Protein AF-0000000082409378 (afdb_homodimer)

pLDDT: mean 95.52, std 7.04, range [58.69, 98.94]

Sequence (480 aa):
MTVLELAVQDVRGARIARSVGATRVELCAALGPTGGLTPSIGVIEAASEVGIAVHPLIRPRAGGFVFSPDEVWVMEHDVRAAVAGGASGIVVGALTEDNTIDTVVLRRIIGCVDRARVEVTVHRAMDVVADRLTALDELIDLGVTRVLTSGGADTCSEGLDEIGRMVEHAAGRIQIMAGGGITVDDIPAIAAVGVDAVHLSARKVVAVSGGPGGGSDGYDVTDAVVAQEAASALRAVRLYMTVLELAVQDVRGARIARSVGATRVELCAALGPTGGLTPSIGVIEAASEVGIAVHPLIRPRAGGFVFSPDEVWVMEHDVRAAVAGGASGIVVGALTEDNTIDTVVLRRIIGCVDRARVEVTVHRAMDVVADRLTALDELIDLGVTRVLTSGGADTCSEGLDEIGRMVEHAAGRIQIMAGGGITVDDIPAIAAVGVDAVHLSARKVVAVSGGPGGGSDGYDVTDAVVAQEAASALRAVRLY

Solvent-accessible surface area (backbone atoms only — not comparable to full-atom values): 23378 Å² total; per-residue (Å²): 127,61,40,42,30,35,44,28,64,48,50,68,28,44,47,45,36,47,72,50,61,33,64,32,30,36,33,24,30,64,41,87,74,27,51,30,22,30,41,26,59,18,50,48,32,54,29,30,68,69,76,42,45,29,19,40,31,54,34,92,56,45,18,50,44,64,74,53,73,69,53,49,52,23,46,43,44,36,50,44,50,41,45,74,38,50,33,39,25,38,28,35,59,45,27,40,97,83,30,39,72,25,60,70,62,49,49,57,48,55,66,61,52,59,71,91,66,33,46,38,30,36,34,52,56,55,27,53,36,77,50,56,68,62,46,49,53,53,38,45,74,72,63,39,47,28,37,32,27,13,45,48,29,52,27,25,84,76,9,43,69,49,40,32,52,48,40,62,70,39,66,78,69,36,40,40,26,41,26,32,79,59,48,61,86,46,46,57,65,52,51,70,55,57,36,46,25,41,36,38,45,41,64,42,75,46,80,32,58,32,39,61,59,46,32,18,64,28,37,77,43,56,31,61,66,52,40,39,50,39,42,51,45,54,52,56,51,68,76,96,126,61,40,42,32,33,44,28,64,46,50,68,29,45,47,44,37,47,73,48,61,33,64,32,30,39,34,22,29,64,41,86,77,28,52,31,22,31,39,27,57,18,52,47,32,55,31,32,67,69,74,46,46,29,19,40,31,54,33,91,56,45,18,51,45,64,73,54,73,68,52,50,52,24,46,42,44,35,49,43,50,39,43,74,39,50,31,38,26,37,28,33,59,45,27,41,96,82,32,39,73,26,61,70,61,47,50,56,49,55,66,62,52,57,71,91,67,32,45,38,30,34,33,50,57,54,28,53,34,78,50,56,67,62,45,48,54,53,39,44,74,72,64,39,47,29,38,32,28,15,45,48,28,53,26,26,83,77,8,43,68,51,41,32,52,48,40,62,69,39,66,77,68,36,40,39,27,41,26,32,80,60,49,61,85,46,44,56,65,52,51,70,56,58,35,46,24,42,36,38,45,43,64,43,77,47,79,32,59,32,39,61,59,45,32,15,62,28,37,77,42,58,31,60,67,52,43,39,49,38,41,51,44,52,53,54,51,69,76,96

Nearest PDB structures (foldseek):
  3iwp-assembly3_I  TM=9.291E-01  e=7.234E-25  Homo sapiens
  1x8c-assembly1_B  TM=9.452E-01  e=9.160E-25  Shigella flexneri 2a str. 301
  3iwp-assembly4_B  TM=9.295E-01  e=1.652E-24  Homo sapiens
  1twd-assembly1_A  TM=9.420E-01  e=2.810E-24  Shigella flexneri
  4r9x-assembly1_B-2  TM=9.155E-01  e=2.788E-19  Bacillus anthracis

InterPro domains:
  IPR005627 CutC-like [MF_00795] (2-205)
  IPR005627 CutC-like [PF03932] (3-203)
  IPR005627 CutC-like [PTHR12598] (2-206)
  IPR036822 CutC-like domain superfamily [G3DSA:3.20.20.380] (1-237)
  IPR036822 CutC-like domain superfamily [SSF110395] (3-206)

Foldseek 3Di:
DAFEEAEFAAQVQLLLCVVLPGQEYEYFHPCVPAVGAFHDLVRLLSNLVSPHAYAYEQHHGGDAQADDPVSLVVSLVSLLSSVVSRHQEYEHAHADPQLAGPLVSVLSNLVSDDCVRYAYEYEASCLRHPDNLVRLVSCLVSVHAEYEHLLNDQHVLVNQVSLLVNCVSCVVSHAYEYDHPDALVCQLVSVVSPGRYYYYHCKDWDAPFPDPDDTPRTDIGHDSVRSNSSSVSNVVNVVD/DAFEEAEFAAQVQLLLCVVLPGQEYEYFHPCVPAVGAFHDLVRLLSNLVSPHAYAYEQHHGGDAQADDPVSLVVSLVSLLSSVVSRHQEYEHAHADPQLAGPLVSVLSNVVSDDCVRYAYEYEASCLRHPDNLVRLVSCLVSVHAEYEHLLNDQHVLVNQVSLLVNCVSCVVSHAYEYDHPDALVCQLVSVVSPGRYYYYHCKDWDQPFPDPDDTPRTDIGHDSVRSNSSSVSNVVNVVD

Organism: Rhodococcus erythropolis (NCBI:txid1833)

Structure (mmCIF, N/CA/C/O backbone):
data_AF-0000000082409378-model_v1
#
loop_
_entity.id
_entity.type
_entity.pdbx_description
1 polymer 'PF03932 family protein CutC'
#
loop_
_atom_site.group_PDB
_atom_site.id
_atom_site.type_symbol
_atom_site.label_atom_id
_atom_site.label_alt_id
_atom_site.label_comp_id
_atom_site.label_asym_id
_atom_site.label_entity_id
_atom_site.label_seq_id
_atom_site.pdbx_PDB_ins_code
_atom_site.Cartn_x
_atom_site.Cartn_y
_atom_site.Cartn_z
_atom_site.occupancy
_atom_site.B_iso_or_equiv
_atom_site.auth_seq_id
_atom_site.auth_comp_id
_atom_site.auth_asym_id
_atom_site.auth_atom_id
_atom_site.pdbx_PDB_model_num
ATOM 1 N N . MET A 1 1 ? -8.078 30.078 11.352 1 86.25 1 MET A N 1
ATOM 2 C CA . MET A 1 1 ? -8.93 29.062 11.953 1 86.25 1 MET A CA 1
ATOM 3 C C . MET A 1 1 ? -8.391 27.672 11.664 1 86.25 1 MET A C 1
ATOM 5 O O . MET A 1 1 ? -7.969 27.375 10.547 1 86.25 1 MET A O 1
ATOM 9 N N . THR A 1 2 ? -8.391 26.844 12.734 1 95.81 2 THR A N 1
ATOM 10 C CA . THR A 1 2 ? -7.863 25.5 12.672 1 95.81 2 THR A CA 1
ATOM 11 C C . THR A 1 2 ? -8.758 24.594 11.82 1 95.81 2 THR A C 1
ATOM 13 O O . THR A 1 2 ? -9.977 24.578 12 1 95.81 2 THR A O 1
ATOM 16 N N . VAL A 1 3 ? -8.227 23.953 10.828 1 97.56 3 VAL A N 1
ATOM 17 C CA . VAL A 1 3 ? -9.047 23.141 9.93 1 97.56 3 VAL A CA 1
ATOM 18 C C . VAL A 1 3 ? -8.852 21.656 10.25 1 97.56 3 VAL A C 1
ATOM 20 O O . VAL A 1 3 ? -7.965 21.297 11.031 1 97.56 3 VAL A O 1
ATOM 23 N N . LEU A 1 4 ? -9.734 20.828 9.648 1 98.5 4 LEU A N 1
ATOM 24 C CA . LEU A 1 4 ? -9.711 19.391 9.883 1 98.5 4 LEU A CA 1
ATOM 25 C C . LEU A 1 4 ? -9.133 18.656 8.68 1 98.5 4 LEU A C 1
ATOM 27 O O . LEU A 1 4 ? -9.492 18.938 7.535 1 98.5 4 LEU A O 1
ATOM 31 N N . GLU A 1 5 ? -8.25 17.812 8.922 1 98.75 5 GLU A N 1
ATOM 32 C CA . GLU A 1 5 ? -7.773 16.828 7.957 1 98.75 5 GLU A CA 1
ATOM 33 C C . GLU A 1 5 ? -7.973 15.406 8.477 1 98.75 5 GLU A C 1
ATOM 35 O O . GLU A 1 5 ? -7.641 15.109 9.625 1 98.75 5 GLU A O 1
ATOM 40 N N . LEU A 1 6 ? -8.516 14.562 7.66 1 98.75 6 LEU A N 1
ATOM 41 C CA . LEU A 1 6 ? -8.664 13.156 8.031 1 98.75 6 LEU A CA 1
ATOM 42 C C . LEU A 1 6 ? -7.727 12.273 7.215 1 98.75 6 LEU A C 1
ATOM 44 O O . LEU A 1 6 ? -7.57 12.477 6.008 1 98.75 6 LEU A O 1
ATOM 48 N N . ALA A 1 7 ? -7.004 11.352 7.844 1 98.38 7 ALA A N 1
ATOM 49 C CA . ALA A 1 7 ? -6.293 10.289 7.141 1 98.38 7 ALA A CA 1
ATOM 50 C C . ALA A 1 7 ? -7.246 9.18 6.711 1 98.38 7 ALA A C 1
ATOM 52 O O . ALA A 1 7 ? -7.91 8.562 7.547 1 98.38 7 ALA A O 1
ATOM 53 N N . VAL A 1 8 ? -7.352 8.961 5.461 1 98.56 8 VAL A N 1
ATOM 54 C CA . VAL A 1 8 ? -8.305 7.98 4.941 1 98.56 8 VAL A CA 1
ATOM 55 C C . VAL A 1 8 ? -7.586 7.012 4.004 1 98.56 8 VAL A C 1
ATOM 57 O O . VAL A 1 8 ? -6.457 7.27 3.576 1 98.56 8 VAL A O 1
ATOM 60 N N . GLN A 1 9 ? -8.297 5.875 3.639 1 97.94 9 GLN A N 1
ATOM 61 C CA . GLN A 1 9 ? -7.605 4.832 2.889 1 97.94 9 GLN A CA 1
ATOM 62 C C . GLN A 1 9 ? -8.406 4.426 1.652 1 97.94 9 GLN A C 1
ATOM 64 O O . GLN A 1 9 ? -8.008 3.51 0.927 1 97.94 9 GLN A O 1
ATOM 69 N N . ASP A 1 10 ? -9.578 5.059 1.463 1 97.56 10 ASP A N 1
ATOM 70 C CA . ASP A 1 10 ? -10.422 4.668 0.338 1 97.56 10 ASP A CA 1
ATOM 71 C C . ASP A 1 10 ? -11.422 5.766 -0.008 1 97.56 10 ASP A C 1
ATOM 73 O O . ASP A 1 10 ? -11.43 6.824 0.623 1 97.56 10 ASP A O 1
ATOM 77 N N . VAL A 1 11 ? -12.195 5.551 -1.021 1 98.25 11 VAL A N 1
ATOM 78 C CA . VAL A 1 11 ? -13.164 6.512 -1.545 1 98.25 11 VAL A CA 1
ATOM 79 C C . VAL A 1 11 ? -14.227 6.805 -0.488 1 98.25 11 VAL A C 1
ATOM 81 O O . VAL A 1 11 ? -14.625 7.957 -0.307 1 98.25 11 VAL A O 1
ATOM 84 N N . ARG A 1 12 ? -14.688 5.762 0.191 1 97.62 12 ARG A N 1
ATOM 85 C CA . ARG A 1 12 ? -15.688 5.941 1.237 1 97.62 12 ARG A CA 1
ATOM 86 C C . ARG A 1 12 ? -15.195 6.898 2.314 1 97.62 12 ARG A C 1
ATOM 88 O O . ARG A 1 12 ? -15.93 7.785 2.754 1 97.62 12 ARG A O 1
ATOM 95 N N . GLY A 1 13 ? -13.953 6.684 2.752 1 98.31 13 GLY A N 1
ATOM 96 C CA . GLY A 1 13 ? -13.359 7.59 3.723 1 98.31 13 GLY A CA 1
ATOM 97 C C . GLY A 1 13 ? -13.297 9.023 3.236 1 98.31 13 GLY A C 1
ATOM 98 O O . GLY A 1 13 ? -13.57 9.953 3.996 1 98.31 13 GLY A O 1
ATOM 99 N N . ALA A 1 14 ? -12.945 9.211 1.979 1 98.81 14 ALA A N 1
ATOM 100 C CA . ALA A 1 14 ? -12.906 10.547 1.391 1 98.81 14 ALA A CA 1
ATOM 101 C C . ALA A 1 14 ? -14.289 11.195 1.399 1 98.81 14 ALA A C 1
ATOM 103 O O . ALA A 1 14 ? -14.414 12.391 1.683 1 98.81 14 ALA A O 1
ATOM 104 N N . ARG A 1 15 ? -15.273 10.438 1.066 1 98.81 15 ARG A N 1
ATOM 105 C CA . ARG A 1 15 ? -16.641 10.945 1.07 1 98.81 15 ARG A CA 1
ATOM 106 C C . ARG A 1 15 ? -17.062 11.359 2.477 1 98.81 15 ARG A C 1
ATOM 108 O O . ARG A 1 15 ? -17.734 12.383 2.654 1 98.81 15 ARG A O 1
ATOM 115 N N . ILE A 1 16 ? -16.719 10.547 3.465 1 98.75 16 ILE A N 1
ATOM 116 C CA . ILE A 1 16 ? -17.031 10.867 4.855 1 98.75 16 ILE A CA 1
ATOM 117 C C . ILE A 1 16 ? -16.344 12.172 5.246 1 98.75 16 ILE A C 1
ATOM 119 O O . ILE A 1 16 ? -16.969 13.062 5.836 1 98.75 16 ILE A O 1
ATOM 123 N N . ALA A 1 17 ? -15.062 12.281 4.891 1 98.88 17 ALA A N 1
ATOM 124 C CA . ALA A 1 17 ? -14.312 13.492 5.199 1 98.88 17 ALA A CA 1
ATOM 125 C C . ALA A 1 17 ? -14.992 14.719 4.598 1 98.88 17 ALA A C 1
ATOM 127 O O . ALA A 1 17 ? -15.164 15.742 5.273 1 98.88 17 ALA A O 1
ATOM 128 N N . ARG A 1 18 ? -15.383 14.633 3.342 1 98.81 18 ARG A N 1
ATOM 129 C CA . ARG A 1 18 ? -16.078 15.727 2.668 1 98.81 18 ARG A CA 1
ATOM 130 C C . ARG A 1 18 ? -17.391 16.062 3.375 1 98.81 18 ARG A C 1
ATOM 132 O O . ARG A 1 18 ? -17.688 17.234 3.594 1 98.81 18 ARG A O 1
ATOM 139 N N . SER A 1 19 ? -18.094 15.039 3.727 1 98.56 19 SER A N 1
ATOM 140 C CA . SER A 1 19 ? -19.422 15.219 4.297 1 98.56 19 SER A CA 1
ATOM 141 C C . SER A 1 19 ? -19.359 15.938 5.641 1 98.56 19 SER A C 1
ATOM 143 O O . SER A 1 19 ? -20.281 16.688 5.992 1 98.56 19 SER A O 1
ATOM 145 N N . VAL A 1 20 ? -18.281 15.742 6.426 1 98.44 20 VAL A N 1
ATOM 146 C CA . VAL A 1 20 ? -18.219 16.344 7.754 1 98.44 20 VAL A CA 1
ATOM 147 C C . VAL A 1 20 ? -17.516 17.703 7.676 1 98.44 20 VAL A C 1
ATOM 149 O O . VAL A 1 20 ? -17.328 18.375 8.695 1 98.44 20 VAL A O 1
ATOM 152 N N . GLY A 1 21 ? -17.031 18.031 6.484 1 98.06 21 GLY A N 1
ATOM 153 C CA . GLY A 1 21 ? -16.484 19.375 6.277 1 98.06 21 GLY A CA 1
ATOM 154 C C . GLY A 1 21 ? -14.984 19.438 6.453 1 98.06 21 GLY A C 1
ATOM 155 O O . GLY A 1 21 ? -14.438 20.516 6.73 1 98.06 21 GLY A O 1
ATOM 156 N N . ALA A 1 22 ? -14.273 18.344 6.375 1 98.62 22 ALA A N 1
ATOM 157 C CA . ALA A 1 22 ? -12.812 18.391 6.387 1 98.62 22 ALA A CA 1
ATOM 158 C C . ALA A 1 22 ? -12.281 19.188 5.199 1 98.62 22 ALA A C 1
ATOM 160 O O . ALA A 1 22 ? -12.859 19.156 4.113 1 98.62 22 ALA A O 1
ATOM 161 N N . THR A 1 23 ? -11.203 19.844 5.348 1 98.5 23 THR A N 1
ATOM 162 C CA . THR A 1 23 ? -10.602 20.656 4.301 1 98.5 23 THR A CA 1
ATOM 163 C C . THR A 1 23 ? -9.883 19.781 3.275 1 98.5 23 THR A C 1
ATOM 165 O O . THR A 1 23 ? -9.859 20.109 2.086 1 98.5 23 THR A O 1
ATOM 168 N N . ARG A 1 24 ? -9.328 18.766 3.773 1 98.81 24 ARG A N 1
ATOM 169 C CA . ARG A 1 24 ? -8.555 17.844 2.936 1 98.81 24 ARG A CA 1
ATOM 170 C C . ARG A 1 24 ? -8.422 16.484 3.594 1 98.81 24 ARG A C 1
ATOM 172 O O . ARG A 1 24 ? -8.75 16.312 4.77 1 98.81 24 ARG A O 1
ATOM 179 N N . VAL A 1 25 ? -7.945 15.523 2.836 1 98.88 25 VAL A N 1
ATOM 180 C CA . VAL A 1 25 ? -7.613 14.211 3.377 1 98.88 25 VAL A CA 1
ATOM 181 C C . VAL A 1 25 ? -6.156 13.875 3.07 1 98.88 25 VAL A C 1
ATOM 183 O O . VAL A 1 25 ? -5.637 14.25 2.018 1 98.88 25 VAL A O 1
ATOM 186 N N . GLU A 1 26 ? -5.512 13.312 4.016 1 98.88 26 GLU A N 1
ATOM 187 C CA . GLU A 1 26 ? -4.352 12.5 3.68 1 98.88 26 GLU A CA 1
ATOM 188 C C . GLU A 1 26 ? -4.77 11.094 3.252 1 98.88 26 GLU A C 1
ATOM 190 O O . GLU A 1 26 ? -5.453 10.391 3.998 1 98.88 26 GLU A O 1
ATOM 195 N N . LEU A 1 27 ? -4.426 10.758 2.047 1 98.88 27 LEU A N 1
ATOM 196 C CA . LEU A 1 27 ? -4.766 9.445 1.501 1 98.88 27 LEU A CA 1
ATOM 197 C C . LEU A 1 27 ? -3.584 8.484 1.61 1 98.88 27 LEU A C 1
ATOM 199 O O . LEU A 1 27 ? -2.475 8.812 1.175 1 98.88 27 LEU A O 1
ATOM 203 N N . CYS A 1 28 ? -3.775 7.309 2.273 1 97.88 28 CYS A N 1
ATOM 204 C CA . CYS A 1 28 ? -2.674 6.359 2.393 1 97.88 28 CYS A CA 1
ATOM 205 C C . CYS A 1 28 ? -3.182 4.926 2.328 1 97.88 28 CYS A C 1
ATOM 207 O O . CYS A 1 28 ? -4.383 4.691 2.188 1 97.88 28 CYS A O 1
ATOM 209 N N . ALA A 1 29 ? -2.307 3.994 2.24 1 97.12 29 ALA A N 1
ATOM 210 C CA . ALA A 1 29 ? -2.594 2.562 2.301 1 97.12 29 ALA A CA 1
ATOM 211 C C . ALA A 1 29 ? -2.002 1.937 3.561 1 97.12 29 ALA A C 1
ATOM 213 O O . ALA A 1 29 ? -0.965 2.385 4.055 1 97.12 29 ALA A O 1
ATOM 214 N N . ALA A 1 30 ? -2.703 0.934 4.102 1 94.5 30 ALA A N 1
ATOM 215 C CA . ALA A 1 30 ? -2.209 0.136 5.223 1 94.5 30 ALA A CA 1
ATOM 216 C C . ALA A 1 30 ? -1.821 1.024 6.398 1 94.5 30 ALA A C 1
ATOM 218 O O . ALA A 1 30 ? -0.754 0.85 6.992 1 94.5 30 ALA A O 1
ATOM 219 N N . LEU A 1 31 ? -2.629 1.969 6.664 1 94.25 31 LEU A N 1
ATOM 220 C CA . LEU A 1 31 ? -2.334 2.955 7.699 1 94.25 31 LEU A CA 1
ATOM 221 C C . LEU A 1 31 ? -2.086 2.277 9.039 1 94.25 31 LEU A C 1
ATOM 223 O O . LEU A 1 31 ? -1.003 2.41 9.617 1 94.25 31 LEU A O 1
ATOM 227 N N . GLY A 1 32 ? -2.98 1.512 9.523 1 90.19 32 GLY A N 1
ATOM 228 C CA . GLY A 1 32 ? -2.912 0.89 10.836 1 90.19 32 GLY A CA 1
ATOM 229 C C . GLY A 1 32 ? -1.633 0.108 11.062 1 90.19 32 GLY A C 1
ATOM 230 O O . GLY A 1 32 ? -0.852 0.431 11.961 1 90.19 32 GLY A O 1
ATOM 231 N N . PRO A 1 33 ? -1.336 -0.789 10.211 1 89.38 33 PRO A N 1
ATOM 232 C CA . PRO A 1 33 ? -0.22 -1.695 10.484 1 89.38 33 PRO A CA 1
ATOM 233 C C . PRO A 1 33 ? 1.135 -1.093 10.125 1 89.38 33 PRO A C 1
ATOM 235 O O . PRO A 1 33 ? 2.174 -1.572 10.586 1 89.38 33 PRO A O 1
ATOM 238 N N . THR A 1 34 ? 1.167 -0.041 9.297 1 92.88 34 THR A N 1
ATOM 239 C CA . THR A 1 34 ? 2.461 0.404 8.797 1 92.88 34 THR A CA 1
ATOM 240 C C . THR A 1 34 ? 2.682 1.884 9.102 1 92.88 34 THR A C 1
ATOM 242 O O . THR A 1 34 ? 3.766 2.418 8.859 1 92.88 34 THR A O 1
ATOM 245 N N . GLY A 1 35 ? 1.726 2.561 9.555 1 92.88 35 GLY A N 1
ATOM 246 C CA . GLY A 1 35 ? 1.771 4.012 9.633 1 92.88 35 GLY A CA 1
ATOM 247 C C . GLY A 1 35 ? 1.407 4.691 8.32 1 92.88 35 GLY A C 1
ATOM 248 O O . GLY A 1 35 ? 1.408 5.922 8.234 1 92.88 35 GLY A O 1
ATOM 249 N N . GLY A 1 36 ? 1.153 3.902 7.285 1 95.62 36 GLY A N 1
ATOM 250 C CA . GLY A 1 36 ? 0.713 4.426 6.004 1 95.62 36 GLY A CA 1
ATOM 251 C C . GLY A 1 36 ? 1.763 4.301 4.914 1 95.62 36 GLY A C 1
ATOM 252 O O . GLY A 1 36 ? 2.953 4.496 5.168 1 95.62 36 GLY A O 1
ATOM 253 N N . LEU A 1 37 ? 1.314 3.992 3.77 1 97.88 37 LEU A N 1
ATOM 254 C CA . LEU A 1 37 ? 2.143 3.889 2.572 1 97.88 37 LEU A CA 1
ATOM 255 C C . LEU A 1 37 ? 1.497 4.617 1.399 1 97.88 37 LEU A C 1
ATOM 257 O O . LEU A 1 37 ? 0.345 5.047 1.487 1 97.88 37 LEU A O 1
ATOM 261 N N . THR A 1 38 ? 2.293 4.77 0.364 1 98.88 38 THR A N 1
ATOM 262 C CA . THR A 1 38 ? 1.741 5.352 -0.855 1 98.88 38 THR A CA 1
ATOM 263 C C . THR A 1 38 ? 0.588 4.504 -1.385 1 98.88 38 THR A C 1
ATOM 265 O O . THR A 1 38 ? 0.744 3.301 -1.602 1 98.88 38 THR A O 1
ATOM 268 N N . PRO A 1 39 ? -0.604 5.09 -1.521 1 98.81 39 PRO A N 1
ATOM 269 C CA . PRO A 1 39 ? -1.715 4.32 -2.084 1 98.81 39 PRO A CA 1
ATOM 270 C C . PRO A 1 39 ? -1.529 4.016 -3.57 1 98.81 39 PRO A C 1
ATOM 272 O O . PRO A 1 39 ? -0.681 4.625 -4.227 1 98.81 39 PRO A O 1
ATOM 275 N N . SER A 1 40 ? -2.264 3.066 -4.055 1 98.88 40 SER A N 1
ATOM 276 C CA . SER A 1 40 ? -2.236 2.771 -5.484 1 98.88 40 SER A CA 1
ATOM 277 C C . SER A 1 40 ? -2.787 3.938 -6.301 1 98.88 40 SER A C 1
ATOM 279 O O . SER A 1 40 ? -3.518 4.777 -5.773 1 98.88 40 SER A O 1
ATOM 281 N N . ILE A 1 41 ? -2.447 3.965 -7.57 1 98.94 41 ILE A N 1
ATOM 282 C CA . ILE A 1 41 ? -2.867 5.07 -8.422 1 98.94 41 ILE A CA 1
ATOM 283 C C . ILE A 1 41 ? -4.383 5.039 -8.602 1 98.94 41 ILE A C 1
ATOM 285 O O . ILE A 1 41 ? -5.027 6.09 -8.68 1 98.94 41 ILE A O 1
ATOM 289 N N . GLY A 1 42 ? -4.98 3.859 -8.648 1 98.94 42 GLY A N 1
ATOM 290 C CA . GLY A 1 42 ? -6.43 3.766 -8.727 1 98.94 42 GLY A CA 1
ATOM 291 C C . GLY A 1 42 ? -7.141 4.426 -7.562 1 98.94 42 GLY A C 1
ATOM 292 O O . GLY A 1 42 ? -8.148 5.109 -7.75 1 98.94 42 GLY A O 1
ATOM 293 N N . VAL A 1 43 ? -6.652 4.23 -6.371 1 98.88 43 VAL A N 1
ATOM 294 C CA . VAL A 1 43 ? -7.25 4.828 -5.184 1 98.88 43 VAL A CA 1
ATOM 295 C C . VAL A 1 43 ? -7.105 6.348 -5.238 1 98.88 43 VAL A C 1
ATOM 297 O O . VAL A 1 43 ? -8.031 7.078 -4.887 1 98.88 43 VAL A O 1
ATOM 300 N N . ILE A 1 44 ? -5.949 6.828 -5.66 1 98.94 44 ILE A N 1
ATOM 301 C CA . ILE A 1 44 ? -5.699 8.266 -5.75 1 98.94 44 ILE A CA 1
ATOM 302 C C . ILE A 1 44 ? -6.691 8.898 -6.723 1 98.94 44 ILE A C 1
ATOM 304 O O . ILE A 1 44 ? -7.336 9.898 -6.391 1 98.94 44 ILE A O 1
ATOM 308 N N . GLU A 1 45 ? -6.809 8.32 -7.852 1 98.94 45 GLU A N 1
ATOM 309 C CA . GLU A 1 45 ? -7.719 8.852 -8.859 1 98.94 45 GLU A CA 1
ATOM 310 C C . GLU A 1 45 ? -9.164 8.836 -8.367 1 98.94 45 GLU A C 1
ATOM 312 O O . GLU A 1 45 ? -9.875 9.836 -8.484 1 98.94 45 GLU A O 1
ATOM 317 N N . ALA A 1 46 ? -9.562 7.723 -7.801 1 98.88 46 ALA A N 1
ATOM 318 C CA . ALA A 1 46 ? -10.938 7.582 -7.328 1 98.88 46 ALA A CA 1
ATOM 319 C C . ALA A 1 46 ? -11.242 8.586 -6.223 1 98.88 46 ALA A C 1
ATOM 321 O O . ALA A 1 46 ? -12.289 9.242 -6.238 1 98.88 46 ALA A O 1
ATOM 322 N N . ALA A 1 47 ? -10.336 8.695 -5.301 1 98.88 47 ALA A N 1
ATOM 323 C CA . ALA A 1 47 ? -10.531 9.633 -4.195 1 98.88 47 ALA A CA 1
ATOM 324 C C . ALA A 1 47 ? -10.562 11.07 -4.695 1 98.88 47 ALA A C 1
ATOM 326 O O . ALA A 1 47 ? -11.312 11.898 -4.184 1 98.88 47 ALA A O 1
ATOM 327 N N . SER A 1 48 ? -9.766 11.391 -5.695 1 98.75 48 SER A N 1
ATOM 328 C CA . SER A 1 48 ? -9.656 12.75 -6.207 1 98.75 48 SER A CA 1
ATOM 329 C C . SER A 1 48 ? -10.93 13.18 -6.922 1 98.75 48 SER A C 1
ATOM 331 O O . SER A 1 48 ? -11.164 14.375 -7.129 1 98.75 48 SER A O 1
ATOM 333 N N . GLU A 1 49 ? -11.742 12.266 -7.27 1 98.38 49 GLU A N 1
ATOM 334 C CA . GLU A 1 49 ? -12.992 12.562 -7.957 1 98.38 49 GLU A CA 1
ATOM 335 C C . GLU A 1 49 ? -14.102 12.891 -6.961 1 98.38 49 GLU A C 1
ATOM 337 O O . GLU A 1 49 ? -15.172 13.367 -7.352 1 98.38 49 GLU A O 1
ATOM 342 N N . VAL A 1 50 ? -13.883 12.664 -5.703 1 98.5 50 VAL A N 1
ATOM 343 C CA . VAL A 1 50 ? -14.898 12.82 -4.672 1 98.5 50 VAL A CA 1
ATOM 344 C C . VAL A 1 50 ? -15.211 14.305 -4.473 1 98.5 50 VAL A C 1
ATOM 346 O O . VAL A 1 50 ? -16.328 14.664 -4.094 1 98.5 50 VAL A O 1
ATOM 349 N N . GLY A 1 51 ? -14.242 15.219 -4.754 1 98.12 51 GLY A N 1
ATOM 350 C CA . GLY A 1 51 ? -14.484 16.656 -4.621 1 98.12 51 GLY A CA 1
ATOM 351 C C . GLY A 1 51 ? -13.891 17.234 -3.354 1 98.12 51 GLY A C 1
ATOM 352 O O . GLY A 1 51 ? -14.281 18.328 -2.928 1 98.12 51 GLY A O 1
ATOM 353 N N . ILE A 1 52 ? -13.086 16.641 -2.674 1 98.75 52 ILE A N 1
ATOM 354 C CA . ILE A 1 52 ? -12.297 17.141 -1.552 1 98.75 52 ILE A CA 1
ATOM 355 C C . ILE A 1 52 ? -10.82 17.125 -1.92 1 98.75 52 ILE A C 1
ATOM 357 O O . ILE A 1 52 ? -10.383 16.344 -2.768 1 98.75 52 ILE A O 1
ATOM 361 N N . ALA A 1 53 ? -10.008 18 -1.337 1 98.88 53 ALA A N 1
ATOM 362 C CA . ALA A 1 53 ? -8.578 18.031 -1.606 1 98.88 53 ALA A CA 1
ATOM 363 C C . ALA A 1 53 ? -7.906 16.75 -1.119 1 98.88 53 ALA A C 1
ATOM 365 O O . ALA A 1 53 ? -8.047 16.375 0.048 1 98.88 53 ALA A O 1
ATOM 366 N N . VAL A 1 54 ? -7.219 16.047 -2 1 98.94 54 VAL A N 1
ATOM 367 C CA . VAL A 1 54 ? -6.594 14.758 -1.694 1 98.94 54 VAL A CA 1
ATOM 368 C C . VAL A 1 54 ? -5.074 14.914 -1.684 1 98.94 54 VAL A C 1
ATOM 370 O O . VAL A 1 54 ? -4.484 15.375 -2.664 1 98.94 54 VAL A O 1
ATOM 373 N N . HIS A 1 55 ? -4.453 14.594 -0.562 1 98.94 55 HIS A N 1
ATOM 374 C CA . HIS A 1 55 ? -3.008 14.617 -0.36 1 98.94 55 HIS A CA 1
ATOM 375 C C . HIS A 1 55 ? -2.459 13.219 -0.119 1 98.94 55 HIS A C 1
ATOM 377 O O . HIS A 1 55 ? -2.377 12.766 1.026 1 98.94 55 HIS A O 1
ATOM 383 N N . PRO A 1 56 ? -2.047 12.5 -1.188 1 98.94 56 PRO A N 1
ATOM 384 C CA . PRO A 1 56 ? -1.519 11.148 -0.991 1 98.94 56 PRO A CA 1
ATOM 385 C C . PRO A 1 56 ? -0.192 11.141 -0.236 1 98.94 56 PRO A C 1
ATOM 387 O O . PRO A 1 56 ? 0.655 12.008 -0.458 1 98.94 56 PRO A O 1
ATOM 390 N N . LEU A 1 57 ? -0.089 10.195 0.668 1 98.88 57 LEU A N 1
ATOM 391 C CA . LEU A 1 57 ? 1.191 9.922 1.312 1 98.88 57 LEU A CA 1
ATOM 392 C C . LEU A 1 57 ? 2.174 9.305 0.325 1 98.88 57 LEU A C 1
ATOM 394 O O . LEU A 1 57 ? 1.821 8.383 -0.411 1 98.88 57 LEU A O 1
ATOM 398 N N . ILE A 1 58 ? 3.346 9.867 0.263 1 98.88 58 ILE A N 1
ATOM 399 C CA . ILE A 1 58 ? 4.441 9.336 -0.541 1 98.88 58 ILE A CA 1
ATOM 400 C C . ILE A 1 58 ? 5.48 8.688 0.369 1 98.88 58 ILE A C 1
ATOM 402 O O . ILE A 1 58 ? 6.336 9.367 0.938 1 98.88 58 ILE A O 1
ATOM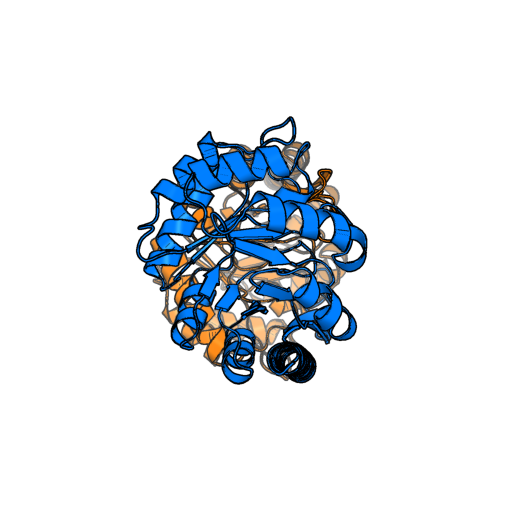 406 N N . ARG A 1 59 ? 5.41 7.422 0.507 1 98.19 59 ARG A N 1
ATOM 407 C CA . ARG A 1 59 ? 6.207 6.602 1.415 1 98.19 59 ARG A CA 1
ATOM 408 C C . ARG A 1 59 ? 6.277 5.16 0.929 1 98.19 59 ARG A C 1
ATOM 410 O O . ARG A 1 59 ? 5.34 4.387 1.127 1 98.19 59 ARG A O 1
ATOM 417 N N . PRO A 1 60 ? 7.359 4.77 0.337 1 97.19 60 PRO A N 1
ATOM 418 C CA . PRO A 1 60 ? 7.406 3.512 -0.409 1 97.19 60 PRO A CA 1
ATOM 419 C C . PRO A 1 60 ? 7.473 2.289 0.502 1 97.19 60 PRO A C 1
ATOM 421 O O . PRO A 1 60 ? 7.266 1.161 0.044 1 97.19 60 PRO A O 1
ATOM 424 N N . ARG A 1 61 ? 7.742 2.488 1.77 1 94.75 61 ARG A N 1
ATOM 425 C CA . ARG A 1 61 ? 7.816 1.382 2.719 1 94.75 61 ARG A CA 1
ATOM 426 C C . ARG A 1 61 ? 7.738 1.888 4.156 1 94.75 61 ARG A C 1
ATOM 428 O O . ARG A 1 61 ? 7.992 3.064 4.418 1 94.75 61 ARG A O 1
ATOM 435 N N . ALA A 1 62 ? 7.387 0.964 5.078 1 93.31 62 ALA A N 1
ATOM 436 C CA . ALA A 1 62 ? 7.363 1.286 6.504 1 93.31 62 ALA A CA 1
ATOM 437 C C . ALA A 1 62 ? 8.781 1.465 7.051 1 93.31 62 ALA A C 1
ATOM 439 O O . ALA A 1 62 ? 9.758 1.27 6.328 1 93.31 62 ALA A O 1
ATOM 440 N N . GLY A 1 63 ? 8.844 1.848 8.281 1 90.25 63 GLY A N 1
ATOM 441 C CA . GLY A 1 63 ? 10.125 2.008 8.938 1 90.25 63 GLY A CA 1
ATOM 442 C C . GLY A 1 63 ? 10.664 3.426 8.875 1 90.25 63 GLY A C 1
ATOM 443 O O . GLY A 1 63 ? 9.891 4.387 8.93 1 90.25 63 GLY A O 1
ATOM 444 N N . GLY A 1 64 ? 11.961 3.625 8.742 1 91.31 64 GLY A N 1
ATOM 445 C CA . GLY A 1 64 ? 12.602 4.926 8.852 1 91.31 64 GLY A CA 1
ATOM 446 C C . GLY A 1 64 ? 12.492 5.754 7.586 1 91.31 64 GLY A C 1
ATOM 447 O O . GLY A 1 64 ? 11.805 5.363 6.641 1 91.31 64 GLY A O 1
ATOM 448 N N . PHE A 1 65 ? 13.125 6.891 7.605 1 95.88 65 PHE A N 1
ATOM 449 C CA . PHE A 1 65 ? 12.891 7.918 6.598 1 95.88 65 PHE A CA 1
ATOM 450 C C . PHE A 1 65 ? 14.172 8.211 5.816 1 95.88 65 PHE A C 1
ATOM 452 O O . PHE A 1 65 ? 14.328 9.297 5.254 1 95.88 65 PHE A O 1
ATOM 459 N N . VAL A 1 66 ? 15.141 7.289 5.902 1 96.69 66 VAL A N 1
ATOM 460 C CA . VAL A 1 66 ? 16.328 7.328 5.055 1 96.69 66 VAL A CA 1
ATOM 461 C C . VAL A 1 66 ? 16.109 6.449 3.826 1 96.69 66 VAL A C 1
ATOM 463 O O . VAL A 1 66 ? 15.828 5.254 3.951 1 96.69 66 VAL A O 1
ATOM 466 N N . PHE A 1 67 ? 16.281 7.055 2.639 1 97.12 67 PHE A N 1
ATOM 467 C CA . PHE A 1 67 ? 15.859 6.352 1.434 1 97.12 67 PHE A CA 1
ATOM 468 C C . PHE A 1 67 ? 17.031 6.125 0.495 1 97.12 67 PHE A C 1
ATOM 470 O O . PHE A 1 67 ? 17.906 6.984 0.369 1 97.12 67 PHE A O 1
ATOM 477 N N . SER A 1 68 ? 17.047 4.965 -0.161 1 97 68 SER A N 1
ATOM 478 C CA . SER A 1 68 ? 18 4.652 -1.214 1 97 68 SER A CA 1
ATOM 479 C C . SER A 1 68 ? 17.688 5.41 -2.498 1 97 68 SER A C 1
ATOM 481 O O . SER A 1 68 ? 16.594 5.945 -2.65 1 97 68 SER A O 1
ATOM 483 N N . PRO A 1 69 ? 18.625 5.48 -3.42 1 97.88 69 PRO A N 1
ATOM 484 C CA . PRO A 1 69 ? 18.359 6.129 -4.703 1 97.88 69 PRO A CA 1
ATOM 485 C C . PRO A 1 69 ? 17.156 5.527 -5.43 1 97.88 69 PRO A C 1
ATOM 487 O O . PRO A 1 69 ? 16.359 6.262 -6.023 1 97.88 69 PRO A O 1
ATOM 490 N N . ASP A 1 70 ? 17 4.195 -5.387 1 98 70 ASP A N 1
ATOM 491 C CA . ASP A 1 70 ? 15.844 3.551 -6.008 1 98 70 ASP A CA 1
ATOM 492 C C . ASP A 1 70 ? 14.539 4.039 -5.379 1 98 70 ASP A C 1
ATOM 494 O O . ASP A 1 70 ? 13.562 4.293 -6.086 1 98 70 ASP A O 1
ATOM 498 N N . GLU A 1 71 ? 14.578 4.129 -4.086 1 98.31 71 GLU A N 1
ATOM 499 C CA . GLU A 1 71 ? 13.383 4.566 -3.377 1 98.31 71 GLU A CA 1
ATOM 500 C C . GLU A 1 71 ? 13.055 6.02 -3.701 1 98.31 71 GLU A C 1
ATOM 502 O O . GLU A 1 71 ? 11.883 6.379 -3.836 1 98.31 71 GLU A O 1
ATOM 507 N N . VAL A 1 72 ? 14.047 6.855 -3.828 1 98.81 72 VAL A N 1
ATOM 508 C CA . VAL A 1 72 ? 13.828 8.25 -4.191 1 98.81 72 VAL A CA 1
ATOM 509 C C . VAL A 1 72 ? 13.242 8.336 -5.598 1 98.81 72 VAL A C 1
ATOM 511 O O . VAL A 1 72 ? 12.32 9.117 -5.848 1 98.81 72 VAL A O 1
ATOM 514 N N . TRP A 1 73 ? 13.789 7.5 -6.488 1 98.81 73 TRP A N 1
ATOM 515 C CA . TRP A 1 73 ? 13.227 7.426 -7.836 1 98.81 73 TRP A CA 1
ATOM 516 C C . TRP A 1 73 ? 11.75 7.051 -7.793 1 98.81 73 TRP A C 1
ATOM 518 O O . TRP A 1 73 ? 10.922 7.684 -8.453 1 98.81 73 TRP A O 1
ATOM 528 N N . VAL A 1 74 ? 11.406 6.09 -7.023 1 98.88 74 VAL A N 1
ATOM 529 C CA . VAL A 1 74 ? 10.031 5.633 -6.84 1 98.88 74 VAL A CA 1
ATOM 530 C C . VAL A 1 74 ? 9.172 6.785 -6.332 1 98.88 74 VAL A C 1
ATOM 532 O O . VAL A 1 74 ? 8.086 7.043 -6.863 1 98.88 74 VAL A O 1
ATOM 535 N N . MET A 1 75 ? 9.656 7.465 -5.371 1 98.94 75 MET A N 1
ATOM 536 C CA . MET A 1 75 ? 8.914 8.562 -4.758 1 98.94 75 MET A CA 1
ATOM 537 C C . MET A 1 75 ? 8.641 9.664 -5.77 1 98.94 75 MET A C 1
ATOM 539 O O . MET A 1 75 ? 7.527 10.203 -5.828 1 98.94 75 MET A O 1
ATOM 543 N N . GLU A 1 76 ? 9.625 9.984 -6.574 1 98.88 76 GLU A N 1
ATOM 544 C CA . GLU A 1 76 ? 9.438 11 -7.598 1 98.88 76 GLU A CA 1
ATOM 545 C C . GLU A 1 76 ? 8.352 10.594 -8.594 1 98.88 76 GLU A C 1
ATOM 547 O O . GLU A 1 76 ? 7.512 11.414 -8.969 1 98.88 76 GLU A O 1
ATOM 552 N N . HIS A 1 77 ? 8.375 9.367 -8.977 1 98.81 77 HIS A N 1
ATOM 553 C CA . HIS A 1 77 ? 7.406 8.883 -9.953 1 98.81 77 HIS A CA 1
ATOM 554 C C . HIS A 1 77 ? 6.008 8.805 -9.352 1 98.81 77 HIS A C 1
ATOM 556 O O . HIS A 1 77 ? 5.02 9.109 -10.023 1 98.81 77 HIS A O 1
ATOM 562 N N . ASP A 1 78 ? 5.922 8.406 -8.102 1 98.94 78 ASP A N 1
ATOM 563 C CA . ASP A 1 78 ? 4.641 8.383 -7.402 1 98.94 78 ASP A CA 1
ATOM 564 C C . ASP A 1 78 ? 4.047 9.789 -7.297 1 98.94 78 ASP A C 1
ATOM 566 O O . ASP A 1 78 ? 2.842 9.969 -7.469 1 98.94 78 ASP A O 1
ATOM 570 N N . VAL A 1 79 ? 4.898 10.766 -7.023 1 98.94 79 VAL A N 1
ATOM 571 C CA . VAL A 1 79 ? 4.441 12.141 -6.906 1 98.94 79 VAL A CA 1
ATOM 572 C C . VAL A 1 79 ? 3.869 12.609 -8.242 1 98.94 79 VAL A C 1
ATOM 574 O O . VAL A 1 79 ? 2.762 13.148 -8.297 1 98.94 79 VAL A O 1
ATOM 577 N N . ARG A 1 80 ? 4.574 12.398 -9.32 1 98.88 80 ARG A N 1
ATOM 578 C CA . ARG A 1 80 ? 4.117 12.828 -10.633 1 98.88 80 ARG A CA 1
ATOM 579 C C . ARG A 1 80 ? 2.805 12.156 -11.008 1 98.88 80 ARG A C 1
ATOM 581 O O . ARG A 1 80 ? 1.888 12.805 -11.516 1 98.88 80 ARG A O 1
ATOM 588 N N . ALA A 1 81 ? 2.756 10.883 -10.727 1 98.81 81 ALA A N 1
ATOM 589 C CA . ALA A 1 81 ? 1.54 10.141 -11.039 1 98.81 81 ALA A CA 1
ATOM 590 C C . ALA A 1 81 ? 0.367 10.625 -10.188 1 98.81 81 ALA A C 1
ATOM 592 O O . ALA A 1 81 ? -0.757 10.742 -10.68 1 98.81 81 ALA A O 1
ATOM 593 N N . ALA A 1 82 ? 0.624 10.836 -8.906 1 98.88 82 ALA A N 1
ATOM 594 C CA . ALA A 1 82 ? -0.428 11.297 -8 1 98.88 82 ALA A CA 1
ATOM 595 C C . ALA A 1 82 ? -1.011 12.625 -8.469 1 98.88 82 ALA A C 1
ATOM 597 O O . ALA A 1 82 ? -2.23 12.797 -8.5 1 98.88 82 ALA A O 1
ATOM 598 N N . VAL A 1 83 ? -0.131 13.531 -8.797 1 98.81 83 VAL A N 1
ATOM 599 C CA . VAL A 1 83 ? -0.569 14.844 -9.25 1 98.81 83 VAL A CA 1
ATOM 600 C C . VAL A 1 83 ? -1.357 14.703 -10.555 1 98.81 83 VAL A C 1
ATOM 602 O O . VAL A 1 83 ? -2.428 15.297 -10.703 1 98.81 83 VAL A O 1
ATOM 605 N N . ALA A 1 84 ? -0.852 13.914 -11.445 1 98.62 84 ALA A N 1
ATOM 606 C CA . ALA A 1 84 ? -1.567 13.656 -12.695 1 98.62 84 ALA A CA 1
ATOM 607 C C . ALA A 1 84 ? -2.928 13.016 -12.422 1 98.62 84 ALA A C 1
ATOM 609 O O . ALA A 1 84 ? -3.881 13.234 -13.172 1 98.62 84 ALA A O 1
ATOM 610 N N . GLY A 1 85 ? -3.012 12.312 -11.383 1 98.62 85 GLY A N 1
ATOM 611 C CA . GLY A 1 85 ? -4.242 11.625 -11.008 1 98.62 85 GLY A CA 1
ATOM 612 C C . GLY A 1 85 ? -5.219 12.523 -10.273 1 98.62 85 GLY A C 1
ATOM 613 O O . GLY A 1 85 ? -6.316 12.086 -9.914 1 98.62 85 GLY A O 1
ATOM 614 N N . GLY A 1 86 ? -4.824 13.75 -9.938 1 98.69 86 GLY A N 1
ATOM 615 C CA . GLY A 1 86 ? -5.773 14.711 -9.406 1 98.69 86 GLY A CA 1
ATOM 616 C C . GLY A 1 86 ? -5.422 15.18 -8.008 1 98.69 86 GLY A C 1
ATOM 617 O O . GLY A 1 86 ? -6.141 15.992 -7.418 1 98.69 86 GLY A O 1
ATOM 618 N N . ALA A 1 87 ? -4.328 14.68 -7.449 1 98.81 87 ALA A N 1
ATOM 619 C CA . ALA A 1 87 ? -3.934 15.086 -6.105 1 98.81 87 ALA A CA 1
ATOM 620 C C . ALA A 1 87 ? -3.641 16.578 -6.043 1 98.81 87 ALA A C 1
ATOM 622 O O . ALA A 1 87 ? -2.992 17.125 -6.934 1 98.81 87 ALA A O 1
ATOM 623 N N . SER A 1 88 ? -4.117 17.219 -5.02 1 98.75 88 SER A N 1
ATOM 624 C CA . SER A 1 88 ? -3.887 18.656 -4.844 1 98.75 88 SER A CA 1
ATOM 625 C C . SER A 1 88 ? -2.816 18.906 -3.789 1 98.75 88 SER A C 1
ATOM 627 O O . SER A 1 88 ? -2.523 20.062 -3.469 1 98.75 88 SER A O 1
ATOM 629 N N . GLY A 1 89 ? -2.24 17.938 -3.254 1 98.88 89 GLY A N 1
ATOM 630 C CA . GLY A 1 89 ? -1.11 17.953 -2.338 1 98.88 89 GLY A CA 1
ATOM 631 C C . GLY A 1 89 ? -0.39 16.625 -2.238 1 98.88 89 GLY A C 1
ATOM 632 O O . GLY A 1 89 ? -0.83 15.633 -2.822 1 98.88 89 GLY A O 1
ATOM 633 N N . ILE A 1 90 ? 0.709 16.625 -1.606 1 98.94 90 ILE A N 1
ATOM 634 C CA . ILE A 1 90 ? 1.449 15.406 -1.289 1 98.94 90 ILE A CA 1
ATOM 635 C C . ILE A 1 90 ? 1.951 15.469 0.151 1 98.94 90 ILE A C 1
ATOM 637 O O . ILE A 1 90 ? 2.184 16.547 0.688 1 98.94 90 ILE A O 1
ATOM 641 N N . VAL A 1 91 ? 2.049 14.352 0.779 1 98.94 91 VAL A N 1
ATOM 642 C CA . VAL A 1 91 ? 2.596 14.195 2.123 1 98.94 91 VAL A CA 1
ATOM 643 C C . VAL A 1 91 ? 3.875 13.359 2.068 1 98.94 91 VAL A C 1
ATOM 645 O O . VAL A 1 91 ? 3.865 12.234 1.574 1 98.94 91 VAL A O 1
ATOM 648 N N . VAL A 1 92 ? 4.969 13.906 2.557 1 98.69 92 VAL A N 1
ATOM 649 C CA . VAL A 1 92 ? 6.254 13.242 2.371 1 98.69 92 VAL A CA 1
ATOM 650 C C . VAL A 1 92 ? 7.148 13.5 3.582 1 98.69 92 VAL A C 1
ATOM 652 O O . VAL A 1 92 ? 6.816 14.328 4.441 1 98.69 92 VAL A O 1
ATOM 655 N N . GLY A 1 93 ? 8.203 12.828 3.721 1 98.12 93 GLY A N 1
ATOM 656 C CA . GLY A 1 93 ? 9.258 13.016 4.707 1 98.12 93 GLY A CA 1
ATOM 657 C C . GLY A 1 93 ? 10.523 12.25 4.375 1 98.12 93 GLY A C 1
ATOM 658 O O . GLY A 1 93 ? 10.461 11.117 3.895 1 98.12 93 GLY A O 1
ATOM 659 N N . ALA A 1 94 ? 11.609 12.852 4.562 1 98.38 94 ALA A N 1
ATOM 660 C CA . ALA A 1 94 ? 12.914 12.227 4.332 1 98.38 94 ALA A CA 1
ATOM 661 C C . ALA A 1 94 ? 13.953 12.766 5.309 1 98.38 94 ALA A C 1
ATOM 663 O O . ALA A 1 94 ? 14.062 13.977 5.508 1 98.38 94 ALA A O 1
ATOM 664 N N . LEU A 1 95 ? 14.672 11.898 5.891 1 97.88 95 LEU A N 1
ATOM 665 C CA . LEU A 1 95 ? 15.719 12.25 6.848 1 97.88 95 LEU A CA 1
ATOM 666 C C . LEU A 1 95 ? 17.062 11.664 6.426 1 97.88 95 LEU A C 1
ATOM 668 O O . LEU A 1 95 ? 17.109 10.742 5.609 1 97.88 95 LEU A O 1
ATOM 672 N N . THR A 1 96 ? 18.125 12.242 6.938 1 97.38 96 THR A N 1
ATOM 673 C CA . THR A 1 96 ? 19.453 11.656 6.828 1 97.38 96 THR A CA 1
ATOM 674 C C . THR A 1 96 ? 19.703 10.656 7.953 1 97.38 96 THR A C 1
ATOM 676 O O . THR A 1 96 ? 18.891 10.539 8.875 1 97.38 96 THR A O 1
ATOM 679 N N . GLU A 1 97 ? 20.781 9.93 7.914 1 94.94 97 GLU A N 1
ATOM 680 C CA . GLU A 1 97 ? 21.125 8.93 8.922 1 94.94 97 GLU A CA 1
ATOM 681 C C . GLU A 1 97 ? 21.297 9.578 10.297 1 94.94 97 GLU A C 1
ATOM 683 O O . GLU A 1 97 ? 21.125 8.914 11.32 1 94.94 97 GLU A O 1
ATOM 688 N N . ASP A 1 98 ? 21.531 10.883 10.359 1 95.06 98 ASP A N 1
ATOM 689 C CA . ASP A 1 98 ? 21.75 11.594 11.609 1 95.06 98 ASP A CA 1
ATOM 690 C C . ASP A 1 98 ? 20.453 12.227 12.109 1 95.06 98 ASP A C 1
ATOM 692 O O . ASP A 1 98 ? 20.484 13.102 12.977 1 95.06 98 ASP A O 1
ATOM 696 N N . ASN A 1 99 ? 19.312 11.898 11.492 1 95.44 99 ASN A N 1
ATOM 697 C CA . ASN A 1 99 ? 17.984 12.352 11.898 1 95.44 99 ASN A CA 1
ATOM 698 C C . ASN A 1 99 ? 17.812 13.852 11.688 1 95.44 99 ASN A C 1
ATOM 700 O O . ASN A 1 99 ? 17.25 14.539 12.547 1 95.44 99 ASN A O 1
ATOM 704 N N . THR A 1 100 ? 18.391 14.305 10.648 1 97.25 100 THR A N 1
ATOM 705 C CA . THR A 1 100 ? 18.109 15.648 10.172 1 97.25 100 THR A CA 1
ATOM 706 C C . THR A 1 100 ? 17.344 15.602 8.852 1 97.25 100 THR A C 1
ATOM 708 O O . THR A 1 100 ? 17.266 14.555 8.211 1 97.25 100 THR A O 1
ATOM 711 N N . ILE A 1 101 ? 16.781 16.734 8.508 1 98.31 101 ILE A N 1
ATOM 712 C CA . ILE A 1 101 ? 16.047 16.812 7.258 1 98.31 101 ILE A CA 1
ATOM 713 C C . ILE A 1 101 ? 16.969 16.5 6.082 1 98.31 101 ILE A C 1
ATOM 715 O O . ILE A 1 101 ? 18.062 17.062 5.984 1 98.31 101 ILE A O 1
ATOM 719 N N . ASP A 1 102 ? 16.609 15.578 5.266 1 98.56 102 ASP A N 1
ATOM 720 C CA . ASP A 1 102 ? 17.312 15.352 4.012 1 98.56 102 ASP A CA 1
ATOM 721 C C . ASP A 1 102 ? 16.875 16.344 2.943 1 98.56 102 ASP A C 1
ATOM 723 O O . ASP A 1 102 ? 16.016 16.031 2.115 1 98.56 102 ASP A O 1
ATOM 727 N N . THR A 1 103 ? 17.484 17.469 2.943 1 98.56 103 THR A N 1
ATOM 728 C CA . THR A 1 103 ? 17.062 18.547 2.062 1 98.56 103 THR A CA 1
ATOM 729 C C . THR A 1 103 ? 17.281 18.172 0.6 1 98.56 103 THR A C 1
ATOM 731 O O . THR A 1 103 ? 16.562 18.656 -0.282 1 98.56 103 THR A O 1
ATOM 734 N N . VAL A 1 104 ? 18.234 17.312 0.304 1 98.56 104 VAL A N 1
ATOM 735 C CA . VAL A 1 104 ? 18.516 16.906 -1.063 1 98.56 104 VAL A CA 1
ATOM 736 C C . VAL A 1 104 ? 17.344 16.094 -1.615 1 98.56 104 VAL A C 1
ATOM 738 O O . VAL A 1 104 ? 16.828 16.391 -2.697 1 98.56 104 VAL A O 1
ATOM 741 N N . VAL A 1 105 ? 16.906 15.164 -0.847 1 98.75 105 VAL A N 1
ATOM 742 C CA . VAL A 1 105 ? 15.797 14.312 -1.272 1 98.75 105 VAL A CA 1
ATOM 743 C C . VAL A 1 105 ? 14.516 15.133 -1.344 1 98.75 105 VAL A C 1
ATOM 745 O O . VAL A 1 105 ? 13.758 15.039 -2.316 1 98.75 105 VAL A O 1
ATOM 748 N N . LEU A 1 106 ? 14.25 15.953 -0.32 1 98.81 106 LEU A N 1
ATOM 749 C CA . LEU A 1 106 ? 13.016 16.734 -0.304 1 98.81 106 LEU A CA 1
ATOM 750 C C . LEU A 1 106 ? 12.992 17.734 -1.456 1 98.81 106 LEU A C 1
ATOM 752 O O . LEU A 1 106 ? 11.938 17.969 -2.053 1 98.81 106 LEU A O 1
ATOM 756 N N . ARG A 1 107 ? 14.141 18.312 -1.747 1 98.56 107 ARG A N 1
ATOM 757 C CA . ARG A 1 107 ? 14.195 19.234 -2.883 1 98.56 107 ARG A CA 1
ATOM 758 C C . ARG A 1 107 ? 13.836 18.516 -4.18 1 98.56 107 ARG A C 1
ATOM 760 O O . ARG A 1 107 ? 13.141 19.078 -5.031 1 98.56 107 ARG A O 1
ATOM 767 N N . ARG A 1 108 ? 14.328 17.344 -4.352 1 98.62 108 ARG A N 1
ATOM 768 C CA . ARG A 1 108 ? 14.008 16.562 -5.539 1 98.62 108 ARG A CA 1
ATOM 769 C C . ARG A 1 108 ? 12.508 16.281 -5.629 1 98.62 108 ARG A C 1
ATOM 771 O O . ARG A 1 108 ? 11.914 16.422 -6.699 1 98.62 108 ARG A O 1
ATOM 778 N N . ILE A 1 109 ? 11.922 15.898 -4.52 1 98.69 109 ILE A N 1
ATOM 779 C CA . ILE A 1 109 ? 10.5 15.555 -4.492 1 98.69 109 ILE A CA 1
ATOM 780 C C . ILE A 1 109 ? 9.664 16.797 -4.746 1 98.69 109 ILE A C 1
ATOM 782 O O . ILE A 1 109 ? 8.742 16.781 -5.566 1 98.69 109 ILE A O 1
ATOM 786 N N . ILE A 1 110 ? 9.984 17.859 -4.047 1 98.38 110 ILE A N 1
ATOM 787 C CA . ILE A 1 110 ? 9.273 19.125 -4.191 1 98.38 110 ILE A CA 1
ATOM 788 C C . ILE A 1 110 ? 9.406 19.625 -5.625 1 98.38 110 ILE A C 1
ATOM 790 O O . ILE A 1 110 ? 8.461 20.203 -6.18 1 98.38 110 ILE A O 1
ATOM 794 N N . GLY A 1 111 ? 10.5 19.359 -6.227 1 98.31 111 GLY A N 1
ATOM 795 C CA . GLY A 1 111 ? 10.75 19.766 -7.602 1 98.31 111 GLY A CA 1
ATOM 796 C C . GLY A 1 111 ? 9.836 19.078 -8.602 1 98.31 111 GLY A C 1
ATOM 797 O O . GLY A 1 111 ? 9.727 19.516 -9.75 1 98.31 111 GLY A O 1
ATOM 798 N N . CYS A 1 112 ? 9.141 18.078 -8.219 1 98.38 112 CYS A N 1
ATOM 799 C CA 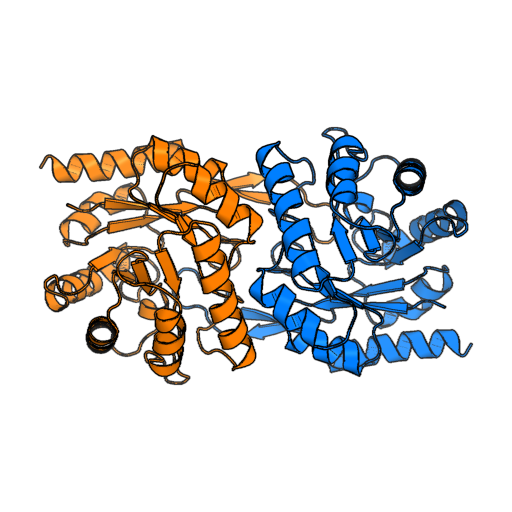. CYS A 1 112 ? 8.266 17.312 -9.102 1 98.38 112 CYS A CA 1
ATOM 800 C C . CYS A 1 112 ? 6.891 17.953 -9.195 1 98.38 112 CYS A C 1
ATOM 802 O O . CYS A 1 112 ? 6.055 17.531 -10 1 98.38 112 CYS A O 1
ATOM 804 N N . VAL A 1 113 ? 6.633 19 -8.336 1 97.94 113 VAL A N 1
ATOM 805 C CA . VAL A 1 113 ? 5.266 19.516 -8.32 1 97.94 113 VAL A CA 1
ATOM 806 C C . VAL A 1 113 ? 5.273 21.016 -8.594 1 97.94 113 VAL A C 1
ATOM 808 O O . VAL A 1 113 ? 6.281 21.688 -8.359 1 97.94 113 VAL A O 1
ATOM 811 N N . ASP A 1 114 ? 4.203 21.547 -9.141 1 98 114 ASP A N 1
ATOM 812 C CA . ASP A 1 114 ? 3.922 22.969 -9.188 1 98 114 ASP A CA 1
ATOM 813 C C . ASP A 1 114 ? 3.381 23.469 -7.855 1 98 114 ASP A C 1
ATOM 815 O O . ASP A 1 114 ? 2.217 23.25 -7.523 1 98 114 ASP A O 1
ATOM 819 N N . ARG A 1 115 ? 4.156 24.172 -7.188 1 95.81 115 ARG A N 1
ATOM 820 C CA . ARG A 1 115 ? 3.863 24.594 -5.82 1 95.81 115 ARG A CA 1
ATOM 821 C C . ARG A 1 115 ? 2.695 25.562 -5.781 1 95.81 115 ARG A C 1
ATOM 823 O O . ARG A 1 115 ? 2.141 25.844 -4.715 1 95.81 115 ARG A O 1
ATOM 830 N N . ALA A 1 116 ? 2.33 26.109 -6.855 1 95.94 116 ALA A N 1
ATOM 831 C CA . ALA A 1 116 ? 1.159 26.984 -6.91 1 95.94 116 ALA A CA 1
ATOM 832 C C . ALA A 1 116 ? -0.132 26.172 -6.863 1 95.94 116 ALA A C 1
ATOM 834 O O . ALA A 1 116 ? -1.198 26.703 -6.555 1 95.94 116 ALA A O 1
ATOM 835 N N . ARG A 1 117 ? -0.014 24.969 -7.156 1 97 117 ARG A N 1
ATOM 836 C CA . ARG A 1 117 ? -1.219 24.156 -7.305 1 97 117 ARG A CA 1
ATOM 837 C C . ARG A 1 117 ? -1.22 23 -6.32 1 97 117 ARG A C 1
ATOM 839 O O . ARG A 1 117 ? -2.279 22.484 -5.965 1 97 117 ARG A O 1
ATOM 846 N N . VAL A 1 118 ? -0.035 22.547 -5.906 1 98.75 118 VAL A N 1
ATOM 847 C CA . VAL A 1 118 ? 0.108 21.344 -5.098 1 98.75 118 VAL A CA 1
ATOM 848 C C . VAL A 1 118 ? 0.77 21.688 -3.766 1 98.75 118 VAL A C 1
ATOM 850 O O . VAL A 1 118 ? 1.902 22.188 -3.736 1 98.75 118 VAL A O 1
ATOM 853 N N . GLU A 1 119 ? 0.075 21.453 -2.68 1 98.81 119 GLU A N 1
ATOM 854 C CA . GLU A 1 119 ? 0.627 21.688 -1.35 1 98.81 119 GLU A CA 1
ATOM 855 C C . GLU A 1 119 ? 1.543 20.547 -0.921 1 98.81 119 GLU A C 1
ATOM 857 O O . GLU A 1 119 ? 1.301 19.391 -1.264 1 98.81 119 GLU A O 1
ATOM 862 N N . VAL A 1 120 ? 2.596 20.875 -0.197 1 98.88 120 VAL A N 1
ATOM 863 C CA . VAL A 1 120 ? 3.529 19.859 0.299 1 98.88 120 VAL A CA 1
ATOM 864 C C . VAL A 1 120 ? 3.484 19.828 1.824 1 98.88 120 VAL A C 1
ATOM 866 O O . VAL A 1 120 ? 3.703 20.844 2.484 1 98.88 120 VAL A O 1
ATOM 869 N N . THR A 1 121 ? 3.162 18.719 2.371 1 98.94 121 THR A N 1
ATOM 870 C CA . THR A 1 121 ? 3.189 18.484 3.811 1 98.94 121 THR A CA 1
ATOM 871 C C . THR A 1 121 ? 4.34 17.547 4.18 1 98.94 121 THR A C 1
ATOM 873 O O . THR A 1 121 ? 4.531 16.516 3.545 1 98.94 121 THR A O 1
ATOM 876 N N . VAL A 1 122 ? 5.145 17.953 5.105 1 98.81 122 VAL A N 1
ATOM 877 C CA . VAL A 1 122 ? 6.113 17.031 5.699 1 98.81 122 VAL A CA 1
ATOM 878 C C . VAL A 1 122 ? 5.488 16.344 6.906 1 98.81 122 VAL A C 1
ATOM 880 O O . VAL A 1 122 ? 5.004 17 7.828 1 98.81 122 VAL A O 1
ATOM 883 N N . HIS A 1 123 ? 5.516 15.008 6.84 1 98.12 123 HIS A N 1
ATOM 884 C CA . HIS A 1 123 ? 4.781 14.227 7.832 1 98.12 123 HIS A CA 1
ATOM 885 C C . HIS A 1 123 ? 5.617 14.008 9.086 1 98.12 123 HIS A C 1
ATOM 887 O O . HIS A 1 123 ? 6.52 14.797 9.383 1 98.12 123 HIS A O 1
ATOM 893 N N . ARG A 1 124 ? 5.355 13.008 9.852 1 96.38 124 ARG A N 1
ATOM 894 C CA . ARG A 1 124 ? 5.797 12.852 11.234 1 96.38 124 ARG A CA 1
ATOM 895 C C . ARG A 1 124 ? 7.273 12.477 11.305 1 96.38 124 ARG A C 1
ATOM 897 O O . ARG A 1 124 ? 7.816 12.258 12.383 1 96.38 124 ARG A O 1
ATOM 904 N N . ALA A 1 125 ? 7.938 12.398 10.086 1 96.38 125 ALA A N 1
ATOM 905 C CA . ALA A 1 125 ? 9.391 12.445 10.172 1 96.38 125 ALA A CA 1
ATOM 906 C C . ALA A 1 125 ? 9.859 13.594 11.062 1 96.38 125 ALA A C 1
ATOM 908 O O . ALA A 1 125 ? 10.898 13.492 11.719 1 96.38 125 ALA A O 1
ATOM 909 N N . MET A 1 126 ? 9.094 14.617 11.203 1 97.31 126 MET A N 1
ATOM 910 C CA . MET A 1 126 ? 9.336 15.781 12.055 1 97.31 126 MET A CA 1
ATOM 911 C C . MET A 1 126 ? 9.461 15.367 13.523 1 97.31 126 MET A C 1
ATOM 913 O O . MET A 1 126 ? 10.086 16.062 14.32 1 97.31 126 MET A O 1
ATOM 917 N N . ASP A 1 127 ? 8.844 14.266 13.875 1 96.88 127 ASP A N 1
ATOM 918 C CA . ASP A 1 127 ? 8.828 13.82 15.266 1 96.88 127 ASP A CA 1
ATOM 919 C C . ASP A 1 127 ? 10.117 13.07 15.609 1 96.88 127 ASP A C 1
ATOM 921 O O . ASP A 1 127 ? 10.359 12.758 16.781 1 96.88 127 ASP A O 1
ATOM 925 N N . VAL A 1 128 ? 10.922 12.758 14.617 1 95 128 VAL A N 1
ATOM 926 C CA . VAL A 1 128 ? 12.133 11.953 14.789 1 95 128 VAL A CA 1
ATOM 927 C C . VAL A 1 128 ? 13.359 12.852 14.766 1 95 128 VAL A C 1
ATOM 929 O O . VAL A 1 128 ? 14.422 12.477 15.273 1 95 128 VAL A O 1
ATOM 932 N N . VAL A 1 129 ? 13.289 14.047 14.219 1 96.12 129 VAL A N 1
ATOM 933 C CA . VAL A 1 129 ? 14.43 14.93 14.008 1 96.12 129 VAL A CA 1
ATOM 934 C C . VAL A 1 129 ? 15.039 15.312 15.352 1 96.12 129 VAL A C 1
ATOM 936 O O . VAL A 1 129 ? 14.352 15.336 16.375 1 96.12 129 VAL A O 1
ATOM 939 N N . ALA A 1 130 ? 16.266 15.625 15.281 1 91.25 130 ALA A N 1
ATOM 940 C CA . ALA A 1 130 ? 17.031 15.969 16.469 1 91.25 130 ALA A CA 1
ATOM 941 C C . ALA A 1 130 ? 16.578 17.312 17.031 1 91.25 130 ALA A C 1
ATOM 943 O O . ALA A 1 130 ? 16.438 17.469 18.25 1 91.25 130 ALA A O 1
ATOM 944 N N . ASP A 1 131 ? 16.391 18.297 16.219 1 96.19 131 ASP A N 1
ATOM 945 C CA . ASP A 1 131 ? 15.977 19.641 16.578 1 96.19 131 ASP A CA 1
ATOM 946 C C . ASP A 1 131 ? 14.836 20.109 15.68 1 96.19 131 ASP A C 1
ATOM 948 O O . ASP A 1 131 ? 15.062 20.516 14.539 1 96.19 131 ASP A O 1
ATOM 952 N N . ARG A 1 132 ? 13.688 20.234 16.25 1 97.75 132 ARG A N 1
ATOM 953 C CA . ARG A 1 132 ? 12.492 20.484 15.461 1 97.75 132 ARG A CA 1
ATOM 954 C C . ARG A 1 132 ? 12.438 21.922 14.977 1 97.75 132 ARG A C 1
ATOM 956 O O . ARG A 1 132 ? 11.922 22.203 13.891 1 97.75 132 ARG A O 1
ATOM 963 N N . LEU A 1 133 ? 12.984 22.844 15.75 1 98.31 133 LEU A N 1
ATOM 964 C CA . LEU A 1 133 ? 12.953 24.25 15.336 1 98.31 133 LEU A CA 1
ATOM 965 C C . LEU A 1 133 ? 13.898 24.484 14.164 1 98.31 133 LEU A C 1
ATOM 967 O O . LEU A 1 133 ? 13.547 25.172 13.203 1 98.31 133 LEU A O 1
ATOM 971 N N . THR A 1 134 ? 15.062 23.891 14.242 1 98.12 134 THR A N 1
ATOM 972 C CA . THR A 1 134 ? 15.992 23.969 13.117 1 98.12 134 THR A CA 1
ATOM 973 C C . THR A 1 134 ? 15.391 23.312 11.875 1 98.12 134 THR A C 1
ATOM 975 O O . THR A 1 134 ? 15.492 23.844 10.773 1 98.12 134 THR A O 1
ATOM 978 N N . ALA A 1 135 ? 14.781 22.203 12.055 1 98.56 135 ALA A N 1
ATOM 979 C CA . ALA A 1 135 ? 14.125 21.5 10.961 1 98.56 135 ALA A CA 1
ATOM 980 C C . ALA A 1 135 ? 13.039 22.375 10.328 1 98.56 135 ALA A C 1
ATOM 982 O O . ALA A 1 135 ? 12.906 22.406 9.102 1 98.56 135 ALA A O 1
ATOM 983 N N . LEU A 1 136 ? 12.273 23.047 11.148 1 98.62 136 LEU A N 1
ATOM 984 C CA . LEU A 1 136 ? 11.227 23.938 10.648 1 98.62 136 LEU A CA 1
ATOM 985 C C . LEU A 1 136 ? 11.812 25.016 9.734 1 98.62 136 LEU A C 1
ATOM 987 O O . LEU A 1 136 ? 11.266 25.281 8.664 1 98.62 136 LEU A O 1
ATOM 991 N N . ASP A 1 137 ? 12.898 25.578 10.188 1 98.69 137 ASP A N 1
ATOM 992 C CA . ASP A 1 137 ? 13.547 26.609 9.375 1 98.69 137 ASP A CA 1
ATOM 993 C C . ASP A 1 137 ? 13.984 26.047 8.023 1 98.69 137 ASP A C 1
ATOM 995 O O . ASP A 1 137 ? 13.812 26.703 6.992 1 98.69 137 ASP A O 1
ATOM 999 N N . GLU A 1 138 ? 14.531 24.875 8 1 98.44 138 GLU A N 1
ATOM 1000 C CA . GLU A 1 138 ? 14.945 24.234 6.766 1 98.44 138 GLU A CA 1
ATOM 1001 C C . GLU A 1 138 ? 13.758 24 5.836 1 98.44 138 GLU A C 1
ATOM 1003 O O . GLU A 1 138 ? 13.859 24.203 4.625 1 98.44 138 GLU A O 1
ATOM 1008 N N . LEU A 1 139 ? 12.688 23.594 6.406 1 98.81 139 LEU A N 1
ATOM 1009 C CA . LEU A 1 139 ? 11.508 23.281 5.613 1 98.81 139 LEU A CA 1
ATOM 1010 C C . LEU A 1 139 ? 10.859 24.547 5.07 1 98.81 139 LEU A C 1
ATOM 1012 O O . LEU A 1 139 ? 10.305 24.547 3.969 1 98.81 139 LEU A O 1
ATOM 1016 N N . ILE A 1 140 ? 10.891 25.656 5.859 1 98.62 140 ILE A N 1
ATOM 1017 C CA . ILE A 1 140 ? 10.43 26.953 5.387 1 98.62 140 ILE A CA 1
ATOM 1018 C C . ILE A 1 140 ? 11.242 27.375 4.16 1 98.62 140 ILE A C 1
ATOM 1020 O O . ILE A 1 140 ? 10.68 27.797 3.152 1 98.62 140 ILE A O 1
ATOM 1024 N N . ASP A 1 141 ? 12.539 27.156 4.277 1 98.31 141 ASP A N 1
ATOM 1025 C CA . ASP A 1 141 ? 13.43 27.516 3.176 1 98.31 141 ASP A CA 1
ATOM 1026 C C . ASP A 1 141 ? 13.125 26.672 1.932 1 98.31 141 ASP A C 1
ATOM 1028 O O . ASP A 1 141 ? 13.305 27.141 0.806 1 98.31 141 ASP A O 1
ATOM 1032 N N . LEU A 1 142 ? 12.656 25.469 2.08 1 98.12 142 LEU A N 1
ATOM 1033 C CA . LEU A 1 142 ? 12.344 24.562 0.979 1 98.12 142 LEU A CA 1
ATOM 1034 C C . LEU A 1 142 ? 10.977 24.875 0.386 1 98.12 142 LEU A C 1
ATOM 1036 O O . LEU A 1 142 ? 10.602 24.328 -0.648 1 98.12 142 LEU A O 1
ATOM 1040 N N . GLY A 1 143 ? 10.195 25.703 1.062 1 97.62 143 GLY A N 1
ATOM 1041 C CA . GLY A 1 143 ? 8.883 26.094 0.561 1 97.62 143 GLY A CA 1
ATOM 1042 C C . GLY A 1 143 ? 7.797 25.094 0.914 1 97.62 143 GLY A C 1
ATOM 1043 O O . GLY A 1 143 ? 6.777 25.016 0.226 1 97.62 143 GLY A O 1
ATOM 1044 N N . VAL A 1 144 ? 7.988 24.328 1.939 1 98.62 144 VAL A N 1
ATOM 1045 C CA . VAL A 1 144 ? 7 23.375 2.422 1 98.62 144 VAL A CA 1
ATOM 1046 C C . VAL A 1 144 ? 5.781 24.109 2.965 1 98.62 144 VAL A C 1
ATOM 1048 O O . VAL A 1 144 ? 5.918 25.141 3.635 1 98.62 144 VAL A O 1
ATOM 1051 N N . THR A 1 145 ? 4.602 23.625 2.686 1 98.81 145 THR A N 1
ATOM 1052 C CA . THR A 1 145 ? 3.354 24.266 3.07 1 98.81 145 THR A CA 1
ATOM 1053 C C . THR A 1 145 ? 3.062 24.047 4.551 1 98.81 145 THR A C 1
ATOM 1055 O O . THR A 1 145 ? 2.623 24.953 5.25 1 98.81 145 THR A O 1
ATOM 1058 N N . ARG A 1 146 ? 3.326 22.781 4.992 1 98.62 146 ARG A N 1
ATOM 1059 C CA . ARG A 1 146 ? 2.816 22.375 6.297 1 98.62 146 ARG A CA 1
ATOM 1060 C C . ARG A 1 146 ? 3.656 21.234 6.875 1 98.62 146 ARG A C 1
ATOM 1062 O O . ARG A 1 146 ? 4.242 20.453 6.129 1 98.62 146 ARG A O 1
ATOM 1069 N N . VAL A 1 147 ? 3.699 21.234 8.188 1 98.81 147 VAL A N 1
ATOM 1070 C CA . VAL A 1 147 ? 4.34 20.125 8.883 1 98.81 147 VAL A CA 1
ATOM 1071 C C . VAL A 1 147 ? 3.322 19.422 9.781 1 98.81 147 VAL A C 1
ATOM 1073 O O . VAL A 1 147 ? 2.518 20.078 10.445 1 98.81 147 VAL A O 1
ATOM 1076 N N . LEU A 1 148 ? 3.281 18.109 9.703 1 98.69 148 LEU A N 1
ATOM 1077 C CA . LEU A 1 148 ? 2.5 17.266 10.594 1 98.69 148 LEU A CA 1
ATOM 1078 C C . LEU A 1 148 ? 3.354 16.766 11.75 1 98.69 148 LEU A C 1
ATOM 1080 O O . LEU A 1 148 ? 4.434 16.203 11.531 1 98.69 148 LEU A O 1
ATOM 1084 N N . THR A 1 149 ? 2.859 16.906 13.047 1 98.25 149 THR A N 1
ATOM 1085 C CA . THR A 1 149 ? 3.736 16.547 14.164 1 98.25 149 THR A CA 1
ATOM 1086 C C . THR A 1 149 ? 2.924 16.266 15.422 1 98.25 149 THR A C 1
ATOM 1088 O O . THR A 1 149 ? 1.836 16.812 15.602 1 98.25 149 THR A O 1
ATOM 1091 N N . SER A 1 150 ? 3.471 15.414 16.203 1 97.44 150 SER A N 1
ATOM 1092 C CA . SER A 1 150 ? 2.975 15.203 17.562 1 97.44 150 SER A CA 1
ATOM 1093 C C . SER A 1 150 ? 3.826 15.945 18.594 1 97.44 150 SER A C 1
ATOM 1095 O O . SER A 1 150 ? 3.707 15.711 19.797 1 97.44 150 SER A O 1
ATOM 1097 N N . GLY A 1 151 ? 4.766 16.766 18.016 1 97.19 151 GLY A N 1
ATOM 1098 C CA . GLY A 1 151 ? 5.715 17.422 18.906 1 97.19 151 GLY A CA 1
ATOM 1099 C C . GLY A 1 151 ? 6.832 16.5 19.359 1 97.19 151 GLY A C 1
ATOM 1100 O O . GLY A 1 151 ? 7.5 16.781 20.359 1 97.19 151 GLY A O 1
ATOM 1101 N N . GLY A 1 152 ? 6.984 15.391 18.75 1 95.81 152 GLY A N 1
ATOM 1102 C CA . GLY A 1 152 ? 8.039 14.445 19.062 1 95.81 152 GLY A CA 1
ATOM 1103 C C . GLY A 1 152 ? 7.629 13.422 20.109 1 95.81 152 GLY A C 1
ATOM 1104 O O . GLY A 1 152 ? 8.414 12.539 20.469 1 95.81 152 GLY A O 1
ATOM 1105 N N . ALA A 1 153 ? 6.418 13.523 20.562 1 95.44 153 ALA A N 1
ATOM 1106 C CA . ALA A 1 153 ? 5.91 12.602 21.578 1 95.44 153 ALA A CA 1
ATOM 1107 C C . ALA A 1 153 ? 5.082 11.484 20.953 1 95.44 153 ALA A C 1
ATOM 1109 O O . ALA A 1 153 ? 4.812 11.508 19.75 1 95.44 153 ALA A O 1
ATOM 1110 N N . ASP A 1 154 ? 4.723 10.484 21.703 1 92.38 154 ASP A N 1
ATOM 1111 C CA . ASP A 1 154 ? 3.924 9.367 21.203 1 92.38 154 ASP A CA 1
ATOM 1112 C C . ASP A 1 154 ? 2.525 9.828 20.797 1 92.38 154 ASP A C 1
ATOM 1114 O O . ASP A 1 154 ? 1.956 9.328 19.828 1 92.38 154 ASP A O 1
ATOM 1118 N N . THR A 1 155 ? 2.051 10.781 21.578 1 93.81 155 THR A N 1
ATOM 1119 C CA . THR A 1 155 ? 0.757 11.375 21.266 1 93.81 155 THR A CA 1
ATOM 1120 C C . THR A 1 155 ? 0.848 12.898 21.25 1 93.81 155 THR A C 1
ATOM 1122 O O . THR A 1 155 ? 1.734 13.477 21.891 1 93.81 155 THR A O 1
ATOM 1125 N N . CYS A 1 156 ? -0.105 13.5 20.578 1 94.12 156 CYS A N 1
ATOM 1126 C CA . CYS A 1 156 ? -0.137 14.961 20.5 1 94.12 156 CYS A CA 1
ATOM 1127 C C . CYS A 1 156 ? -0.346 15.57 21.875 1 94.12 156 CYS A C 1
ATOM 1129 O O . CYS A 1 156 ? 0.235 16.609 22.188 1 94.12 156 CYS A O 1
ATOM 1131 N N . SER A 1 157 ? -1.19 14.938 22.625 1 93.75 157 SER A N 1
ATOM 1132 C CA . SER A 1 157 ? -1.463 15.453 23.969 1 93.75 157 SER A CA 1
ATOM 1133 C C . SER A 1 157 ? -0.189 15.523 24.797 1 93.75 157 SER A C 1
ATOM 1135 O O . SER A 1 157 ? 0.012 16.484 25.562 1 93.75 157 SER A O 1
ATOM 1137 N N . GLU A 1 158 ? 0.679 14.609 24.609 1 95.88 158 GLU A N 1
ATOM 1138 C CA . GLU A 1 158 ? 1.936 14.547 25.344 1 95.88 158 GLU A CA 1
ATOM 1139 C C . GLU A 1 158 ? 2.957 15.539 24.781 1 95.88 158 GLU A C 1
ATOM 1141 O O . GLU A 1 158 ? 3.926 15.883 25.469 1 95.88 158 GLU A O 1
ATOM 1146 N N . GLY A 1 159 ? 2.75 15.953 23.578 1 97.12 159 GLY A N 1
ATOM 1147 C CA . GLY A 1 159 ? 3.713 16.828 22.922 1 97.12 159 GLY A CA 1
ATOM 1148 C C . GLY A 1 159 ? 3.203 18.25 22.734 1 97.12 159 GLY A C 1
ATOM 1149 O O . GLY A 1 159 ? 3.75 19 21.922 1 97.12 159 GLY A O 1
ATOM 1150 N N . LEU A 1 160 ? 2.184 18.578 23.422 1 97.5 160 LEU A N 1
ATOM 1151 C CA . LEU A 1 160 ? 1.444 19.812 23.172 1 97.5 160 LEU A CA 1
ATOM 1152 C C . LEU A 1 160 ? 2.328 21.031 23.406 1 97.5 160 LEU A C 1
ATOM 1154 O O . LEU A 1 160 ? 2.256 22.016 22.641 1 97.5 160 LEU A O 1
ATOM 1158 N N . ASP A 1 161 ? 3.145 21.031 24.422 1 97.81 161 ASP A N 1
ATOM 1159 C CA . ASP A 1 161 ? 4.047 22.141 24.703 1 97.81 161 ASP A CA 1
ATOM 1160 C C . ASP A 1 161 ? 5.004 22.375 23.547 1 97.81 161 ASP A C 1
ATOM 1162 O O . ASP A 1 161 ? 5.223 23.516 23.141 1 97.81 161 ASP A O 1
ATOM 1166 N N . GLU A 1 162 ? 5.574 21.297 23.062 1 97.94 162 GLU A N 1
ATOM 1167 C CA . GLU A 1 162 ? 6.496 21.406 21.938 1 97.94 162 GLU A CA 1
ATOM 1168 C C . GLU A 1 162 ? 5.781 21.922 20.688 1 97.94 162 GLU A C 1
ATOM 1170 O O . GLU A 1 162 ? 6.336 22.719 19.938 1 97.94 162 GLU A O 1
ATOM 1175 N N . ILE A 1 163 ? 4.586 21.469 20.438 1 98.38 163 ILE A N 1
ATOM 1176 C CA . ILE A 1 163 ? 3.791 21.953 19.312 1 98.38 163 ILE A CA 1
ATOM 1177 C C . ILE A 1 163 ? 3.576 23.453 19.422 1 98.38 163 ILE A C 1
ATOM 1179 O O . ILE A 1 163 ? 3.711 24.188 18.438 1 98.38 163 ILE A O 1
ATOM 1183 N N . GLY A 1 164 ? 3.248 23.875 20.641 1 98.31 164 GLY A N 1
ATOM 1184 C CA . GLY A 1 164 ? 3.109 25.297 20.875 1 98.31 164 GLY A CA 1
ATOM 1185 C C . GLY A 1 164 ? 4.363 26.078 20.531 1 98.31 164 GLY A C 1
ATOM 1186 O O . GLY A 1 164 ? 4.293 27.141 19.906 1 98.31 164 GLY A O 1
ATOM 1187 N N . ARG A 1 165 ? 5.496 25.625 20.938 1 98.44 165 ARG A N 1
ATOM 1188 C CA . ARG A 1 165 ? 6.773 26.25 20.625 1 98.44 165 ARG A CA 1
ATOM 1189 C C . ARG A 1 165 ? 6.977 26.344 19.109 1 98.44 165 ARG A C 1
ATOM 1191 O O . ARG A 1 165 ? 7.461 27.359 18.609 1 98.44 165 ARG A O 1
ATOM 1198 N N . MET A 1 166 ? 6.602 25.312 18.406 1 98.62 166 MET A N 1
ATOM 1199 C CA . MET A 1 166 ? 6.742 25.266 16.953 1 98.62 166 MET A CA 1
ATOM 1200 C C . MET A 1 166 ? 5.816 26.281 16.297 1 98.62 166 MET A C 1
ATOM 1202 O O . MET A 1 166 ? 6.203 26.938 15.32 1 98.62 166 MET A O 1
ATOM 1206 N N . VAL A 1 167 ? 4.605 26.406 16.781 1 98.69 167 VAL A N 1
ATOM 1207 C CA . VAL A 1 167 ? 3.654 27.391 16.266 1 98.69 167 VAL A CA 1
ATOM 1208 C C . VAL A 1 167 ? 4.23 28.797 16.422 1 98.69 167 VAL A C 1
ATOM 1210 O O . VAL A 1 167 ? 4.23 29.578 15.461 1 98.69 167 VAL A O 1
ATOM 1213 N N . GLU A 1 168 ? 4.699 29.062 17.594 1 98.62 168 GLU A N 1
ATOM 1214 C CA . GLU A 1 168 ? 5.293 30.359 17.859 1 98.62 168 GLU A CA 1
ATOM 1215 C C . GLU A 1 168 ? 6.492 30.625 16.938 1 98.62 168 GLU A C 1
ATOM 1217 O O . GLU A 1 168 ? 6.617 31.703 16.359 1 98.62 168 GLU A O 1
ATOM 1222 N N . HIS A 1 169 ? 7.336 29.641 16.828 1 98.69 169 HIS A N 1
ATOM 1223 C CA . HIS A 1 169 ? 8.539 29.75 16.016 1 98.69 169 HIS A CA 1
ATOM 1224 C C . HIS A 1 169 ? 8.188 29.953 14.547 1 98.69 169 HIS A C 1
ATOM 1226 O O . HIS A 1 169 ? 8.836 30.734 13.844 1 98.69 169 HIS A O 1
ATOM 1232 N N . ALA A 1 170 ? 7.23 29.188 14.039 1 98.38 170 ALA A N 1
ATOM 1233 C CA . ALA A 1 170 ? 6.805 29.25 12.641 1 98.38 170 ALA A CA 1
ATOM 1234 C C . ALA A 1 170 ? 6.344 30.672 12.281 1 98.38 170 ALA A C 1
ATOM 1236 O O . ALA A 1 170 ? 6.621 31.156 11.188 1 98.38 170 ALA A O 1
ATOM 1237 N N . ALA A 1 171 ? 5.531 31.266 13.219 1 98 171 ALA A N 1
ATOM 1238 C CA . ALA A 1 171 ? 5.078 32.625 13.055 1 98 171 ALA A CA 1
ATOM 1239 C C . ALA A 1 171 ? 4.379 32.844 11.719 1 98 171 ALA A C 1
ATOM 1241 O O . ALA A 1 171 ? 4.617 33.844 11.023 1 98 171 ALA A O 1
ATOM 1242 N N . GLY A 1 172 ? 3.703 31.859 11.312 1 97.75 172 GLY A N 1
ATOM 1243 C CA . GLY A 1 172 ? 2.871 31.969 10.125 1 97.75 172 GLY A CA 1
ATOM 1244 C C . GLY A 1 172 ? 3.623 31.688 8.836 1 97.75 172 GLY A C 1
ATOM 1245 O O . GLY A 1 172 ? 3.033 31.688 7.758 1 97.75 172 GLY A O 1
ATOM 1246 N N . ARG A 1 173 ? 4.879 31.391 8.836 1 98.44 173 ARG A N 1
ATOM 1247 C CA . ARG A 1 173 ? 5.684 31.172 7.641 1 98.44 173 ARG A CA 1
ATOM 1248 C C . ARG A 1 173 ? 5.465 29.766 7.078 1 98.44 173 ARG A C 1
ATOM 1250 O O . ARG A 1 173 ? 5.766 29.516 5.914 1 98.44 173 ARG A O 1
ATOM 1257 N N . ILE A 1 174 ? 5.043 28.891 7.918 1 98.62 174 ILE A N 1
ATOM 1258 C CA . ILE A 1 174 ? 4.699 27.5 7.605 1 98.62 174 ILE A CA 1
ATOM 1259 C C . ILE A 1 174 ? 3.551 27.031 8.492 1 98.62 174 ILE A C 1
ATOM 1261 O O . ILE A 1 174 ? 3.459 27.438 9.656 1 98.62 174 ILE A O 1
ATOM 1265 N N . GLN A 1 175 ? 2.652 26.25 7.969 1 98.81 175 GLN A N 1
ATOM 1266 C CA . GLN A 1 175 ? 1.531 25.766 8.773 1 98.81 175 GLN A CA 1
ATOM 1267 C C . GLN A 1 175 ? 1.964 24.625 9.695 1 98.81 175 GLN A C 1
ATOM 1269 O O . GLN A 1 175 ? 2.738 23.766 9.297 1 98.81 175 GLN A O 1
ATOM 1274 N N . ILE A 1 176 ? 1.441 24.609 10.891 1 98.88 176 ILE A N 1
ATOM 1275 C CA . ILE A 1 176 ? 1.654 23.531 11.844 1 98.88 176 ILE A CA 1
ATOM 1276 C C . ILE A 1 176 ? 0.368 22.719 12 1 98.88 176 ILE A C 1
ATOM 1278 O O . ILE A 1 176 ? -0.668 23.266 12.398 1 98.88 176 ILE A O 1
ATOM 1282 N N . MET A 1 177 ? 0.428 21.516 11.68 1 98.81 177 MET A N 1
ATOM 1283 C CA . MET A 1 177 ? -0.689 20.594 11.82 1 98.81 177 MET A CA 1
ATOM 1284 C C . MET A 1 177 ? -0.408 19.562 12.914 1 98.81 177 MET A C 1
ATOM 1286 O O . MET A 1 177 ? 0.609 18.875 12.875 1 98.81 177 MET A O 1
ATOM 1290 N N . ALA A 1 178 ? -1.313 19.484 13.883 1 98.56 178 ALA A N 1
ATOM 1291 C CA . ALA A 1 178 ? -1.17 18.516 14.969 1 98.56 178 ALA A CA 1
ATOM 1292 C C . ALA A 1 178 ? -1.717 17.156 14.57 1 98.56 178 ALA A C 1
ATOM 1294 O O . ALA A 1 178 ? -2.842 17.047 14.078 1 98.56 178 ALA A O 1
ATOM 1295 N N . GLY A 1 179 ? -0.941 16.172 14.766 1 97.5 179 GLY A N 1
ATOM 1296 C CA . GLY A 1 179 ? -1.358 14.797 14.523 1 97.5 179 GLY A CA 1
ATOM 1297 C C . GLY A 1 179 ? -0.571 13.789 15.328 1 97.5 179 GLY A C 1
ATOM 1298 O O . GLY A 1 179 ? 0.609 13.992 15.617 1 97.5 179 GLY A O 1
ATOM 1299 N N . GLY A 1 180 ? -1.156 12.727 15.555 1 95.25 180 GLY A N 1
ATOM 1300 C CA . GLY A 1 180 ? -0.6 11.648 16.359 1 95.25 180 GLY A CA 1
ATOM 1301 C C . GLY A 1 180 ? -1.502 11.242 17.516 1 95.25 180 GLY A C 1
ATOM 1302 O O . GLY A 1 180 ? -1.511 11.891 18.562 1 95.25 180 GLY A O 1
ATOM 1303 N N . GLY A 1 181 ? -2.238 10.219 17.328 1 93.75 181 GLY A N 1
ATOM 1304 C CA . GLY A 1 181 ? -3.072 9.648 18.375 1 93.75 181 GLY A CA 1
ATOM 1305 C C . GLY A 1 181 ? -4.102 10.617 18.922 1 93.75 181 GLY A C 1
ATOM 1306 O O . GLY A 1 181 ? -4.391 10.625 20.125 1 93.75 181 GLY A O 1
ATOM 1307 N N . ILE A 1 182 ? -4.617 11.469 18.172 1 96.31 182 ILE A N 1
ATOM 1308 C CA . ILE A 1 182 ? -5.578 12.477 18.625 1 96.31 182 ILE A CA 1
ATOM 1309 C C . ILE A 1 182 ? -6.953 11.844 18.781 1 96.31 182 ILE A C 1
ATOM 1311 O O . ILE A 1 182 ? -7.418 11.109 17.906 1 96.31 182 ILE A O 1
ATOM 1315 N N . THR A 1 183 ? -7.555 12.109 19.922 1 95.75 183 THR A N 1
ATOM 1316 C CA . THR A 1 183 ? -8.953 11.797 20.156 1 95.75 183 THR A CA 1
ATOM 1317 C C . THR A 1 183 ? -9.812 13.055 20.094 1 95.75 183 THR A C 1
ATOM 1319 O O . THR A 1 183 ? -9.289 14.172 20.141 1 95.75 183 THR A O 1
ATOM 1322 N N . VAL A 1 184 ? -11.102 12.82 20 1 96.88 184 VAL A N 1
ATOM 1323 C CA . VAL A 1 184 ? -12.031 13.945 19.938 1 96.88 184 VAL A CA 1
ATOM 1324 C C . VAL A 1 184 ? -11.852 14.836 21.156 1 96.88 184 VAL A C 1
ATOM 1326 O O . VAL A 1 184 ? -11.859 16.062 21.062 1 96.88 184 VAL A O 1
ATOM 1329 N N . ASP A 1 185 ? -11.609 14.25 22.297 1 96.38 185 ASP A N 1
ATOM 1330 C CA . ASP A 1 185 ? -11.5 14.969 23.562 1 96.38 185 ASP A CA 1
ATOM 1331 C C . ASP A 1 185 ? -10.258 15.852 23.594 1 96.38 185 ASP A C 1
ATOM 1333 O O . ASP A 1 185 ? -10.172 16.797 24.375 1 96.38 185 ASP A O 1
ATOM 1337 N N . ASP A 1 186 ? -9.273 15.609 22.75 1 96.94 186 ASP A N 1
ATOM 1338 C CA . ASP A 1 186 ? -8.016 16.344 22.703 1 96.94 186 ASP A CA 1
ATOM 1339 C C . ASP A 1 186 ? -8.156 17.641 21.906 1 96.94 186 ASP A C 1
ATOM 1341 O O . ASP A 1 186 ? -7.328 18.547 22.016 1 96.94 186 ASP A O 1
ATOM 1345 N N . ILE A 1 187 ? -9.125 17.719 21.109 1 97.38 187 ILE A N 1
ATOM 1346 C CA . ILE A 1 187 ? -9.188 18.688 20.016 1 97.38 187 ILE A CA 1
ATOM 1347 C C . ILE A 1 187 ? -9.25 20.109 20.578 1 97.38 187 ILE A C 1
ATOM 1349 O O . ILE A 1 187 ? -8.516 20.984 20.125 1 97.38 187 ILE A O 1
ATOM 1353 N N . PRO A 1 188 ? -10.055 20.391 21.656 1 96.38 188 PRO A N 1
ATOM 1354 C CA . PRO A 1 188 ? -10.094 21.766 22.141 1 96.38 188 PRO A CA 1
ATOM 1355 C C . PRO A 1 188 ? -8.734 22.25 22.641 1 96.38 188 PRO A C 1
ATOM 1357 O O . PRO A 1 188 ? -8.312 23.359 22.297 1 96.38 188 PRO A O 1
ATOM 1360 N N . ALA A 1 189 ? -8.047 21.453 23.359 1 96.56 189 ALA A N 1
ATOM 1361 C CA . ALA A 1 189 ? -6.742 21.844 23.891 1 96.56 189 ALA A CA 1
ATOM 1362 C C . ALA A 1 189 ? -5.73 22.031 22.766 1 96.56 189 ALA A C 1
ATOM 1364 O O . ALA A 1 189 ? -4.91 22.938 22.797 1 96.56 189 ALA A O 1
ATOM 1365 N N . ILE A 1 190 ? -5.762 21.188 21.766 1 97.31 190 ILE A N 1
ATOM 1366 C CA . ILE A 1 190 ? -4.84 21.234 20.641 1 97.31 190 ILE A CA 1
ATOM 1367 C C . ILE A 1 190 ? -5.102 22.5 19.828 1 97.31 190 ILE A C 1
ATOM 1369 O O . ILE A 1 190 ? -4.164 23.219 19.453 1 97.31 190 ILE A O 1
ATOM 1373 N N . ALA A 1 191 ? -6.375 22.766 19.578 1 96.62 191 ALA A N 1
ATOM 1374 C CA . ALA A 1 191 ? -6.742 23.969 18.828 1 96.62 191 ALA A CA 1
ATOM 1375 C C . ALA A 1 191 ? -6.309 25.219 19.562 1 96.62 191 ALA A C 1
ATOM 1377 O O . ALA A 1 191 ? -5.91 26.219 18.938 1 96.62 191 ALA A O 1
ATOM 1378 N N . ALA A 1 192 ? -6.355 25.188 20.859 1 95.31 192 ALA A N 1
ATOM 1379 C CA . ALA A 1 192 ? -6.047 26.359 21.688 1 95.31 192 ALA A CA 1
ATOM 1380 C C . ALA A 1 192 ? -4.574 26.75 21.562 1 95.31 192 ALA A C 1
ATOM 1382 O O . ALA A 1 192 ? -4.215 27.906 21.781 1 95.31 192 ALA A O 1
ATOM 1383 N N . VAL A 1 193 ? -3.717 25.797 21.156 1 96.06 193 VAL A N 1
ATOM 1384 C CA . VAL A 1 193 ? -2.287 26.047 21 1 96.06 193 VAL A CA 1
ATOM 1385 C C . VAL A 1 193 ? -2.039 26.891 19.75 1 96.06 193 VAL A C 1
ATOM 1387 O O . VAL A 1 193 ? -0.981 27.5 19.609 1 96.06 193 VAL A O 1
ATOM 1390 N N . GLY A 1 194 ? -3.027 26.891 18.797 1 96.88 194 GLY A N 1
ATOM 1391 C CA . GLY A 1 194 ? -2.939 27.734 17.625 1 96.88 194 GLY A CA 1
ATOM 1392 C C . GLY A 1 194 ? -2.453 27.016 16.391 1 96.88 194 GLY A C 1
ATOM 1393 O O . GLY A 1 194 ? -1.876 27.625 15.492 1 96.88 194 GLY A O 1
ATOM 1394 N N . VAL A 1 195 ? -2.609 25.75 16.359 1 98.25 195 VAL A N 1
ATOM 1395 C CA . VAL A 1 195 ? -2.23 25 15.172 1 98.25 195 VAL A CA 1
ATOM 1396 C C . VAL A 1 195 ? -3.143 25.375 14.008 1 98.25 195 VAL A C 1
ATOM 1398 O O . VAL A 1 195 ? -4.262 25.844 14.211 1 98.25 195 VAL A O 1
ATOM 1401 N N . ASP A 1 196 ? -2.66 25.172 12.836 1 98.25 196 ASP A N 1
ATOM 1402 C CA . ASP A 1 196 ? -3.414 25.5 11.633 1 98.25 196 ASP A CA 1
ATOM 1403 C C . ASP A 1 196 ? -4.406 24.391 11.289 1 98.25 196 ASP A C 1
ATOM 1405 O O . ASP A 1 196 ? -5.418 24.641 10.625 1 98.25 196 ASP A O 1
ATOM 1409 N N . ALA A 1 197 ? -4.098 23.188 11.727 1 98.5 197 ALA A N 1
ATOM 1410 C CA . ALA A 1 197 ? -4.949 22.047 11.406 1 98.5 197 ALA A CA 1
ATOM 1411 C C . ALA A 1 197 ? -4.82 20.953 12.453 1 98.5 197 ALA A C 1
ATOM 1413 O O . ALA A 1 197 ? -3.801 20.875 13.148 1 98.5 197 ALA A O 1
ATOM 1414 N N . VAL A 1 198 ? -5.84 20.172 12.555 1 98.5 198 VAL A N 1
ATOM 1415 C CA . VAL A 1 198 ? -5.867 18.938 13.328 1 98.5 198 VAL A CA 1
ATOM 1416 C C . VAL A 1 198 ? -6.027 17.75 12.391 1 98.5 198 VAL A C 1
ATOM 1418 O O . VAL A 1 198 ? -6.879 17.766 11.492 1 98.5 198 VAL A O 1
ATOM 1421 N N . HIS A 1 199 ? -5.238 16.766 12.633 1 98.38 199 HIS A N 1
ATOM 1422 C CA . HIS A 1 199 ? -5.168 15.586 11.789 1 98.38 199 HIS A CA 1
ATOM 1423 C C . HIS A 1 199 ? -5.449 14.32 12.594 1 98.38 199 HIS A C 1
ATOM 1425 O O . HIS A 1 199 ? -4.77 14.047 13.586 1 98.38 199 HIS A O 1
ATOM 1431 N N . LEU A 1 200 ? -6.402 13.562 12.219 1 97.06 200 LEU A N 1
ATOM 1432 C CA . LEU A 1 200 ? -6.656 12.281 12.859 1 97.06 200 LEU A CA 1
ATOM 1433 C C . LEU A 1 200 ? -7.262 11.289 11.867 1 97.06 200 LEU A C 1
ATOM 1435 O O . LEU A 1 200 ? -7.727 11.68 10.797 1 97.06 200 LEU A O 1
ATOM 1439 N N . SER A 1 201 ? -7.293 10.016 12.133 1 94.69 201 SER A N 1
ATOM 1440 C CA . SER A 1 201 ? -7.73 8.992 11.188 1 94.69 201 SER A CA 1
ATOM 1441 C C . SER A 1 201 ? -9.195 8.617 11.422 1 94.69 201 SER A C 1
ATOM 1443 O O . SER A 1 201 ? -9.844 8.07 10.531 1 94.69 201 SER A O 1
ATOM 1445 N N . ALA A 1 202 ? -9.734 8.914 12.578 1 95 202 ALA A N 1
ATOM 1446 C CA . ALA A 1 202 ? -11.109 8.531 12.891 1 95 202 ALA A CA 1
ATOM 1447 C C . ALA A 1 202 ? -11.391 7.102 12.43 1 95 202 ALA A C 1
ATOM 1449 O O . ALA A 1 202 ? -12.391 6.848 11.75 1 95 202 ALA A O 1
ATOM 1450 N N . ARG A 1 203 ? -10.578 6.152 12.758 1 92.31 203 ARG A N 1
ATOM 1451 C CA . ARG A 1 203 ? -10.641 4.824 12.156 1 92.31 203 ARG A CA 1
ATOM 1452 C C . ARG A 1 203 ? -11.359 3.84 13.07 1 92.31 203 ARG A C 1
ATOM 1454 O O . ARG A 1 203 ? -11.344 4 14.297 1 92.31 203 ARG A O 1
ATOM 1461 N N . LYS A 1 204 ? -11.922 2.918 12.539 1 89.44 204 LYS A N 1
ATOM 1462 C CA . LYS A 1 204 ? -12.414 1.712 13.203 1 89.44 204 LYS A CA 1
ATOM 1463 C C . LYS A 1 204 ? -12.062 0.464 12.398 1 89.44 204 LYS A C 1
ATOM 1465 O O . LYS A 1 204 ? -11.789 0.549 11.195 1 89.44 204 LYS A O 1
ATOM 1470 N N . VAL A 1 205 ? -12.047 -0.747 13 1 85.06 205 VAL A N 1
ATOM 1471 C CA . VAL A 1 205 ? -11.672 -2.004 12.359 1 85.06 205 VAL A CA 1
ATOM 1472 C C . VAL A 1 205 ? -12.93 -2.754 11.93 1 85.06 205 VAL A C 1
ATOM 1474 O O . VAL A 1 205 ? -13.891 -2.854 12.688 1 85.06 205 VAL A O 1
ATOM 1477 N N . VAL A 1 206 ? -12.969 -3.1 10.703 1 83.88 206 VAL A N 1
ATOM 1478 C CA . VAL A 1 206 ? -13.977 -4.039 10.211 1 83.88 206 VAL A CA 1
ATOM 1479 C C . VAL A 1 206 ? -13.406 -5.453 10.219 1 83.88 206 VAL A C 1
ATOM 1481 O O . VAL A 1 206 ? -12.375 -5.723 9.594 1 83.88 206 VAL A O 1
ATOM 1484 N N . ALA A 1 207 ? -14.016 -6.32 10.844 1 83.38 207 ALA A N 1
ATOM 1485 C CA . ALA A 1 207 ? -13.555 -7.699 10.977 1 83.38 207 ALA A CA 1
ATOM 1486 C C . ALA A 1 207 ? -13.984 -8.547 9.781 1 83.38 207 ALA A C 1
ATOM 1488 O O . ALA A 1 207 ? -15.172 -8.805 9.594 1 83.38 207 ALA A O 1
ATOM 1489 N N . VAL A 1 208 ? -13.148 -8.875 8.883 1 80.94 208 VAL A N 1
ATOM 1490 C CA . VAL A 1 208 ? -13.383 -9.781 7.762 1 80.94 208 VAL A CA 1
ATOM 1491 C C . VAL A 1 208 ? -12.102 -10.555 7.445 1 80.94 208 VAL A C 1
ATOM 1493 O O . VAL A 1 208 ? -11.039 -9.961 7.285 1 80.94 208 VAL A O 1
ATOM 1496 N N . SER A 1 209 ? -12.242 -11.883 7.328 1 77.31 209 SER A N 1
ATOM 1497 C CA . SER A 1 209 ? -11.078 -12.742 7.16 1 77.31 209 SER A CA 1
ATOM 1498 C C . SER A 1 209 ? -10.555 -12.688 5.73 1 77.31 209 SER A C 1
ATOM 1500 O O . SER A 1 209 ? -11.336 -12.695 4.777 1 77.31 209 SER A O 1
ATOM 1502 N N . GLY A 1 210 ? -9.195 -12.57 5.559 1 76.69 210 GLY A N 1
ATOM 1503 C CA . GLY A 1 210 ? -8.547 -12.664 4.258 1 76.69 210 GLY A CA 1
ATOM 1504 C C . GLY A 1 210 ? -8.242 -14.094 3.842 1 76.69 210 GLY A C 1
ATOM 1505 O O . GLY A 1 210 ? -7.535 -14.312 2.857 1 76.69 210 GLY A O 1
ATOM 1506 N N . GLY A 1 211 ? -8.742 -14.93 4.555 1 75.19 211 GLY A N 1
ATOM 1507 C CA . GLY A 1 211 ? -8.484 -16.328 4.219 1 75.19 211 GLY A CA 1
ATOM 1508 C C . GLY A 1 211 ? -7.457 -16.969 5.117 1 75.19 211 GLY A C 1
ATOM 1509 O O . GLY A 1 211 ? -6.863 -16.312 5.973 1 75.19 211 GLY A O 1
ATOM 1510 N N . PRO A 1 212 ? -7.262 -18.219 4.875 1 74.12 212 PRO A N 1
ATOM 1511 C CA . PRO A 1 212 ? -6.336 -18.953 5.738 1 74.12 212 PRO A CA 1
ATOM 1512 C C . PRO A 1 212 ? -4.879 -18.562 5.512 1 74.12 212 PRO A C 1
ATOM 1514 O O . PRO A 1 212 ? -4.48 -18.281 4.379 1 74.12 212 PRO A O 1
ATOM 1517 N N . GLY A 1 213 ? -4 -18.391 6.395 1 61.88 213 GLY A N 1
ATOM 1518 C CA . GLY A 1 213 ? -2.547 -18.328 6.348 1 61.88 213 GLY A CA 1
ATOM 1519 C C . GLY A 1 213 ? -2.021 -16.953 5.984 1 61.88 213 GLY A C 1
ATOM 1520 O O . GLY A 1 213 ? -0.839 -16.797 5.668 1 61.88 213 GLY A O 1
ATOM 1521 N N . GLY A 1 214 ? -2.809 -16 5.812 1 59.59 214 GLY A N 1
ATOM 1522 C CA . GLY A 1 214 ? -2.023 -14.828 5.484 1 59.59 214 GLY A CA 1
ATOM 1523 C C . GLY A 1 214 ? -2.871 -13.586 5.27 1 59.59 214 GLY A C 1
ATOM 1524 O O . GLY A 1 214 ? -2.34 -12.5 5.047 1 59.59 214 GLY A O 1
ATOM 1525 N N . GLY A 1 215 ? -4.07 -13.789 5.531 1 63.72 215 GLY A N 1
ATOM 1526 C CA . GLY A 1 215 ? -4.891 -12.602 5.344 1 63.72 215 GLY A CA 1
ATOM 1527 C C . GLY A 1 215 ? -5.199 -11.883 6.641 1 63.72 215 GLY A C 1
ATOM 1528 O O . GLY A 1 215 ? -4.941 -12.406 7.727 1 63.72 215 GLY A O 1
ATOM 1529 N N . SER A 1 216 ? -5.109 -10.5 6.66 1 65.75 216 SER A N 1
ATOM 1530 C CA . SER A 1 216 ? -5.508 -9.758 7.852 1 65.75 216 SER A CA 1
ATOM 1531 C C . SER A 1 216 ? -6.965 -10.047 8.219 1 65.75 216 SER A C 1
ATOM 1533 O O . SER A 1 216 ? -7.793 -10.289 7.336 1 65.75 216 SER A O 1
ATOM 1535 N N . ASP A 1 217 ? -7.113 -10.273 9.469 1 69.06 217 ASP A N 1
ATOM 1536 C CA . ASP A 1 217 ? -8.453 -10.539 9.977 1 69.06 217 ASP A CA 1
ATOM 1537 C C . ASP A 1 217 ? -9.305 -9.273 9.969 1 69.06 217 ASP A C 1
ATOM 1539 O O . ASP A 1 217 ? -10.305 -9.188 10.688 1 69.06 217 ASP A O 1
ATOM 1543 N N . GLY A 1 218 ? -8.859 -8.383 9.164 1 77.25 218 GLY A N 1
ATOM 1544 C CA . GLY A 1 218 ? -9.633 -7.148 9.109 1 77.25 218 GLY A CA 1
ATOM 1545 C C . GLY A 1 218 ? -8.859 -5.984 8.516 1 77.25 218 GLY A C 1
ATOM 1546 O O . GLY A 1 218 ? -7.73 -6.152 8.055 1 77.25 218 GLY A O 1
ATOM 1547 N N . TYR A 1 219 ? -9.688 -4.871 8.383 1 81.88 219 TYR A N 1
ATOM 1548 C CA . TYR A 1 219 ? -9.039 -3.666 7.879 1 81.88 219 TYR A CA 1
ATOM 1549 C C . TYR A 1 219 ? -9.703 -2.414 8.438 1 81.88 219 TYR A C 1
ATOM 1551 O O . TYR A 1 219 ? -10.82 -2.48 8.969 1 81.88 219 TYR A O 1
ATOM 1559 N N . ASP A 1 220 ? -9 -1.359 8.398 1 88.31 220 ASP A N 1
ATOM 1560 C CA . ASP A 1 220 ? -9.461 -0.089 8.953 1 88.31 220 ASP A CA 1
ATOM 1561 C C . ASP A 1 220 ? -10.359 0.649 7.957 1 88.31 220 ASP A C 1
ATOM 1563 O O . ASP A 1 220 ? -10.094 0.637 6.75 1 88.31 220 ASP A O 1
ATOM 1567 N N . VAL A 1 221 ? -11.414 1.196 8.5 1 92 221 VAL A N 1
ATOM 1568 C CA . VAL A 1 221 ? -12.227 2.123 7.727 1 92 221 VAL A CA 1
ATOM 1569 C C . VAL A 1 221 ? -12.438 3.414 8.508 1 92 221 VAL A C 1
ATOM 1571 O O . VAL A 1 221 ? -12.266 3.439 9.734 1 92 221 VAL A O 1
ATOM 1574 N N . THR A 1 222 ? -12.789 4.438 7.812 1 96.5 222 THR A N 1
ATOM 1575 C CA . THR A 1 222 ? -13.133 5.699 8.461 1 96.5 222 THR A CA 1
ATOM 1576 C C . THR A 1 222 ? -14.492 5.598 9.156 1 96.5 222 THR A C 1
ATOM 1578 O O . THR A 1 222 ? -15.477 5.168 8.547 1 96.5 222 THR A O 1
ATOM 1581 N N . ASP A 1 223 ? -14.508 5.969 10.391 1 97.38 223 ASP A N 1
ATOM 1582 C CA . ASP A 1 223 ? -15.742 5.984 11.164 1 97.38 223 ASP A CA 1
ATOM 1583 C C . ASP A 1 223 ? -16.453 7.328 11.039 1 97.38 223 ASP A C 1
ATOM 1585 O O . ASP A 1 223 ? -15.984 8.344 11.555 1 97.38 223 ASP A O 1
ATOM 1589 N N . ALA A 1 224 ? -17.609 7.305 10.445 1 97.5 224 ALA A N 1
ATOM 1590 C CA . ALA A 1 224 ? -18.344 8.531 10.156 1 97.5 224 ALA A CA 1
ATOM 1591 C C . ALA A 1 224 ? -18.734 9.25 11.438 1 97.5 224 ALA A C 1
ATOM 1593 O O . ALA A 1 224 ? -18.75 10.484 11.492 1 97.5 224 ALA A O 1
ATOM 1594 N N . VAL A 1 225 ? -19.062 8.508 12.477 1 97.88 225 VAL A N 1
ATOM 1595 C CA . VAL A 1 225 ? -19.5 9.094 13.742 1 97.88 225 VAL A CA 1
ATOM 1596 C C . VAL A 1 225 ? -18.328 9.836 14.391 1 97.88 225 VAL A C 1
ATOM 1598 O O . VAL A 1 225 ? -18.469 11 14.789 1 97.88 225 VAL A O 1
ATOM 1601 N N . VAL A 1 226 ? -17.188 9.203 14.445 1 97.81 226 VAL A N 1
ATOM 1602 C CA . VAL A 1 226 ? -16.016 9.82 15.047 1 97.81 226 VAL A CA 1
ATOM 1603 C C . VAL A 1 226 ? -15.602 11.039 14.227 1 97.81 226 VAL A C 1
ATOM 1605 O O . VAL A 1 226 ? -15.234 12.078 14.789 1 97.81 226 VAL A O 1
ATOM 1608 N N . ALA A 1 227 ? -15.648 10.898 12.906 1 98.56 227 ALA A N 1
ATOM 1609 C CA . ALA A 1 227 ? -15.32 12.023 12.031 1 98.56 227 ALA A CA 1
ATOM 1610 C C . ALA A 1 227 ? -16.219 13.219 12.312 1 98.56 227 ALA A C 1
ATOM 1612 O O . ALA A 1 227 ? -15.75 14.352 12.406 1 98.56 227 ALA A O 1
ATOM 1613 N N . GLN A 1 228 ? -17.484 12.961 12.438 1 98.38 228 GLN A N 1
ATOM 1614 C CA . GLN A 1 228 ? -18.453 14.016 12.719 1 98.38 228 GLN A CA 1
ATOM 1615 C C . GLN A 1 228 ? -18.188 14.648 14.078 1 98.38 228 GLN A C 1
ATOM 1617 O O . GLN A 1 228 ? -18.297 15.867 14.227 1 98.38 228 GLN A O 1
ATOM 1622 N N . GLU A 1 229 ? -17.891 13.836 15.055 1 98.31 229 GLU A N 1
ATOM 1623 C CA . GLU A 1 229 ? -17.594 14.344 16.391 1 98.31 229 GLU A CA 1
ATOM 1624 C C . GLU A 1 229 ? -16.359 15.242 16.375 1 98.31 229 GLU A C 1
ATOM 1626 O O . GLU A 1 229 ? -16.328 16.281 17.047 1 98.31 229 GLU A O 1
ATOM 1631 N N . ALA A 1 230 ? -15.375 14.836 15.648 1 98.06 230 ALA A N 1
ATOM 1632 C CA . ALA A 1 230 ? -14.156 15.641 15.531 1 98.06 230 ALA A CA 1
ATOM 1633 C C . ALA A 1 230 ? -14.453 16.984 14.883 1 98.06 230 ALA A C 1
ATOM 1635 O O . ALA A 1 230 ? -14.008 18.031 15.367 1 98.06 230 ALA A O 1
ATOM 1636 N N . ALA A 1 231 ? -15.195 16.969 13.805 1 98 231 ALA A N 1
ATOM 1637 C CA . ALA A 1 231 ? -15.578 18.203 13.102 1 98 231 ALA A CA 1
ATOM 1638 C C . ALA A 1 231 ? -16.359 19.141 14.023 1 98 231 ALA A C 1
ATOM 1640 O O . ALA A 1 231 ? -16.109 20.344 14.039 1 98 231 ALA A O 1
ATOM 1641 N N . SER A 1 232 ? -17.266 18.547 14.766 1 97.44 232 SER A N 1
ATOM 1642 C CA . SER A 1 232 ? -18.094 19.328 15.688 1 97.44 232 SER A CA 1
ATOM 1643 C C . SER A 1 232 ? -17.234 19.953 16.781 1 97.44 232 SER A C 1
ATOM 1645 O O . SER A 1 232 ? -17.469 21.109 17.172 1 97.44 232 SER A O 1
ATOM 1647 N N . ALA A 1 233 ? -16.328 19.156 17.281 1 96.94 233 ALA A N 1
ATOM 1648 C CA . ALA A 1 233 ? -15.445 19.672 18.328 1 96.94 233 ALA A CA 1
ATOM 1649 C C . ALA A 1 233 ? -14.641 20.875 17.828 1 96.94 233 ALA A C 1
ATOM 1651 O O . ALA A 1 233 ? -14.453 21.844 18.547 1 96.94 233 ALA A O 1
ATOM 1652 N N . LEU A 1 234 ? -14.18 20.812 16.641 1 96.31 234 LEU A N 1
ATOM 1653 C CA . LEU A 1 234 ? -13.391 21.891 16.062 1 96.31 234 LEU A CA 1
ATOM 1654 C C . LEU A 1 234 ? -14.25 23.125 15.828 1 96.31 234 LEU A C 1
ATOM 1656 O O . LEU A 1 234 ? -13.805 24.25 16.062 1 96.31 234 LEU A O 1
ATOM 1660 N N . ARG A 1 235 ? -15.453 22.938 15.359 1 94.12 235 ARG A N 1
ATOM 1661 C CA . ARG A 1 235 ? -16.375 24.047 15.133 1 94.12 235 ARG A CA 1
ATOM 1662 C C . ARG A 1 235 ? -16.703 24.766 16.438 1 94.12 235 ARG A C 1
ATOM 1664 O O . ARG A 1 235 ? -16.859 25.984 16.453 1 94.12 235 ARG A O 1
ATOM 1671 N N . ALA A 1 236 ? -16.781 24.016 17.453 1 92.06 236 ALA A N 1
ATOM 1672 C CA . ALA A 1 236 ? -17.125 24.578 18.766 1 92.06 236 ALA A CA 1
ATOM 1673 C C . ALA A 1 236 ? -16.016 25.5 19.266 1 92.06 236 ALA A C 1
ATOM 1675 O O . ALA A 1 236 ? -16.297 26.453 19.984 1 92.06 236 ALA A O 1
ATOM 1676 N N . VAL A 1 237 ? -14.82 25.156 18.953 1 87.94 237 VAL A N 1
ATOM 1677 C CA . VAL A 1 237 ? -13.68 25.969 19.375 1 87.94 237 VAL A CA 1
ATOM 1678 C C . VAL A 1 237 ? -13.688 27.297 18.625 1 87.94 237 VAL A C 1
ATOM 1680 O O . VAL A 1 237 ? -13.234 28.328 19.156 1 87.94 237 VAL A O 1
ATOM 1683 N N . ARG A 1 238 ? -14.133 27.344 17.391 1 79 238 ARG A N 1
ATOM 1684 C CA . ARG A 1 238 ? -14.156 28.547 16.562 1 79 238 ARG A CA 1
ATOM 1685 C C . ARG A 1 238 ? -15.172 29.547 17.094 1 79 238 ARG A C 1
ATOM 1687 O O . ARG A 1 238 ? -15.031 30.75 16.875 1 79 238 ARG A O 1
ATOM 1694 N N . LEU A 1 239 ? -16.234 29.016 17.578 1 67.31 239 LEU A N 1
ATOM 1695 C CA . LEU A 1 239 ? -17.312 29.875 18.047 1 67.31 239 LEU A CA 1
ATOM 1696 C C . LEU A 1 239 ? -16.938 30.578 19.344 1 67.31 239 LEU A C 1
ATOM 1698 O O . LEU A 1 239 ? -17.516 31.594 19.703 1 67.31 239 LEU A O 1
ATOM 1702 N N . TYR A 1 240 ? -15.883 30.125 19.906 1 58.69 240 TYR A N 1
ATOM 1703 C CA . TYR A 1 240 ? -15.492 30.828 21.125 1 58.69 240 TYR A CA 1
ATOM 1704 C C . TYR A 1 240 ? -14.219 31.641 20.906 1 58.69 240 TYR A C 1
ATOM 1706 O O . TYR A 1 240 ? -13.344 31.234 20.125 1 58.69 240 TYR A O 1
ATOM 1714 N N . MET B 1 1 ? 8.273 -28.125 -16.062 1 86.12 1 MET B N 1
ATOM 1715 C CA . MET B 1 1 ? 9.148 -27.938 -14.906 1 86.12 1 MET B CA 1
ATOM 1716 C C . MET B 1 1 ? 8.633 -26.828 -14 1 86.12 1 MET B C 1
ATOM 1718 O O . MET B 1 1 ? 8.195 -25.781 -14.484 1 86.12 1 MET B O 1
ATOM 1722 N N . THR B 1 2 ? 8.672 -27.141 -12.695 1 95.81 2 THR B N 1
ATOM 1723 C CA . THR B 1 2 ? 8.164 -26.219 -11.68 1 95.81 2 THR B CA 1
ATOM 1724 C C . THR B 1 2 ? 9.047 -24.984 -11.586 1 95.81 2 THR B C 1
ATOM 1726 O O . THR B 1 2 ? 10.273 -25.078 -11.5 1 95.81 2 THR B O 1
ATOM 1729 N N . VAL B 1 3 ? 8.492 -23.828 -11.711 1 97.56 3 VAL B N 1
ATOM 1730 C CA . VAL B 1 3 ? 9.289 -22.609 -11.695 1 97.56 3 VAL B CA 1
ATOM 1731 C C . VAL B 1 3 ? 9.133 -21.891 -10.352 1 97.56 3 VAL B C 1
ATOM 1733 O O . VAL B 1 3 ? 8.281 -22.281 -9.547 1 97.56 3 VAL B O 1
ATOM 1736 N N . LEU B 1 4 ? 10 -20.875 -10.133 1 98.5 4 LEU B N 1
ATOM 1737 C CA . LEU B 1 4 ? 10.016 -20.125 -8.891 1 98.5 4 LEU B CA 1
ATOM 1738 C C . LEU B 1 4 ? 9.398 -18.734 -9.086 1 98.5 4 LEU B C 1
ATOM 1740 O O . LEU B 1 4 ? 9.719 -18.047 -10.055 1 98.5 4 LEU B O 1
ATOM 1744 N N . GLU B 1 5 ? 8.539 -18.406 -8.25 1 98.75 5 GLU B N 1
ATOM 1745 C CA . GLU B 1 5 ? 8.047 -17.031 -8.102 1 98.75 5 GLU B CA 1
ATOM 1746 C C . GLU B 1 5 ? 8.289 -16.516 -6.691 1 98.75 5 GLU B C 1
ATOM 1748 O O . GLU B 1 5 ? 8.008 -17.203 -5.707 1 98.75 5 GLU B O 1
ATOM 1753 N N . LEU B 1 6 ? 8.82 -15.328 -6.59 1 98.75 6 LEU B N 1
ATOM 1754 C CA . LEU B 1 6 ? 9.008 -14.703 -5.285 1 98.75 6 LEU B CA 1
ATOM 1755 C C . LEU B 1 6 ? 8.055 -13.523 -5.105 1 98.75 6 LEU B C 1
ATOM 1757 O O . LEU B 1 6 ? 7.848 -12.742 -6.035 1 98.75 6 LEU B O 1
ATOM 1761 N N . ALA B 1 7 ? 7.375 -13.43 -3.979 1 98.44 7 ALA B N 1
ATOM 1762 C CA . ALA B 1 7 ? 6.652 -12.219 -3.596 1 98.44 7 ALA B CA 1
ATOM 1763 C C . ALA B 1 7 ? 7.602 -11.156 -3.055 1 98.44 7 ALA B C 1
ATOM 1765 O O . ALA B 1 7 ? 8.297 -11.383 -2.061 1 98.44 7 ALA B O 1
ATOM 1766 N N . VAL B 1 8 ? 7.672 -10.055 -3.697 1 98.56 8 VAL B N 1
ATOM 1767 C CA . VAL B 1 8 ? 8.617 -9.016 -3.314 1 98.56 8 VAL B CA 1
ATOM 1768 C C . VAL B 1 8 ? 7.883 -7.688 -3.15 1 98.56 8 VAL B C 1
ATOM 1770 O O . VAL B 1 8 ? 6.738 -7.547 -3.584 1 98.56 8 VAL B O 1
ATOM 1773 N N . GLN B 1 9 ? 8.602 -6.668 -2.545 1 98 9 GLN B N 1
ATOM 1774 C CA . GLN B 1 9 ? 7.898 -5.434 -2.203 1 98 9 GLN B CA 1
ATOM 1775 C C . GLN B 1 9 ? 8.656 -4.211 -2.717 1 98 9 GLN B C 1
ATOM 1777 O O . GLN B 1 9 ? 8.25 -3.074 -2.471 1 98 9 GLN B O 1
ATOM 1782 N N . ASP B 1 10 ? 9.82 -4.453 -3.379 1 97.56 10 ASP B N 1
ATOM 1783 C CA . ASP B 1 10 ? 10.625 -3.326 -3.838 1 97.56 10 ASP B CA 1
ATOM 1784 C C . ASP B 1 10 ? 11.594 -3.754 -4.938 1 97.56 10 ASP B C 1
ATOM 1786 O O . ASP B 1 10 ? 11.609 -4.922 -5.34 1 97.56 10 ASP B O 1
ATOM 1790 N N . VAL B 1 11 ? 12.328 -2.828 -5.453 1 98.31 11 VAL B N 1
ATOM 1791 C CA . VAL B 1 11 ? 13.258 -3.031 -6.562 1 98.31 11 VAL B CA 1
ATOM 1792 C C . VAL B 1 11 ? 14.359 -4.008 -6.145 1 98.31 11 VAL B C 1
ATOM 1794 O O . VAL B 1 11 ? 14.742 -4.883 -6.926 1 98.31 11 VAL B O 1
ATOM 1797 N N . ARG B 1 12 ? 14.859 -3.846 -4.926 1 97.69 12 ARG B N 1
ATOM 1798 C CA . ARG B 1 12 ? 15.898 -4.742 -4.426 1 97.69 12 ARG B CA 1
ATOM 1799 C C . ARG B 1 12 ? 15.43 -6.191 -4.441 1 97.69 12 ARG B C 1
ATOM 1801 O O . ARG B 1 12 ? 16.156 -7.086 -4.863 1 97.69 12 ARG B O 1
ATOM 1808 N N . GLY B 1 13 ? 14.211 -6.402 -3.951 1 98.38 13 GLY B N 1
ATOM 1809 C CA . GLY B 1 13 ? 13.641 -7.742 -3.994 1 98.38 13 GLY B CA 1
ATOM 1810 C C . GLY B 1 13 ? 13.531 -8.297 -5.398 1 98.38 13 GLY B C 1
ATOM 1811 O O . GLY B 1 13 ? 13.82 -9.477 -5.633 1 98.38 13 GLY B O 1
ATOM 1812 N N . ALA B 1 14 ? 13.133 -7.469 -6.348 1 98.81 14 ALA B N 1
ATOM 1813 C CA . ALA B 1 14 ? 13.047 -7.883 -7.746 1 98.81 14 ALA B CA 1
ATOM 1814 C C . ALA B 1 14 ? 14.414 -8.281 -8.281 1 98.81 14 ALA B C 1
ATOM 1816 O O . ALA B 1 14 ? 14.539 -9.266 -9.016 1 98.81 14 ALA B O 1
ATOM 1817 N N . ARG B 1 15 ? 15.414 -7.527 -7.953 1 98.81 15 ARG B N 1
ATOM 1818 C CA . ARG B 1 15 ? 16.766 -7.836 -8.391 1 98.81 15 ARG B CA 1
ATOM 1819 C C . ARG B 1 15 ? 17.234 -9.164 -7.809 1 98.81 15 ARG B C 1
ATOM 1821 O O . ARG B 1 15 ? 17.891 -9.953 -8.5 1 98.81 15 ARG B O 1
ATOM 1828 N N . ILE B 1 16 ? 16.938 -9.398 -6.539 1 98.75 16 ILE B N 1
ATOM 1829 C CA . ILE B 1 16 ? 17.297 -10.656 -5.898 1 98.75 16 ILE B CA 1
ATOM 1830 C C . ILE B 1 16 ? 16.594 -11.812 -6.617 1 98.75 16 ILE B C 1
ATOM 1832 O O . ILE B 1 16 ? 17.234 -12.828 -6.934 1 98.75 16 ILE B O 1
ATOM 1836 N N . ALA B 1 17 ? 15.305 -11.633 -6.883 1 98.88 17 ALA B N 1
ATOM 1837 C CA . ALA B 1 17 ? 14.547 -12.664 -7.582 1 98.88 17 ALA B CA 1
ATOM 1838 C C . ALA B 1 17 ? 15.18 -12.992 -8.938 1 98.88 17 ALA B C 1
ATOM 1840 O O . ALA B 1 17 ? 15.359 -14.164 -9.281 1 98.88 17 ALA B O 1
ATOM 1841 N N . ARG B 1 18 ? 15.531 -11.961 -9.688 1 98.81 18 ARG B N 1
ATOM 1842 C CA . ARG B 1 18 ? 16.172 -12.141 -10.984 1 98.81 18 ARG B CA 1
ATOM 1843 C C . ARG B 1 18 ? 17.5 -12.875 -10.836 1 98.81 18 ARG B C 1
ATOM 1845 O O . ARG B 1 18 ? 17.797 -13.797 -11.602 1 98.81 18 ARG B O 1
ATOM 1852 N N . SER B 1 19 ? 18.25 -12.484 -9.852 1 98.56 19 SER B N 1
ATOM 1853 C CA . SER B 1 19 ? 19.594 -13.008 -9.664 1 98.56 19 SER B CA 1
ATOM 1854 C C . SER B 1 19 ? 19.562 -14.5 -9.344 1 98.56 19 SER B C 1
ATOM 1856 O O . SER B 1 19 ? 20.484 -15.234 -9.719 1 98.56 19 SER B O 1
ATOM 1858 N N . VAL B 1 20 ? 18.516 -14.992 -8.664 1 98.44 20 VAL B N 1
ATOM 1859 C CA . VAL B 1 20 ? 18.484 -16.391 -8.266 1 98.44 20 VAL B CA 1
ATOM 1860 C C . VAL B 1 20 ? 17.766 -17.219 -9.32 1 98.44 20 VAL B C 1
ATOM 1862 O O . VAL B 1 20 ? 17.609 -18.438 -9.164 1 98.44 20 VAL B O 1
ATOM 1865 N N . GLY B 1 21 ? 17.219 -16.531 -10.32 1 98.06 21 GLY B N 1
ATOM 1866 C CA . GLY B 1 21 ? 16.656 -17.25 -11.453 1 98.06 21 GLY B CA 1
ATOM 1867 C C . GLY B 1 21 ? 15.156 -17.453 -11.336 1 98.06 21 GLY B C 1
ATOM 1868 O O . GLY B 1 21 ? 14.602 -18.375 -11.953 1 98.06 21 GLY B O 1
ATOM 1869 N N . ALA B 1 22 ? 14.469 -16.703 -10.531 1 98.62 22 ALA B N 1
ATOM 1870 C CA . ALA B 1 22 ? 13.008 -16.766 -10.5 1 98.62 22 ALA B CA 1
ATOM 1871 C C . ALA B 1 22 ? 12.414 -16.391 -11.852 1 98.62 22 ALA B C 1
ATOM 1873 O O . ALA B 1 22 ? 12.953 -15.531 -12.555 1 98.62 22 ALA B O 1
ATOM 1874 N N . THR B 1 23 ? 11.336 -16.938 -12.211 1 98.56 23 THR B N 1
ATOM 1875 C CA . THR B 1 23 ? 10.68 -16.672 -13.492 1 98.56 23 THR B CA 1
ATOM 1876 C C . THR B 1 23 ? 9.945 -15.344 -13.461 1 98.56 23 THR B C 1
ATOM 1878 O O . THR B 1 23 ? 9.867 -14.648 -14.477 1 98.56 23 THR B O 1
ATOM 1881 N N . ARG B 1 24 ? 9.422 -15.062 -12.336 1 98.81 24 ARG B N 1
ATOM 1882 C CA . ARG B 1 24 ? 8.641 -13.844 -12.156 1 98.81 24 ARG B CA 1
ATOM 1883 C C . ARG B 1 24 ? 8.555 -13.469 -10.68 1 98.81 24 ARG B C 1
ATOM 1885 O O . ARG B 1 24 ? 8.93 -14.25 -9.805 1 98.81 24 ARG B O 1
ATOM 1892 N N . VAL B 1 25 ? 8.062 -12.281 -10.422 1 98.88 25 VAL B N 1
ATOM 1893 C CA . VAL B 1 25 ? 7.773 -11.852 -9.055 1 98.88 25 VAL B CA 1
ATOM 1894 C C . VAL B 1 25 ? 6.312 -11.422 -8.945 1 98.88 25 VAL B C 1
ATOM 1896 O O . VAL B 1 25 ? 5.746 -10.875 -9.898 1 98.88 25 VAL B O 1
ATOM 1899 N N . GLU B 1 26 ? 5.711 -11.797 -7.887 1 98.94 26 GLU B N 1
ATOM 1900 C CA . GLU B 1 26 ? 4.551 -11.031 -7.438 1 98.94 26 GLU B CA 1
ATOM 1901 C C . GLU B 1 26 ? 4.977 -9.789 -6.656 1 98.94 26 GLU B C 1
ATOM 1903 O O . GLU B 1 26 ? 5.703 -9.891 -5.664 1 98.94 26 GLU B O 1
ATOM 1908 N N . LEU B 1 27 ? 4.598 -8.656 -7.164 1 98.88 27 LEU B N 1
ATOM 1909 C CA . LEU B 1 27 ? 4.941 -7.387 -6.527 1 98.88 27 LEU B CA 1
ATOM 1910 C C . LEU B 1 27 ? 3.779 -6.871 -5.684 1 98.88 27 LEU B C 1
ATOM 1912 O O . LEU B 1 27 ? 2.65 -6.77 -6.172 1 98.88 27 LEU B O 1
ATOM 1916 N N . CYS B 1 28 ? 4.008 -6.621 -4.359 1 97.94 28 CYS B N 1
ATOM 1917 C CA . CYS B 1 28 ? 2.93 -6.125 -3.514 1 97.94 28 CYS B CA 1
ATOM 1918 C C . CYS B 1 28 ? 3.459 -5.145 -2.475 1 97.94 28 CYS B C 1
ATOM 1920 O O . CYS B 1 28 ? 4.66 -4.875 -2.424 1 97.94 28 CYS B O 1
ATOM 1922 N N . ALA B 1 29 ? 2.6 -4.488 -1.798 1 97.19 29 ALA B N 1
ATOM 1923 C CA . ALA B 1 29 ? 2.91 -3.604 -0.677 1 97.19 29 ALA B CA 1
ATOM 1924 C C . ALA B 1 29 ? 2.379 -4.176 0.635 1 97.19 29 ALA B C 1
ATOM 1926 O O . ALA B 1 29 ? 1.356 -4.863 0.651 1 97.19 29 ALA B O 1
ATOM 1927 N N . ALA B 1 30 ? 3.109 -3.932 1.729 1 94.56 30 ALA B N 1
ATOM 1928 C CA . ALA B 1 30 ? 2.674 -4.281 3.08 1 94.56 30 ALA B CA 1
ATOM 1929 C C . ALA B 1 30 ? 2.314 -5.762 3.174 1 94.56 30 ALA B C 1
ATOM 1931 O O . ALA B 1 30 ? 1.27 -6.117 3.725 1 94.56 30 ALA B O 1
ATOM 1932 N N . LEU B 1 31 ? 3.119 -6.555 2.596 1 94.38 31 LEU B N 1
ATOM 1933 C CA . LEU B 1 31 ? 2.844 -7.988 2.518 1 94.38 31 LEU B CA 1
ATOM 1934 C C . LEU B 1 31 ? 2.656 -8.578 3.91 1 94.38 31 LEU B C 1
ATOM 1936 O O . LEU B 1 31 ? 1.592 -9.125 4.219 1 94.38 31 LEU B O 1
ATOM 1940 N N . GLY B 1 32 ? 3.584 -8.43 4.777 1 90.25 32 GLY B N 1
ATOM 1941 C CA . GLY B 1 32 ? 3.574 -9.031 6.102 1 90.25 32 GLY B CA 1
ATOM 1942 C C . GLY B 1 32 ? 2.312 -8.727 6.887 1 90.25 32 GLY B C 1
ATOM 1943 O O . GLY B 1 32 ? 1.562 -9.641 7.246 1 90.25 32 GLY B O 1
ATOM 1944 N N . PRO B 1 33 ? 2 -7.504 7.043 1 89.44 33 PRO B N 1
ATOM 1945 C CA . PRO B 1 33 ? 0.907 -7.152 7.953 1 89.44 33 PRO B CA 1
ATOM 1946 C C . PRO B 1 33 ? -0.468 -7.281 7.301 1 89.44 33 PRO B C 1
ATOM 1948 O O . PRO B 1 33 ? -1.482 -7.34 8 1 89.44 33 PRO B O 1
ATOM 1951 N N . THR B 1 34 ? -0.548 -7.336 5.973 1 92.88 34 THR B N 1
ATOM 1952 C CA . THR B 1 34 ? -1.866 -7.262 5.352 1 92.88 34 THR B CA 1
ATOM 1953 C C . THR B 1 34 ? -2.096 -8.453 4.43 1 92.88 34 THR B C 1
ATOM 1955 O O . THR B 1 34 ? -3.197 -8.633 3.902 1 92.88 34 THR B O 1
ATOM 1958 N N . GLY B 1 35 ? -1.138 -9.219 4.168 1 92.94 35 GLY B N 1
ATOM 1959 C CA . GLY B 1 35 ? -1.199 -10.211 3.109 1 92.94 35 GLY B CA 1
ATOM 1960 C C . GLY B 1 35 ? -0.896 -9.648 1.736 1 92.94 35 GLY B C 1
ATOM 1961 O O . GLY B 1 35 ? -0.921 -10.375 0.74 1 92.94 35 GLY B O 1
ATOM 1962 N N . GLY B 1 36 ? -0.67 -8.344 1.65 1 95.69 36 GLY B N 1
ATOM 1963 C CA . GLY B 1 36 ? -0.287 -7.691 0.408 1 95.69 36 GLY B CA 1
ATOM 1964 C C . GLY B 1 36 ? -1.373 -6.797 -0.156 1 95.69 36 GLY B C 1
ATOM 1965 O O . GLY B 1 36 ? -2.557 -7.137 -0.098 1 95.69 36 GLY B O 1
ATOM 1966 N N . LEU B 1 37 ? -0.967 -5.711 -0.674 1 97.88 37 LEU B N 1
ATOM 1967 C CA . LEU B 1 37 ? -1.837 -4.746 -1.335 1 97.88 37 LEU B CA 1
ATOM 1968 C C . LEU B 1 37 ? -1.246 -4.309 -2.672 1 97.88 37 LEU B C 1
ATOM 1970 O O . LEU B 1 37 ? -0.1 -4.633 -2.984 1 97.88 37 LEU B O 1
ATOM 1974 N N . THR B 1 38 ? -2.078 -3.629 -3.428 1 98.88 38 THR B N 1
ATOM 1975 C CA . THR B 1 38 ? -1.582 -3.066 -4.68 1 98.88 38 THR B CA 1
ATOM 1976 C C . THR B 1 38 ? -0.436 -2.094 -4.418 1 98.88 38 THR B C 1
ATOM 1978 O O . THR B 1 38 ? -0.58 -1.152 -3.633 1 98.88 38 THR B O 1
ATOM 1981 N N . PRO B 1 39 ? 0.746 -2.34 -5 1 98.81 39 PRO B N 1
ATOM 1982 C CA . PRO B 1 39 ? 1.847 -1.393 -4.812 1 98.81 39 PRO B CA 1
ATOM 1983 C C . PRO B 1 39 ? 1.612 -0.068 -5.535 1 98.81 39 PRO B C 1
ATOM 1985 O O . PRO B 1 39 ? 0.729 0.025 -6.391 1 98.81 39 PRO B O 1
ATOM 1988 N N . SER B 1 40 ? 2.346 0.926 -5.148 1 98.88 40 SER B N 1
ATOM 1989 C CA . SER B 1 40 ? 2.268 2.207 -5.844 1 98.88 40 SER B CA 1
ATOM 1990 C C . SER B 1 40 ? 2.766 2.086 -7.281 1 98.88 40 SER B C 1
ATOM 1992 O O . SER B 1 40 ? 3.504 1.155 -7.609 1 98.88 40 SER B O 1
ATOM 1994 N N . ILE B 1 41 ? 2.379 3.029 -8.109 1 98.94 41 ILE B N 1
ATOM 1995 C CA . ILE B 1 41 ? 2.746 2.973 -9.523 1 98.94 41 ILE B CA 1
ATOM 1996 C C . ILE B 1 41 ? 4.258 3.15 -9.664 1 98.94 41 ILE B C 1
ATOM 1998 O O . ILE B 1 41 ? 4.875 2.543 -10.547 1 98.94 41 ILE B O 1
ATOM 2002 N N . GLY B 1 42 ? 4.871 3.963 -8.82 1 98.94 42 GLY B N 1
ATOM 2003 C CA . GLY B 1 42 ? 6.316 4.109 -8.859 1 98.94 42 GLY B CA 1
ATOM 2004 C C . GLY B 1 42 ? 7.059 2.805 -8.641 1 98.94 42 GLY B C 1
ATOM 2005 O O . GLY B 1 42 ? 8.047 2.521 -9.32 1 98.94 42 GLY B O 1
ATOM 2006 N N . VAL B 1 43 ? 6.621 2.018 -7.695 1 98.88 43 VAL B N 1
ATOM 2007 C CA . VAL B 1 43 ? 7.25 0.734 -7.41 1 98.88 43 VAL B CA 1
ATOM 2008 C C . VAL B 1 43 ? 7.078 -0.205 -8.602 1 98.88 43 VAL B C 1
ATOM 2010 O O . VAL B 1 43 ? 8 -0.933 -8.969 1 98.88 43 VAL B O 1
ATOM 2013 N N . ILE B 1 44 ? 5.902 -0.215 -9.195 1 98.94 44 ILE B N 1
ATOM 2014 C CA . ILE B 1 44 ? 5.617 -1.075 -10.344 1 98.94 44 ILE B CA 1
ATOM 2015 C C . ILE B 1 44 ? 6.562 -0.729 -11.492 1 98.94 44 ILE B C 1
ATOM 2017 O O . ILE B 1 44 ? 7.199 -1.613 -12.07 1 98.94 44 ILE B O 1
ATOM 2021 N N . GLU B 1 45 ? 6.645 0.508 -11.781 1 98.94 45 GLU B N 1
ATOM 2022 C CA . GLU B 1 45 ? 7.504 0.953 -12.875 1 98.94 45 GLU B CA 1
ATOM 20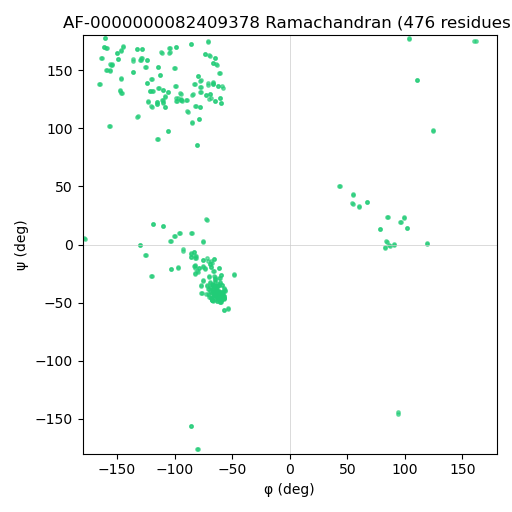23 C C . GLU B 1 45 ? 8.969 0.605 -12.602 1 98.94 45 GLU B C 1
ATOM 2025 O O . GLU B 1 45 ? 9.656 0.065 -13.469 1 98.94 45 GLU B O 1
ATOM 2030 N N . ALA B 1 46 ? 9.406 0.902 -11.398 1 98.88 46 ALA B N 1
ATOM 2031 C CA . ALA B 1 46 ? 10.805 0.657 -11.039 1 98.88 46 ALA B CA 1
ATOM 2032 C C . ALA B 1 46 ? 11.133 -0.832 -11.109 1 98.88 46 ALA B C 1
ATOM 2034 O O . ALA B 1 46 ? 12.164 -1.224 -11.656 1 98.88 46 ALA B O 1
ATOM 2035 N N . ALA B 1 47 ? 10.258 -1.619 -10.555 1 98.88 47 ALA B N 1
ATOM 2036 C CA . ALA B 1 47 ? 10.477 -3.062 -10.562 1 98.88 47 ALA B CA 1
ATOM 2037 C C . ALA B 1 47 ? 10.461 -3.611 -11.984 1 98.88 47 ALA B C 1
ATOM 2039 O O . ALA B 1 47 ? 11.219 -4.527 -12.312 1 98.88 47 ALA B O 1
ATOM 2040 N N . SER B 1 48 ? 9.625 -3.074 -12.836 1 98.75 48 SER B N 1
ATOM 2041 C CA . SER B 1 48 ? 9.469 -3.564 -14.203 1 98.75 48 SER B CA 1
ATOM 2042 C C . SER B 1 48 ? 10.711 -3.273 -15.039 1 98.75 48 SER B C 1
ATOM 2044 O O . SER B 1 48 ? 10.906 -3.877 -16.094 1 98.75 48 SER B O 1
ATOM 2046 N N . GLU B 1 49 ? 11.531 -2.412 -14.594 1 98.44 49 GLU B N 1
ATOM 2047 C CA . GLU B 1 49 ? 12.75 -2.059 -15.312 1 98.44 49 GLU B CA 1
ATOM 2048 C C . GLU B 1 49 ? 13.891 -3.01 -14.969 1 98.44 49 GLU B C 1
ATOM 2050 O O . GLU B 1 49 ? 14.938 -2.998 -15.617 1 98.44 49 GLU B O 1
ATOM 2055 N N . VAL B 1 50 ? 13.727 -3.826 -13.977 1 98.5 50 VAL B N 1
ATOM 2056 C CA . VAL B 1 50 ? 14.781 -4.695 -13.461 1 98.5 50 VAL B CA 1
ATOM 2057 C C . VAL B 1 50 ? 15.086 -5.793 -14.477 1 98.5 50 VAL B C 1
ATOM 2059 O O . VAL B 1 50 ? 16.203 -6.289 -14.547 1 98.5 50 VAL B O 1
ATOM 2062 N N . GLY B 1 51 ? 14.086 -6.195 -15.32 1 98.19 51 GLY B N 1
ATOM 2063 C CA . GLY B 1 51 ? 14.305 -7.219 -16.328 1 98.19 51 GLY B CA 1
ATOM 2064 C C . GLY B 1 51 ? 13.75 -8.578 -15.945 1 98.19 51 GLY B C 1
ATOM 2065 O O . GLY B 1 51 ? 14.148 -9.602 -16.5 1 98.19 51 GLY B O 1
ATOM 2066 N N . ILE B 1 52 ? 12.977 -8.719 -15.023 1 98.75 52 ILE B N 1
ATOM 2067 C CA . ILE B 1 52 ? 12.219 -9.906 -14.648 1 98.75 52 ILE B CA 1
ATOM 2068 C C . ILE B 1 52 ? 10.727 -9.641 -14.828 1 98.75 52 ILE B C 1
ATOM 2070 O O . ILE B 1 52 ? 10.273 -8.492 -14.758 1 98.75 52 ILE B O 1
ATOM 2074 N N . ALA B 1 53 ? 9.922 -10.672 -15.086 1 98.88 53 ALA B N 1
ATOM 2075 C CA . ALA B 1 53 ? 8.477 -10.508 -15.219 1 98.88 53 ALA B CA 1
ATOM 2076 C C . ALA B 1 53 ? 7.852 -10.062 -13.898 1 98.88 53 ALA B C 1
ATOM 2078 O O . ALA B 1 53 ? 8.039 -10.703 -12.867 1 98.88 53 ALA B O 1
ATOM 2079 N N . VAL B 1 54 ? 7.145 -8.938 -13.914 1 98.94 54 VAL B N 1
ATOM 2080 C CA . VAL B 1 54 ? 6.555 -8.359 -12.719 1 98.94 54 VAL B CA 1
ATOM 2081 C C . VAL B 1 54 ? 5.035 -8.492 -12.773 1 98.94 54 VAL B C 1
ATOM 2083 O O . VAL B 1 54 ? 4.398 -8.047 -13.734 1 98.94 54 VAL B O 1
ATOM 2086 N N . HIS B 1 55 ? 4.453 -9.141 -11.773 1 98.94 55 HIS B N 1
ATOM 2087 C CA . HIS B 1 55 ? 3.018 -9.336 -11.617 1 98.94 55 HIS B CA 1
ATOM 2088 C C . HIS B 1 55 ? 2.5 -8.625 -10.367 1 98.94 55 HIS B C 1
ATOM 2090 O O . HIS B 1 55 ? 2.467 -9.211 -9.281 1 98.94 55 HIS B O 1
ATOM 2096 N N . PRO B 1 56 ? 2.062 -7.359 -10.492 1 98.94 56 PRO B N 1
ATOM 2097 C CA . PRO B 1 56 ? 1.565 -6.645 -9.312 1 98.94 56 PRO B CA 1
ATOM 2098 C C . PRO B 1 56 ? 0.269 -7.238 -8.766 1 98.94 56 PRO B C 1
ATOM 2100 O O . PRO B 1 56 ? -0.602 -7.645 -9.539 1 98.94 56 PRO B O 1
ATOM 2103 N N . LEU B 1 57 ? 0.219 -7.32 -7.469 1 98.88 57 LEU B N 1
ATOM 2104 C CA . LEU B 1 57 ? -1.03 -7.66 -6.793 1 98.88 57 LEU B CA 1
ATOM 2105 C C . LEU B 1 57 ? -2.039 -6.523 -6.918 1 98.88 57 LEU B C 1
ATOM 2107 O O . LEU B 1 57 ? -1.697 -5.359 -6.695 1 98.88 57 LEU B O 1
ATOM 2111 N N . ILE B 1 58 ? -3.221 -6.859 -7.34 1 98.88 58 ILE B N 1
ATOM 2112 C CA . ILE B 1 58 ? -4.336 -5.922 -7.414 1 98.88 58 ILE B CA 1
ATOM 2113 C C . ILE B 1 58 ? -5.332 -6.215 -6.293 1 98.88 58 ILE B C 1
ATOM 2115 O O . ILE B 1 58 ? -6.18 -7.102 -6.422 1 98.88 58 ILE B O 1
ATOM 2119 N N . ARG B 1 59 ? -5.234 -5.504 -5.242 1 98.19 59 ARG B N 1
ATOM 2120 C CA . ARG B 1 59 ? -5.984 -5.684 -4 1 98.19 59 ARG B CA 1
ATOM 2121 C C . ARG B 1 59 ? -6.051 -4.383 -3.209 1 98.19 59 ARG B C 1
ATOM 2123 O O . ARG B 1 59 ? -5.094 -4.02 -2.521 1 98.19 59 ARG B O 1
ATOM 2130 N N . PRO B 1 60 ? -7.145 -3.695 -3.262 1 97.12 60 PRO B N 1
ATOM 2131 C CA . PRO B 1 60 ? -7.203 -2.314 -2.777 1 97.12 60 PRO B CA 1
ATOM 2132 C C . PRO B 1 60 ? -7.215 -2.223 -1.254 1 97.12 60 PRO B C 1
ATOM 2134 O O . PRO B 1 60 ? -7.008 -1.144 -0.695 1 97.12 60 PRO B O 1
ATOM 2137 N N . ARG B 1 61 ? -7.441 -3.312 -0.581 1 94.69 61 ARG B N 1
ATOM 2138 C CA . ARG B 1 61 ? -7.465 -3.326 0.878 1 94.69 61 ARG B CA 1
ATOM 2139 C C . ARG B 1 61 ? -7.336 -4.746 1.416 1 94.69 61 ARG B C 1
ATOM 2141 O O . ARG B 1 61 ? -7.602 -5.715 0.699 1 94.69 61 ARG B O 1
ATOM 2148 N N . ALA B 1 62 ? -6.938 -4.855 2.703 1 93.19 62 ALA B N 1
ATOM 2149 C CA . ALA B 1 62 ? -6.867 -6.148 3.377 1 93.19 62 ALA B CA 1
ATOM 2150 C C . ALA B 1 62 ? -8.266 -6.703 3.641 1 93.19 62 ALA B C 1
ATOM 2152 O O . ALA B 1 62 ? -9.266 -6.039 3.365 1 93.19 62 ALA B O 1
ATOM 2153 N N . GLY B 1 63 ? -8.289 -7.898 4.137 1 90.12 63 GLY B N 1
ATOM 2154 C CA . GLY B 1 63 ? -9.555 -8.523 4.484 1 90.12 63 GLY B CA 1
ATOM 2155 C C . GLY B 1 63 ? -10.117 -9.391 3.373 1 90.12 63 GLY B C 1
ATOM 2156 O O . GLY B 1 63 ? -9.359 -10.031 2.633 1 90.12 63 GLY B O 1
ATOM 2157 N N . GLY B 1 64 ? -11.422 -9.461 3.197 1 91.25 64 GLY B N 1
ATOM 2158 C CA . GLY B 1 64 ? -12.078 -10.391 2.299 1 91.25 64 GLY B CA 1
ATOM 2159 C C . GLY B 1 64 ? -12.031 -9.953 0.846 1 91.25 64 GLY B C 1
ATOM 2160 O O . GLY B 1 64 ? -11.375 -8.969 0.51 1 91.25 64 GLY B O 1
ATOM 2161 N N . PHE B 1 65 ? -12.68 -10.711 0.011 1 95.94 65 PHE B N 1
ATOM 2162 C CA . PHE B 1 65 ? -12.5 -10.602 -1.433 1 95.94 65 PHE B CA 1
ATOM 2163 C C . PHE B 1 65 ? -13.812 -10.219 -2.109 1 95.94 65 PHE B C 1
ATOM 2165 O O . PHE B 1 65 ? -14.008 -10.492 -3.295 1 95.94 65 PHE B O 1
ATOM 2172 N N . VAL B 1 66 ? -14.766 -9.703 -1.313 1 96.69 66 VAL B N 1
ATOM 2173 C CA . VAL B 1 66 ? -15.984 -9.102 -1.844 1 96.69 66 VAL B CA 1
ATOM 2174 C C . VAL B 1 66 ? -15.797 -7.59 -1.974 1 96.69 66 VAL B C 1
ATOM 2176 O O . VAL B 1 66 ? -15.5 -6.91 -0.991 1 96.69 66 VAL B O 1
ATOM 2179 N N . PHE B 1 67 ? -16.031 -7.074 -3.195 1 97.12 67 PHE B N 1
ATOM 2180 C CA . PHE B 1 67 ? -15.641 -5.695 -3.453 1 97.12 67 PHE B CA 1
ATOM 2181 C C . PHE B 1 67 ? -16.844 -4.852 -3.844 1 97.12 67 PHE B C 1
ATOM 2183 O O . PHE B 1 67 ? -17.734 -5.324 -4.551 1 97.12 67 PHE B O 1
ATOM 2190 N N . SER B 1 68 ? -16.859 -3.609 -3.381 1 97 68 SER B N 1
ATOM 2191 C CA . SER B 1 68 ? -17.844 -2.621 -3.787 1 97 68 SER B CA 1
ATOM 2192 C C . SER B 1 68 ? -17.594 -2.123 -5.203 1 97 68 SER B C 1
ATOM 2194 O O . SER B 1 68 ? -16.5 -2.334 -5.75 1 97 68 SER B O 1
ATOM 2196 N N . PRO B 1 69 ? -18.562 -1.485 -5.828 1 97.88 69 PRO B N 1
ATOM 2197 C CA . PRO B 1 69 ? -18.344 -0.92 -7.164 1 97.88 69 PRO B CA 1
ATOM 2198 C C . PRO B 1 69 ? -17.172 0.044 -7.215 1 97.88 69 PRO B C 1
ATOM 2200 O O . PRO B 1 69 ? -16.406 0.038 -8.188 1 97.88 69 PRO B O 1
ATOM 2203 N N . ASP B 1 70 ? -16.984 0.876 -6.176 1 97.94 70 ASP B N 1
ATOM 2204 C CA . ASP B 1 70 ? -15.852 1.786 -6.125 1 97.94 70 ASP B CA 1
ATOM 2205 C C . ASP B 1 70 ? -14.531 1.017 -6.137 1 97.94 70 ASP B C 1
ATOM 2207 O O . ASP B 1 70 ? -13.586 1.41 -6.824 1 97.94 70 ASP B O 1
ATOM 2211 N N . GLU B 1 71 ? -14.523 -0.022 -5.371 1 98.31 71 GLU B N 1
ATOM 2212 C CA . GLU B 1 71 ? -13.305 -0.824 -5.289 1 98.31 71 GLU B CA 1
ATOM 2213 C C . GLU B 1 71 ? -13.016 -1.513 -6.621 1 98.31 71 GLU B C 1
ATOM 2215 O O . GLU B 1 71 ? -11.852 -1.623 -7.023 1 98.31 71 GLU B O 1
ATOM 2220 N N . VAL B 1 72 ? -14.031 -1.975 -7.305 1 98.81 72 VAL B N 1
ATOM 2221 C CA . VAL B 1 72 ? -13.844 -2.596 -8.609 1 98.81 72 VAL B CA 1
ATOM 2222 C C . VAL B 1 72 ? -13.312 -1.565 -9.602 1 98.81 72 VAL B C 1
ATOM 2224 O O . VAL B 1 72 ? -12.414 -1.864 -10.391 1 98.81 72 VAL B O 1
ATOM 2227 N N . TRP B 1 73 ? -13.859 -0.363 -9.531 1 98.81 73 TRP B N 1
ATOM 2228 C CA . TRP B 1 73 ? -13.352 0.721 -10.359 1 98.81 73 TRP B CA 1
ATOM 2229 C C . TRP B 1 73 ? -11.867 0.96 -10.102 1 98.81 73 TRP B C 1
ATOM 2231 O O . TRP B 1 73 ? -11.078 1.07 -11.039 1 98.81 73 TRP B O 1
ATOM 2241 N N . VAL B 1 74 ? -11.484 0.998 -8.875 1 98.88 74 VAL B N 1
ATOM 2242 C CA . VAL B 1 74 ? -10.102 1.177 -8.461 1 98.88 74 VAL B CA 1
ATOM 2243 C C . VAL B 1 74 ? -9.242 0.057 -9.039 1 98.88 74 VAL B C 1
ATOM 2245 O O . VAL B 1 74 ? -8.18 0.315 -9.617 1 98.88 74 VAL B O 1
ATOM 2248 N N . MET B 1 75 ? -9.695 -1.118 -8.914 1 98.94 75 MET B N 1
ATOM 2249 C CA . MET B 1 75 ? -8.945 -2.281 -9.383 1 98.94 75 MET B CA 1
ATOM 2250 C C . MET B 1 75 ? -8.727 -2.217 -10.891 1 98.94 75 MET B C 1
ATOM 2252 O O . MET B 1 75 ? -7.629 -2.498 -11.375 1 98.94 75 MET B O 1
ATOM 2256 N N . GLU B 1 76 ? -9.75 -1.829 -11.617 1 98.94 76 GLU B N 1
ATOM 2257 C CA . GLU B 1 76 ? -9.617 -1.703 -13.062 1 98.94 76 GLU B CA 1
ATOM 2258 C C . GLU B 1 76 ? -8.562 -0.662 -13.438 1 98.94 76 GLU B C 1
ATOM 2260 O O . GLU B 1 76 ? -7.75 -0.885 -14.336 1 98.94 76 GLU B O 1
ATOM 2265 N N . HIS B 1 77 ? -8.578 0.421 -12.742 1 98.81 77 HIS B N 1
ATOM 2266 C CA . HIS B 1 77 ? -7.637 1.497 -13.039 1 98.81 77 HIS B CA 1
ATOM 2267 C C . HIS B 1 77 ? -6.219 1.113 -12.641 1 98.81 77 HIS B C 1
ATOM 2269 O O . HIS B 1 77 ? -5.258 1.449 -13.336 1 98.81 77 HIS B O 1
ATOM 2275 N N . ASP B 1 78 ? -6.09 0.417 -11.531 1 98.94 78 ASP B N 1
ATOM 2276 C CA . ASP B 1 78 ? -4.785 -0.077 -11.109 1 98.94 78 ASP B CA 1
ATOM 2277 C C . ASP B 1 78 ? -4.211 -1.055 -12.133 1 98.94 78 ASP B C 1
ATOM 2279 O O . ASP B 1 78 ? -3.014 -1.026 -12.43 1 98.94 78 ASP B O 1
ATOM 2283 N N . VAL B 1 79 ? -5.062 -1.906 -12.68 1 98.94 79 VAL B N 1
ATOM 2284 C CA . VAL B 1 79 ? -4.621 -2.879 -13.672 1 98.94 79 VAL B CA 1
ATOM 2285 C C . VAL B 1 79 ? -4.109 -2.152 -14.914 1 98.94 79 VAL B C 1
ATOM 2287 O O . VAL B 1 79 ? -3.014 -2.441 -15.398 1 98.94 79 VAL B O 1
ATOM 2290 N N . ARG B 1 80 ? -4.848 -1.206 -15.414 1 98.88 80 ARG B N 1
ATOM 2291 C CA . ARG B 1 80 ? -4.445 -0.472 -16.609 1 98.88 80 ARG B CA 1
ATOM 2292 C C . ARG B 1 80 ? -3.135 0.274 -16.375 1 98.88 80 ARG B C 1
ATOM 2294 O O . ARG B 1 80 ? -2.248 0.261 -17.234 1 98.88 80 ARG B O 1
ATOM 2301 N N . ALA B 1 81 ? -3.051 0.877 -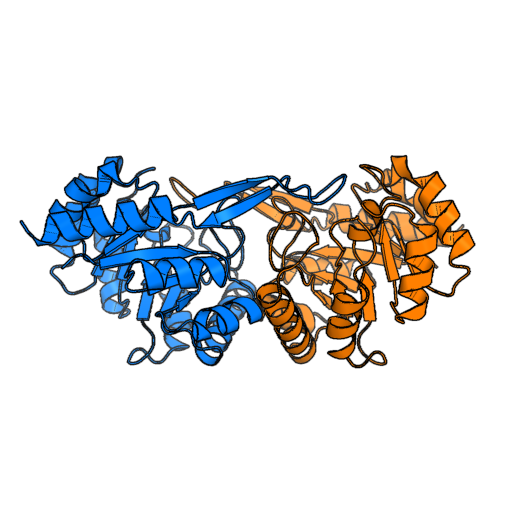15.234 1 98.81 81 ALA B N 1
ATOM 2302 C CA . ALA B 1 81 ? -1.833 1.614 -14.906 1 98.81 81 ALA B CA 1
ATOM 2303 C C . ALA B 1 81 ? -0.64 0.673 -14.773 1 98.81 81 ALA B C 1
ATOM 2305 O O . ALA B 1 81 ? 0.463 0.992 -15.227 1 98.81 81 ALA B O 1
ATOM 2306 N N . ALA B 1 82 ? -0.859 -0.448 -14.102 1 98.88 82 ALA B N 1
ATOM 2307 C CA . ALA B 1 82 ? 0.216 -1.418 -13.906 1 98.88 82 ALA B CA 1
ATOM 2308 C C . ALA B 1 82 ? 0.757 -1.911 -15.25 1 98.88 82 ALA B C 1
ATOM 2310 O O . ALA B 1 82 ? 1.972 -1.977 -15.445 1 98.88 82 ALA B O 1
ATOM 2311 N N . VAL B 1 83 ? -0.143 -2.256 -16.109 1 98.81 83 VAL B N 1
ATOM 2312 C CA . VAL B 1 83 ? 0.254 -2.748 -17.422 1 98.81 83 VAL B CA 1
ATOM 2313 C C . VAL B 1 83 ? 0.996 -1.652 -18.188 1 98.81 83 VAL B C 1
ATOM 2315 O O . VAL B 1 83 ? 2.051 -1.902 -18.781 1 98.81 83 VAL B O 1
ATOM 2318 N N . ALA B 1 84 ? 0.472 -0.467 -18.141 1 98.69 84 ALA B N 1
ATOM 2319 C CA . ALA B 1 84 ? 1.145 0.665 -18.781 1 98.69 84 ALA B CA 1
ATOM 2320 C C . ALA B 1 84 ? 2.523 0.896 -18.156 1 98.69 84 ALA B C 1
ATOM 2322 O O . ALA B 1 84 ? 3.447 1.344 -18.844 1 98.69 84 ALA B O 1
ATOM 2323 N N . GLY B 1 85 ? 2.654 0.556 -16.953 1 98.62 85 GLY B N 1
ATOM 2324 C CA . GLY B 1 85 ? 3.908 0.736 -16.234 1 98.62 85 GLY B CA 1
ATOM 2325 C C . GLY B 1 85 ? 4.898 -0.386 -16.484 1 98.62 85 GLY B C 1
ATOM 2326 O O . GLY B 1 85 ? 6.016 -0.358 -15.961 1 98.62 85 GLY B O 1
ATOM 2327 N N . GLY B 1 86 ? 4.5 -1.438 -17.188 1 98.75 86 GLY B N 1
ATOM 2328 C CA . GLY B 1 86 ? 5.449 -2.453 -17.625 1 98.75 86 GLY B CA 1
ATOM 2329 C C . GLY B 1 86 ? 5.145 -3.828 -17.062 1 98.75 86 GLY B C 1
ATOM 2330 O O . GLY B 1 86 ? 5.871 -4.789 -17.328 1 98.75 86 GLY B O 1
ATOM 2331 N N . ALA B 1 87 ? 4.078 -3.945 -16.281 1 98.81 87 ALA B N 1
ATOM 2332 C CA . ALA B 1 87 ? 3.725 -5.238 -15.703 1 98.81 87 ALA B CA 1
ATOM 2333 C C . ALA B 1 87 ? 3.414 -6.258 -16.797 1 98.81 87 ALA B C 1
ATOM 2335 O O . ALA B 1 87 ? 2.727 -5.945 -17.766 1 98.81 87 ALA B O 1
ATOM 2336 N N . SER B 1 88 ? 3.912 -7.445 -16.641 1 98.75 88 SER B N 1
ATOM 2337 C CA . SER B 1 88 ? 3.668 -8.508 -17.609 1 98.75 88 SER B CA 1
ATOM 2338 C C . SER B 1 88 ? 2.637 -9.5 -17.094 1 98.75 88 SER B C 1
ATOM 2340 O O . SER B 1 88 ? 2.342 -10.5 -17.75 1 98.75 88 SER B O 1
ATOM 2342 N N . GLY B 1 89 ? 2.088 -9.289 -15.977 1 98.88 89 GLY B N 1
ATOM 2343 C CA . GLY B 1 89 ? 0.995 -10.031 -15.367 1 98.88 89 GLY B CA 1
ATOM 2344 C C . GLY B 1 89 ? 0.299 -9.258 -14.266 1 98.88 89 GLY B C 1
ATOM 2345 O O . GLY B 1 89 ? 0.729 -8.164 -13.898 1 98.88 89 GLY B O 1
ATOM 2346 N N . ILE B 1 90 ? -0.78 -9.75 -13.812 1 98.94 90 ILE B N 1
ATOM 2347 C CA . ILE B 1 90 ? -1.487 -9.219 -12.648 1 98.94 90 ILE B CA 1
ATOM 2348 C C . ILE B 1 90 ? -1.938 -10.367 -11.75 1 98.94 90 ILE B C 1
ATOM 2350 O O . ILE B 1 90 ? -2.17 -11.484 -12.219 1 98.94 90 ILE B O 1
ATOM 2354 N N . VAL B 1 91 ? -1.989 -10.125 -10.492 1 98.94 91 VAL B N 1
ATOM 2355 C CA . VAL B 1 91 ? -2.482 -11.062 -9.484 1 98.94 91 VAL B CA 1
ATOM 2356 C C . VAL B 1 91 ? -3.748 -10.5 -8.836 1 98.94 91 VAL B C 1
ATOM 2358 O O . VAL B 1 91 ? -3.738 -9.398 -8.289 1 98.94 91 VAL B O 1
ATOM 2361 N N . VAL B 1 92 ? -4.832 -11.242 -8.898 1 98.69 92 VAL B N 1
ATOM 2362 C CA . VAL B 1 92 ? -6.113 -10.703 -8.461 1 98.69 92 VAL B CA 1
ATOM 2363 C C . VAL B 1 92 ? -6.969 -11.805 -7.848 1 98.69 92 VAL B C 1
ATOM 2365 O O . VAL B 1 92 ? -6.621 -12.984 -7.934 1 98.69 92 VAL B O 1
ATOM 2368 N N . GLY B 1 93 ? -7.996 -11.492 -7.195 1 98.12 93 GLY B N 1
ATOM 2369 C CA . GLY B 1 93 ? -9.016 -12.383 -6.664 1 98.12 93 GLY B CA 1
ATOM 2370 C C . GLY B 1 93 ? -10.289 -11.656 -6.254 1 98.12 93 GLY B C 1
ATOM 2371 O O . GLY B 1 93 ? -10.227 -10.555 -5.711 1 98.12 93 GLY B O 1
ATOM 2372 N N . ALA B 1 94 ? -11.375 -12.211 -6.551 1 98.38 94 ALA B N 1
ATOM 2373 C CA . ALA B 1 94 ? -12.68 -11.656 -6.18 1 98.38 94 ALA B CA 1
ATOM 2374 C C . ALA B 1 94 ? -13.695 -12.766 -5.922 1 98.38 94 ALA B C 1
ATOM 2376 O O . ALA B 1 94 ? -13.82 -13.703 -6.715 1 98.38 94 ALA B O 1
ATOM 2377 N N . LEU B 1 95 ? -14.375 -12.664 -4.859 1 97.94 95 LEU B N 1
ATOM 2378 C CA . LEU B 1 95 ? -15.391 -13.633 -4.469 1 97.94 95 LEU B CA 1
ATOM 2379 C C . LEU B 1 95 ? -16.734 -12.961 -4.246 1 97.94 95 LEU B C 1
ATOM 2381 O O . LEU B 1 95 ? -16.812 -11.742 -4.066 1 97.94 95 LEU B O 1
ATOM 2385 N N . THR B 1 96 ? -17.797 -13.742 -4.316 1 97.31 96 THR B N 1
ATOM 2386 C CA . THR B 1 96 ? -19.109 -13.305 -3.887 1 97.31 96 THR B CA 1
ATOM 2387 C C . THR B 1 96 ? -19.297 -13.523 -2.389 1 97.31 96 THR B C 1
ATOM 2389 O O . THR B 1 96 ? -18.453 -14.141 -1.737 1 97.31 96 THR B O 1
ATOM 2392 N N . GLU B 1 97 ? -20.375 -13.039 -1.823 1 94.94 97 GLU B N 1
ATOM 2393 C CA . GLU B 1 97 ? -20.672 -13.172 -0.4 1 94.94 97 GLU B CA 1
ATOM 2394 C C . GLU B 1 97 ? -20.797 -14.641 0.001 1 94.94 97 GLU B C 1
ATOM 2396 O O . GLU B 1 97 ? -20.578 -14.992 1.162 1 94.94 97 GLU B O 1
ATOM 2401 N N . ASP B 1 98 ? -21.047 -15.539 -0.942 1 95.06 98 ASP B N 1
ATOM 2402 C CA . ASP B 1 98 ? -21.234 -16.953 -0.67 1 95.06 98 ASP B CA 1
ATOM 2403 C C . ASP B 1 98 ? -19.938 -17.734 -0.879 1 95.06 98 ASP B C 1
ATOM 2405 O O . ASP B 1 98 ? -19.953 -18.953 -0.988 1 95.06 98 ASP B O 1
ATOM 2409 N N . ASN B 1 99 ? -18.797 -17.031 -1.07 1 95.44 99 ASN B N 1
ATOM 2410 C CA . ASN B 1 99 ? -17.469 -17.609 -1.201 1 95.44 99 ASN B CA 1
ATOM 2411 C C . ASN B 1 99 ? -17.328 -18.422 -2.49 1 95.44 99 ASN B C 1
ATOM 2413 O O . ASN B 1 99 ? -16.766 -19.516 -2.488 1 95.44 99 ASN B O 1
ATOM 2417 N N . THR B 1 100 ? -17.953 -17.922 -3.484 1 97.25 100 THR B N 1
ATOM 2418 C CA . THR B 1 100 ? -17.703 -18.422 -4.832 1 97.25 100 THR B CA 1
ATOM 2419 C C . THR B 1 100 ? -17 -17.375 -5.676 1 97.25 100 THR B C 1
ATOM 2421 O O . THR B 1 100 ? -16.922 -16.203 -5.285 1 97.25 100 THR B O 1
ATOM 2424 N N . ILE B 1 101 ? -16.469 -17.828 -6.789 1 98.31 101 ILE B N 1
ATOM 2425 C CA . ILE B 1 101 ? -15.773 -16.906 -7.68 1 98.31 101 ILE B CA 1
ATOM 2426 C C . ILE B 1 101 ? -16.734 -15.82 -8.164 1 98.31 101 ILE B C 1
ATOM 2428 O O . ILE B 1 101 ? -17.844 -16.125 -8.617 1 98.31 101 ILE B O 1
ATOM 2432 N N . ASP B 1 102 ? -16.391 -14.602 -8 1 98.56 102 ASP B N 1
ATOM 2433 C CA . ASP B 1 102 ? -17.141 -13.508 -8.609 1 98.56 102 ASP B CA 1
ATOM 2434 C C . ASP B 1 102 ? -16.75 -13.328 -10.078 1 98.56 102 ASP B C 1
ATOM 2436 O O . ASP B 1 102 ? -15.914 -12.484 -10.406 1 98.56 102 ASP B O 1
ATOM 2440 N N . THR B 1 103 ? -17.375 -14.062 -10.906 1 98.56 103 THR B N 1
ATOM 2441 C CA . THR B 1 103 ? -17.016 -14.078 -12.32 1 98.56 103 THR B CA 1
ATOM 2442 C C . THR B 1 103 ? -17.281 -12.727 -12.969 1 98.56 103 THR B C 1
ATOM 2444 O O . THR B 1 103 ? -16.609 -12.344 -13.93 1 98.56 103 THR B O 1
ATOM 2447 N N . VAL B 1 104 ? -18.234 -11.961 -12.469 1 98.56 104 VAL B N 1
ATOM 2448 C CA . VAL B 1 104 ? -18.562 -10.648 -13.023 1 98.56 104 VAL B CA 1
ATOM 2449 C C . VAL B 1 104 ? -17.391 -9.688 -12.805 1 98.56 104 VAL B C 1
ATOM 2451 O O . VAL B 1 104 ? -16.922 -9.047 -13.75 1 98.56 104 VAL B O 1
ATOM 2454 N N . VAL B 1 105 ? -16.906 -9.664 -11.625 1 98.75 105 VAL B N 1
ATOM 2455 C CA . VAL B 1 105 ? -15.805 -8.773 -11.289 1 98.75 105 VAL B CA 1
ATOM 2456 C C . VAL B 1 105 ? -14.531 -9.227 -12.008 1 98.75 105 VAL B C 1
ATOM 2458 O O . VAL B 1 105 ? -13.812 -8.406 -12.594 1 98.75 105 VAL B O 1
ATOM 2461 N N . LEU B 1 106 ? -14.242 -10.531 -11.977 1 98.81 106 LEU B N 1
ATOM 2462 C CA . LEU B 1 106 ? -13.023 -11.023 -12.609 1 98.81 106 LEU B CA 1
ATOM 2463 C C . LEU B 1 106 ? -13.055 -10.789 -14.117 1 98.81 106 LEU B C 1
ATOM 2465 O O . LEU B 1 106 ? -12.031 -10.469 -14.719 1 98.81 106 LEU B O 1
ATOM 2469 N N . ARG B 1 107 ? -14.227 -10.961 -14.703 1 98.62 107 ARG B N 1
ATOM 2470 C CA . ARG B 1 107 ? -14.344 -10.688 -16.141 1 98.62 107 ARG B CA 1
ATOM 2471 C C . ARG B 1 107 ? -14.016 -9.234 -16.438 1 98.62 107 ARG B C 1
ATOM 2473 O O . ARG B 1 107 ? -13.367 -8.938 -17.438 1 98.62 107 ARG B O 1
ATOM 2480 N N . ARG B 1 108 ? -14.492 -8.352 -15.641 1 98.62 108 ARG B N 1
ATOM 2481 C CA . ARG B 1 108 ? -14.203 -6.934 -15.812 1 98.62 108 ARG B CA 1
ATOM 2482 C C . ARG B 1 108 ? -12.703 -6.66 -15.719 1 98.62 108 ARG B C 1
ATOM 2484 O O . ARG B 1 108 ? -12.148 -5.93 -16.531 1 98.62 108 ARG B O 1
ATOM 2491 N N . ILE B 1 109 ? -12.07 -7.254 -14.734 1 98.69 109 ILE B N 1
ATOM 2492 C CA . ILE B 1 109 ? -10.641 -7.031 -14.508 1 98.69 109 ILE B CA 1
ATOM 2493 C C . ILE B 1 109 ? -9.836 -7.629 -15.656 1 98.69 109 ILE B C 1
ATOM 2495 O O . ILE B 1 109 ? -8.945 -6.973 -16.203 1 98.69 109 ILE B O 1
ATOM 2499 N N . ILE B 1 110 ? -10.156 -8.852 -16 1 98.44 110 ILE B N 1
ATOM 2500 C CA . ILE B 1 110 ? -9.469 -9.539 -17.094 1 98.44 110 ILE B CA 1
ATOM 2501 C C . ILE B 1 110 ? -9.664 -8.773 -18.391 1 98.44 110 ILE B C 1
ATOM 2503 O O . ILE B 1 110 ? -8.75 -8.711 -19.219 1 98.44 110 ILE B O 1
ATOM 2507 N N . GLY B 1 111 ? -10.773 -8.148 -18.531 1 98.38 111 GLY B N 1
ATOM 2508 C CA . GLY B 1 111 ? -11.078 -7.367 -19.719 1 98.38 111 GLY B CA 1
ATOM 2509 C C . GLY B 1 111 ? -10.188 -6.148 -19.875 1 98.38 111 GLY B C 1
ATOM 2510 O O . GLY B 1 111 ? -10.133 -5.547 -20.953 1 98.38 111 GLY B O 1
ATOM 2511 N N . CYS B 1 112 ? -9.461 -5.785 -18.875 1 98.38 112 CYS B N 1
ATOM 2512 C CA . CYS B 1 112 ? -8.609 -4.602 -18.906 1 98.38 112 CYS B CA 1
ATOM 2513 C C . CYS B 1 112 ? -7.246 -4.926 -19.5 1 98.38 112 CYS B C 1
ATOM 2515 O O . CYS B 1 112 ? -6.434 -4.027 -19.719 1 98.38 112 CYS B O 1
ATOM 2517 N N . VAL B 1 113 ? -6.984 -6.254 -19.75 1 98 113 V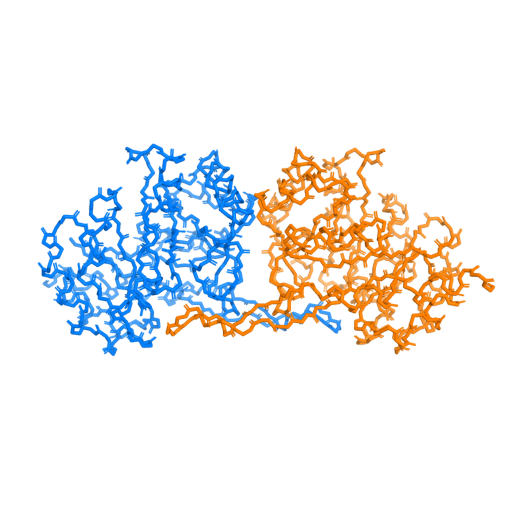AL B N 1
ATOM 2518 C CA . VAL B 1 113 ? -5.625 -6.574 -20.188 1 98 113 VAL B CA 1
ATOM 2519 C C . VAL B 1 113 ? -5.672 -7.344 -21.5 1 98 113 VAL B C 1
ATOM 2521 O O . VAL B 1 113 ? -6.684 -7.965 -21.828 1 98 113 VAL B O 1
ATOM 2524 N N . ASP B 1 114 ? -4.629 -7.242 -22.297 1 98 114 ASP B N 1
ATOM 2525 C CA . ASP B 1 114 ? -4.375 -8.125 -23.438 1 98 114 ASP B CA 1
ATOM 2526 C C . ASP B 1 114 ? -3.791 -9.461 -22.969 1 98 114 ASP B C 1
ATOM 2528 O O . ASP B 1 114 ? -2.609 -9.539 -22.625 1 98 114 ASP B O 1
ATOM 2532 N N . ARG B 1 115 ? -4.555 -10.445 -23.047 1 95.88 115 ARG B N 1
ATOM 2533 C CA . ARG B 1 115 ? -4.211 -11.742 -22.484 1 95.88 115 ARG B CA 1
ATOM 2534 C C . ARG B 1 115 ? -3.062 -12.391 -23.25 1 95.88 115 ARG B C 1
ATOM 2536 O O . ARG B 1 115 ? -2.467 -13.359 -22.781 1 95.88 115 ARG B O 1
ATOM 2543 N N . ALA B 1 116 ? -2.746 -11.914 -24.375 1 96 116 ALA B N 1
ATOM 2544 C CA . ALA B 1 116 ? -1.594 -12.406 -25.109 1 96 116 ALA B CA 1
ATOM 2545 C C . ALA B 1 116 ? -0.288 -11.891 -24.516 1 96 116 ALA B C 1
ATOM 2547 O O . ALA B 1 116 ? 0.781 -12.453 -24.766 1 96 116 ALA B O 1
ATOM 2548 N N . ARG B 1 117 ? -0.404 -10.883 -23.781 1 97 117 ARG B N 1
ATOM 2549 C CA . ARG B 1 117 ? 0.807 -10.219 -23.312 1 97 117 ARG B CA 1
ATOM 2550 C C . ARG B 1 117 ? 0.869 -10.227 -21.781 1 97 117 ARG B C 1
ATOM 2552 O O . ARG B 1 117 ? 1.952 -10.141 -21.203 1 97 117 ARG B O 1
ATOM 2559 N N . VAL B 1 118 ? -0.291 -10.281 -21.141 1 98.75 118 VAL B N 1
ATOM 2560 C CA . VAL B 1 118 ? -0.381 -10.125 -19.688 1 98.75 118 VAL B CA 1
ATOM 2561 C C . VAL B 1 118 ? -0.998 -11.375 -19.078 1 98.75 118 VAL B C 1
ATOM 2563 O O . VAL B 1 118 ? -2.137 -11.734 -19.375 1 98.75 118 VAL B O 1
ATOM 2566 N N . GLU B 1 119 ? -0.256 -12.039 -18.219 1 98.81 119 GLU B N 1
ATOM 2567 C CA . GLU B 1 119 ? -0.761 -13.219 -17.516 1 98.81 119 GLU B CA 1
ATOM 2568 C C . GLU B 1 119 ? -1.643 -12.82 -16.344 1 98.81 119 GLU B C 1
ATOM 2570 O O . GLU B 1 119 ? -1.394 -11.812 -15.68 1 98.81 119 GLU B O 1
ATOM 2575 N N . VAL B 1 120 ? -2.678 -13.602 -16.078 1 98.88 120 VAL B N 1
ATOM 2576 C CA . VAL B 1 120 ? -3.576 -13.352 -14.961 1 98.88 120 VAL B CA 1
ATOM 2577 C C . VAL B 1 120 ? -3.473 -14.492 -13.945 1 98.88 120 VAL B C 1
ATOM 2579 O O . VAL B 1 120 ? -3.684 -15.656 -14.289 1 98.88 120 VAL B O 1
ATOM 2582 N N . THR B 1 121 ? -3.111 -14.18 -12.758 1 98.94 121 THR B N 1
ATOM 2583 C CA . THR B 1 121 ? -3.08 -15.125 -11.648 1 98.94 121 THR B CA 1
ATOM 2584 C C . THR B 1 121 ? -4.199 -14.828 -10.648 1 98.94 121 THR B C 1
ATOM 2586 O O . THR B 1 121 ? -4.398 -13.68 -10.258 1 98.94 121 THR B O 1
ATOM 2589 N N . VAL B 1 122 ? -4.977 -15.812 -10.336 1 98.81 122 VAL B N 1
ATOM 2590 C CA . VAL B 1 122 ? -5.906 -15.688 -9.219 1 98.81 122 VAL B CA 1
ATOM 2591 C C . VAL B 1 122 ? -5.227 -16.141 -7.934 1 98.81 122 VAL B C 1
ATOM 2593 O O . VAL B 1 122 ? -4.715 -17.266 -7.859 1 98.81 122 VAL B O 1
ATOM 2596 N N . HIS B 1 123 ? -5.23 -15.234 -6.961 1 98.12 123 HIS B N 1
ATOM 2597 C CA . HIS B 1 123 ? -4.453 -15.484 -5.754 1 98.12 123 HIS B CA 1
ATOM 2598 C C . HIS B 1 123 ? -5.242 -16.312 -4.746 1 98.12 123 HIS B C 1
ATOM 2600 O O . HIS B 1 123 ? -6.148 -17.062 -5.125 1 98.12 123 HIS B O 1
ATOM 2606 N N . ARG B 1 124 ? -4.938 -16.25 -3.492 1 96.31 124 ARG B N 1
ATOM 2607 C CA . ARG B 1 124 ? -5.332 -17.219 -2.467 1 96.31 124 ARG B CA 1
ATOM 2608 C C . ARG B 1 124 ? -6.797 -17.047 -2.084 1 96.31 124 ARG B C 1
ATOM 2610 O O . ARG B 1 124 ? -7.297 -17.734 -1.196 1 96.31 124 ARG B O 1
ATOM 2617 N N . ALA B 1 125 ? -7.496 -16.078 -2.789 1 96.38 125 ALA B N 1
ATOM 2618 C CA . ALA B 1 125 ? -8.953 -16.188 -2.715 1 96.38 125 ALA B CA 1
ATOM 2619 C C . ALA B 1 125 ? -9.406 -17.609 -3 1 96.38 125 ALA B C 1
ATOM 2621 O O . ALA B 1 125 ? -10.422 -18.062 -2.471 1 96.38 125 ALA B O 1
ATOM 2622 N N . MET B 1 126 ? -8.656 -18.375 -3.729 1 97.31 126 MET B N 1
ATOM 2623 C CA . MET B 1 126 ? -8.891 -19.781 -4.059 1 97.31 126 MET B CA 1
ATOM 2624 C C . MET B 1 126 ? -8.953 -20.641 -2.793 1 97.31 126 MET B C 1
ATOM 2626 O O . MET B 1 126 ? -9.57 -21.703 -2.787 1 97.31 126 MET B O 1
ATOM 2630 N N . ASP B 1 127 ? -8.297 -20.188 -1.748 1 96.94 127 ASP B N 1
ATOM 2631 C CA . ASP B 1 127 ? -8.227 -20.953 -0.512 1 96.94 127 ASP B CA 1
ATOM 2632 C C . ASP B 1 127 ? -9.484 -20.766 0.33 1 96.94 127 ASP B C 1
ATOM 2634 O O . ASP B 1 127 ? -9.688 -21.453 1.327 1 96.94 127 ASP B O 1
ATOM 2638 N N . VAL B 1 128 ? -10.336 -19.828 -0.031 1 95.06 128 VAL B N 1
ATOM 2639 C CA . VAL B 1 128 ? -11.516 -19.453 0.739 1 95.06 128 VAL B CA 1
ATOM 2640 C C . VAL B 1 128 ? -12.766 -20.047 0.083 1 95.06 128 VAL B C 1
ATOM 2642 O O . VAL B 1 128 ? -13.797 -20.219 0.736 1 95.06 128 VAL B O 1
ATOM 2645 N N . VAL B 1 129 ? -12.727 -20.406 -1.183 1 96.19 129 VAL B N 1
ATOM 2646 C CA . VAL B 1 129 ? -13.898 -20.828 -1.947 1 96.19 129 VAL B CA 1
ATOM 2647 C C . VAL B 1 129 ? -14.453 -22.125 -1.358 1 96.19 129 VAL B C 1
ATOM 2649 O O . VAL B 1 129 ? -13.719 -22.906 -0.741 1 96.19 129 VAL B O 1
ATOM 2652 N N . ALA B 1 130 ? -15.672 -22.281 -1.599 1 91.19 130 ALA B N 1
ATOM 2653 C CA . ALA B 1 130 ? -16.391 -23.438 -1.065 1 91.19 130 ALA B CA 1
ATOM 2654 C C . ALA B 1 130 ? -15.945 -24.734 -1.75 1 91.19 130 ALA B C 1
ATOM 2656 O O . ALA B 1 130 ? -15.734 -25.75 -1.091 1 91.19 130 ALA B O 1
ATOM 2657 N N . ASP B 1 131 ? -15.797 -24.734 -3.02 1 96.25 131 ASP B N 1
ATOM 2658 C CA . ASP B 1 131 ? -15.391 -25.875 -3.844 1 96.25 131 ASP B CA 1
ATOM 2659 C C . ASP B 1 131 ? -14.289 -25.469 -4.824 1 96.25 131 ASP B C 1
ATOM 2661 O O . ASP B 1 131 ? -14.57 -24.859 -5.859 1 96.25 131 ASP B O 1
ATOM 2665 N N . ARG B 1 132 ? -13.133 -25.953 -4.59 1 97.81 132 ARG B N 1
ATOM 2666 C CA . ARG B 1 132 ? -11.969 -25.484 -5.336 1 97.81 132 ARG B CA 1
ATOM 2667 C C . ARG B 1 132 ? -11.953 -26.047 -6.75 1 97.81 132 ARG B C 1
ATOM 2669 O O . ARG B 1 132 ? -11.5 -25.391 -7.684 1 97.81 132 ARG B O 1
ATOM 2676 N N . LEU B 1 133 ? -12.5 -27.234 -6.934 1 98.31 133 LEU B N 1
ATOM 2677 C CA . LEU B 1 133 ? -12.508 -27.828 -8.266 1 98.31 133 LEU B CA 1
ATOM 2678 C C . LEU B 1 133 ? -13.508 -27.109 -9.172 1 98.31 133 LEU B C 1
ATOM 2680 O O . LEU B 1 133 ? -13.195 -26.812 -10.328 1 98.31 133 LEU B O 1
ATOM 2684 N N . THR B 1 134 ? -14.656 -26.812 -8.633 1 98.12 134 THR B N 1
ATOM 2685 C CA . THR B 1 134 ? -15.625 -26.016 -9.375 1 98.12 134 THR B CA 1
ATOM 2686 C C . THR B 1 134 ? -15.062 -24.625 -9.695 1 98.12 134 THR B C 1
ATOM 2688 O O . THR B 1 134 ? -15.219 -24.125 -10.812 1 98.12 134 THR B O 1
ATOM 2691 N N . ALA B 1 135 ? -14.43 -24.047 -8.758 1 98.56 135 ALA B N 1
ATOM 2692 C CA . ALA B 1 135 ? -13.797 -22.734 -8.953 1 98.56 135 ALA B CA 1
ATOM 2693 C C . ALA B 1 135 ? -12.758 -22.797 -10.062 1 98.56 135 ALA B C 1
ATOM 2695 O O . ALA B 1 135 ? -12.672 -21.875 -10.891 1 98.56 135 ALA B O 1
ATOM 2696 N N . LEU B 1 136 ? -11.969 -23.844 -10.086 1 98.62 136 LEU B N 1
ATOM 2697 C CA . LEU B 1 136 ? -10.961 -24.016 -11.117 1 98.62 136 LEU B CA 1
ATOM 2698 C C . LEU B 1 136 ? -11.594 -24.016 -12.508 1 98.62 136 LEU B C 1
ATOM 2700 O O . LEU B 1 136 ? -11.094 -23.359 -13.422 1 98.62 136 LEU B O 1
ATOM 2704 N N . ASP B 1 137 ? -12.68 -24.75 -12.609 1 98.69 137 ASP B N 1
ATOM 2705 C CA . ASP B 1 137 ? -13.367 -24.797 -13.898 1 98.69 137 ASP B CA 1
ATOM 2706 C C . ASP B 1 137 ? -13.844 -23.422 -14.328 1 98.69 137 ASP B C 1
ATOM 2708 O O . ASP B 1 137 ? -13.727 -23.047 -15.492 1 98.69 137 ASP B O 1
ATOM 2712 N N . GLU B 1 138 ? -14.367 -22.656 -13.422 1 98.5 138 GLU B N 1
ATOM 2713 C CA . GLU B 1 138 ? -14.82 -21.312 -13.711 1 98.5 138 GLU B CA 1
ATOM 2714 C C . GLU B 1 138 ? -13.664 -20.422 -14.172 1 98.5 138 GLU B C 1
ATOM 2716 O O . GLU B 1 138 ? -13.82 -19.625 -15.102 1 98.5 138 GLU B O 1
ATOM 2721 N N . LEU B 1 139 ? -12.57 -20.578 -13.539 1 98.81 139 LEU B N 1
ATOM 2722 C CA . LEU B 1 139 ? -11.414 -19.75 -13.852 1 98.81 139 LEU B CA 1
ATOM 2723 C C . LEU B 1 1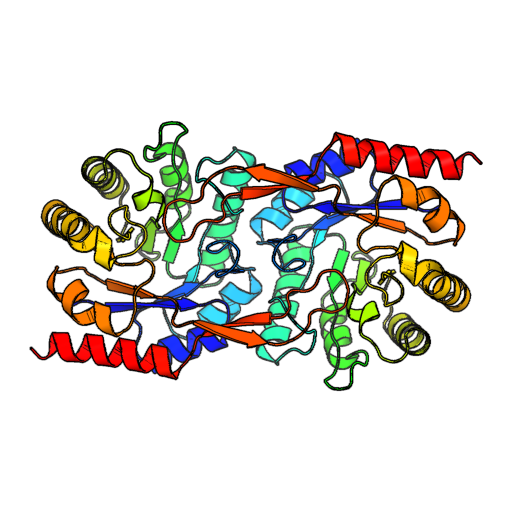39 ? -10.812 -20.141 -15.195 1 98.81 139 LEU B C 1
ATOM 2725 O O . LEU B 1 139 ? -10.289 -19.297 -15.922 1 98.81 139 LEU B O 1
ATOM 2729 N N . ILE B 1 140 ? -10.828 -21.453 -15.523 1 98.69 140 ILE B N 1
ATOM 2730 C CA . ILE B 1 140 ? -10.414 -21.922 -16.844 1 98.69 140 ILE B CA 1
ATOM 2731 C C . ILE B 1 140 ? -11.273 -21.266 -17.922 1 98.69 140 ILE B C 1
ATOM 2733 O O . ILE B 1 140 ? -10.75 -20.766 -18.922 1 98.69 140 ILE B O 1
ATOM 2737 N N . ASP B 1 141 ? -12.555 -21.234 -17.625 1 98.31 141 ASP B N 1
ATOM 2738 C CA . ASP B 1 141 ? -13.484 -20.641 -18.578 1 98.31 141 ASP B CA 1
ATOM 2739 C C . ASP B 1 141 ? -13.219 -19.156 -18.75 1 98.31 141 ASP B C 1
ATOM 2741 O O . ASP B 1 141 ? -13.438 -18.594 -19.828 1 98.31 141 ASP B O 1
ATOM 2745 N N . LEU B 1 142 ? -12.719 -18.484 -17.75 1 98.12 142 LEU B N 1
ATOM 2746 C CA . LEU B 1 142 ? -12.438 -17.047 -17.781 1 98.12 142 LEU B CA 1
ATOM 2747 C C . LEU B 1 142 ? -11.094 -16.766 -18.453 1 98.12 142 LEU B C 1
ATOM 2749 O O . LEU B 1 142 ? -10.742 -15.617 -18.703 1 98.12 142 LEU B O 1
ATOM 2753 N N . GLY B 1 143 ? -10.305 -17.812 -18.672 1 97.69 143 GLY B N 1
ATOM 2754 C CA . GLY B 1 143 ? -9.023 -17.656 -19.344 1 97.69 143 GLY B CA 1
ATOM 2755 C C . GLY B 1 143 ? -7.902 -17.266 -18.391 1 97.69 143 GLY B C 1
ATOM 2756 O O . GLY B 1 143 ? -6.91 -16.672 -18.812 1 97.69 143 GLY B O 1
ATOM 2757 N N . VAL B 1 144 ? -8.039 -17.562 -17.141 1 98.69 144 VAL B N 1
ATOM 2758 C CA . VAL B 1 144 ? -7.016 -17.297 -16.141 1 98.69 144 VAL B CA 1
ATOM 2759 C C . VAL B 1 144 ? -5.789 -18.156 -16.406 1 98.69 144 VAL B C 1
ATOM 2761 O O . VAL B 1 144 ? -5.918 -19.344 -16.75 1 98.69 144 VAL B O 1
ATOM 2764 N N . THR B 1 145 ? -4.613 -17.609 -16.25 1 98.81 145 THR B N 1
ATOM 2765 C CA . THR B 1 145 ? -3.361 -18.297 -16.531 1 98.81 145 THR B CA 1
ATOM 2766 C C . THR B 1 145 ? -3.01 -19.281 -15.422 1 98.81 145 THR B C 1
ATOM 2768 O O . THR B 1 145 ? -2.557 -20.391 -15.688 1 98.81 145 THR B O 1
ATOM 2771 N N . ARG B 1 146 ? -3.242 -18.812 -14.156 1 98.69 146 ARG B N 1
ATOM 2772 C CA . ARG B 1 146 ? -2.678 -19.531 -13.016 1 98.69 146 ARG B CA 1
ATOM 2773 C C . ARG B 1 146 ? -3.479 -19.25 -11.75 1 98.69 146 ARG B C 1
ATOM 2775 O O . ARG B 1 146 ? -4.082 -18.188 -11.609 1 98.69 146 ARG B O 1
ATOM 2782 N N . VAL B 1 147 ? -3.473 -20.25 -10.906 1 98.81 147 VAL B N 1
ATOM 2783 C CA . VAL B 1 147 ? -4.066 -20.078 -9.586 1 98.81 147 VAL B CA 1
ATOM 2784 C C . VAL B 1 147 ? -3.008 -20.297 -8.508 1 98.81 147 VAL B C 1
ATOM 2786 O O . VAL B 1 147 ? -2.191 -21.219 -8.609 1 98.81 147 VAL B O 1
ATOM 2789 N N . LEU B 1 148 ? -2.945 -19.391 -7.566 1 98.69 148 LEU B N 1
ATOM 2790 C CA . LEU B 1 148 ? -2.119 -19.5 -6.371 1 98.69 148 LEU B CA 1
ATOM 2791 C C . LEU B 1 148 ? -2.922 -20.078 -5.207 1 98.69 148 LEU B C 1
ATOM 2793 O O . LEU B 1 148 ? -4 -19.578 -4.883 1 98.69 148 LEU B O 1
ATOM 2797 N N . THR B 1 149 ? -2.383 -21.156 -4.492 1 98.25 149 THR B N 1
ATOM 2798 C CA . THR B 1 149 ? -3.215 -21.797 -3.482 1 98.25 149 THR B CA 1
ATOM 2799 C C . THR B 1 149 ? -2.354 -22.562 -2.479 1 98.25 149 THR B C 1
ATOM 2801 O O . THR B 1 149 ? -1.268 -23.031 -2.818 1 98.25 149 THR B O 1
ATOM 2804 N N . SER B 1 150 ? -2.865 -22.625 -1.302 1 97.44 150 SER B N 1
ATOM 2805 C CA . SER B 1 150 ? -2.316 -23.516 -0.283 1 97.44 150 SER B CA 1
ATOM 2806 C C . SER B 1 150 ? -3.143 -24.781 -0.158 1 97.44 150 SER B C 1
ATOM 2808 O O . SER B 1 150 ? -2.98 -25.547 0.8 1 97.44 150 SER B O 1
ATOM 2810 N N . GLY B 1 151 ? -4.109 -24.891 -1.112 1 97.19 151 GLY B N 1
ATOM 2811 C CA . GLY B 1 151 ? -5.035 -26.016 -1.003 1 97.19 151 GLY B CA 1
ATOM 2812 C C . GLY B 1 151 ? -6.121 -25.781 0.033 1 97.19 151 GLY B C 1
ATOM 2813 O O . GLY B 1 151 ? -6.754 -26.734 0.491 1 97.19 151 GLY B O 1
ATOM 2814 N N . GLY B 1 152 ? -6.277 -24.594 0.473 1 95.81 152 GLY B N 1
ATOM 2815 C CA . GLY B 1 152 ? -7.309 -24.25 1.44 1 95.81 152 GLY B CA 1
ATOM 2816 C C . GLY B 1 152 ? -6.84 -24.375 2.879 1 95.81 152 GLY B C 1
ATOM 2817 O O . GLY B 1 152 ? -7.594 -24.078 3.809 1 95.81 152 GLY B O 1
ATOM 2818 N N . ALA B 1 153 ? -5.617 -24.766 3.062 1 95.38 153 ALA B N 1
ATOM 2819 C CA . ALA B 1 153 ? -5.059 -24.938 4.402 1 95.38 153 ALA B CA 1
ATOM 2820 C C . ALA B 1 153 ? -4.238 -23.719 4.816 1 95.38 153 ALA B C 1
ATOM 2822 O O . ALA B 1 153 ? -4.004 -22.828 4.008 1 95.38 153 ALA B O 1
ATOM 2823 N N . ASP B 1 154 ? -3.838 -23.641 6.055 1 92.31 154 ASP B N 1
ATOM 2824 C CA . ASP B 1 154 ? -3.041 -22.531 6.551 1 92.31 154 ASP B CA 1
ATOM 2825 C C . ASP B 1 154 ? -1.668 -22.484 5.883 1 92.31 154 ASP B C 1
ATOM 2827 O O . ASP B 1 154 ? -1.13 -21.422 5.613 1 92.31 154 ASP B O 1
ATOM 2831 N N . THR B 1 155 ? -1.176 -23.688 5.641 1 93.75 155 THR B N 1
ATOM 2832 C CA . THR B 1 155 ? 0.097 -23.812 4.938 1 93.75 155 THR B CA 1
ATOM 2833 C C . THR B 1 155 ? -0.021 -24.797 3.771 1 93.75 155 THR B C 1
ATOM 2835 O O . THR B 1 155 ? -0.893 -25.672 3.773 1 93.75 155 THR B O 1
ATOM 2838 N N . CYS B 1 156 ? 0.897 -24.641 2.844 1 94.06 156 CYS B N 1
ATOM 2839 C CA . CYS B 1 156 ? 0.901 -25.516 1.68 1 94.06 156 CYS B CA 1
ATOM 2840 C C . CYS B 1 156 ? 1.147 -26.969 2.088 1 94.06 156 CYS B C 1
ATOM 2842 O O . CYS B 1 156 ? 0.555 -27.891 1.521 1 94.06 156 CYS B O 1
ATOM 2844 N N . SER B 1 157 ? 2.033 -27.125 3.021 1 93.69 157 SER B N 1
ATOM 2845 C CA . SER B 1 157 ? 2.344 -28.469 3.471 1 93.69 157 SER B CA 1
ATOM 2846 C C . SER B 1 157 ? 1.103 -29.172 4.004 1 93.69 157 SER B C 1
ATOM 2848 O O . SER B 1 157 ? 0.911 -30.375 3.77 1 93.69 157 SER B O 1
ATOM 2850 N N . GLU B 1 158 ? 0.246 -28.453 4.617 1 95.81 158 GLU B N 1
ATOM 2851 C CA . GLU B 1 158 ? -0.979 -29 5.191 1 95.81 158 GLU B CA 1
ATOM 2852 C C . GLU B 1 158 ? -2.039 -29.234 4.117 1 95.81 158 GLU B C 1
ATOM 2854 O O . GLU B 1 158 ? -2.988 -30 4.324 1 95.81 158 GLU B O 1
ATOM 2859 N N . GLY B 1 159 ? -1.883 -28.578 3.006 1 97.12 159 GLY B N 1
ATOM 2860 C CA . GLY B 1 159 ? -2.885 -28.656 1.955 1 97.12 159 GLY B CA 1
ATOM 2861 C C . GLY B 1 159 ? -2.408 -29.422 0.732 1 97.12 159 GLY B C 1
ATOM 2862 O O . GLY B 1 159 ? -2.998 -29.312 -0.344 1 97.12 159 GLY B O 1
ATOM 2863 N N . LEU B 1 160 ? -1.373 -30.141 0.883 1 97.5 160 LEU B N 1
ATOM 2864 C CA . LEU B 1 160 ? -0.664 -30.734 -0.246 1 97.5 160 LEU B CA 1
ATOM 2865 C C . LEU B 1 160 ? -1.56 -31.719 -0.996 1 97.5 160 LEU B C 1
ATOM 2867 O O . LEU B 1 160 ? -1.529 -31.766 -2.227 1 97.5 160 LEU B O 1
ATOM 2871 N N . ASP B 1 161 ? -2.342 -32.5 -0.299 1 97.81 161 ASP B N 1
ATOM 2872 C CA . ASP B 1 161 ? -3.252 -33.469 -0.935 1 97.81 161 ASP B CA 1
ATOM 2873 C C . ASP B 1 161 ? -4.254 -32.75 -1.831 1 97.81 161 ASP B C 1
ATOM 2875 O O . ASP B 1 161 ? -4.508 -33.156 -2.961 1 97.81 161 ASP B O 1
ATOM 2879 N N . GLU B 1 162 ? -4.816 -31.688 -1.292 1 97.94 162 GLU B N 1
ATOM 2880 C CA . GLU B 1 162 ? -5.777 -30.922 -2.068 1 97.94 162 GLU B CA 1
ATOM 2881 C C . GLU B 1 162 ? -5.117 -30.281 -3.287 1 97.94 162 GLU B C 1
ATOM 2883 O O . GLU B 1 162 ? -5.715 -30.219 -4.367 1 97.94 162 GLU B O 1
ATOM 2888 N N . ILE B 1 163 ? -3.922 -29.781 -3.164 1 98.38 163 ILE B N 1
ATOM 2889 C CA . ILE B 1 163 ? -3.178 -29.203 -4.281 1 98.38 163 ILE B CA 1
ATOM 2890 C C . ILE B 1 163 ? -2.982 -30.266 -5.363 1 98.38 163 ILE B C 1
ATOM 2892 O O . ILE B 1 163 ? -3.162 -29.984 -6.551 1 98.38 163 ILE B O 1
ATOM 2896 N N . GLY B 1 164 ? -2.623 -31.453 -4.902 1 98.31 164 GLY B N 1
ATOM 2897 C CA . GLY B 1 164 ? -2.496 -32.562 -5.852 1 98.31 164 GLY B CA 1
ATOM 2898 C C . GLY B 1 164 ? -3.773 -32.812 -6.625 1 98.31 164 GLY B C 1
ATOM 2899 O O . GLY B 1 164 ? -3.738 -33.031 -7.84 1 98.31 164 GLY B O 1
ATOM 2900 N N . ARG B 1 165 ? -4.883 -32.844 -5.965 1 98.5 165 ARG B N 1
ATOM 2901 C CA . ARG B 1 165 ? -6.176 -33.031 -6.609 1 98.5 165 ARG B CA 1
ATOM 2902 C C . ARG B 1 165 ? -6.434 -31.953 -7.648 1 98.5 165 ARG B C 1
ATOM 2904 O O . ARG B 1 165 ? -6.953 -32.219 -8.734 1 98.5 165 ARG B O 1
ATOM 2911 N N . MET B 1 166 ? -6.07 -30.734 -7.328 1 98.69 166 MET B N 1
ATOM 2912 C CA . MET B 1 166 ? -6.258 -29.609 -8.234 1 98.69 166 MET B CA 1
ATOM 2913 C C . MET B 1 166 ? -5.379 -29.75 -9.469 1 98.69 166 MET B C 1
ATOM 2915 O O . MET B 1 166 ? -5.809 -29.438 -10.578 1 98.69 166 MET B O 1
ATOM 2919 N N . VAL B 1 167 ? -4.148 -30.188 -9.281 1 98.69 167 VAL B N 1
ATOM 2920 C CA . VAL B 1 167 ? -3.23 -30.406 -10.398 1 98.69 167 VAL B CA 1
ATOM 2921 C C . VAL B 1 167 ? -3.824 -31.438 -11.359 1 98.69 167 VAL B C 1
ATOM 2923 O O . VAL B 1 167 ? -3.871 -31.203 -12.57 1 98.69 167 VAL B O 1
ATOM 2926 N N . GLU B 1 168 ? -4.262 -32.5 -10.773 1 98.62 168 GLU B N 1
ATOM 2927 C CA . GLU B 1 168 ? -4.863 -33.562 -11.586 1 98.62 168 GLU B CA 1
ATOM 2928 C C . GLU B 1 168 ? -6.098 -33.062 -12.32 1 98.62 168 GLU B C 1
ATOM 2930 O O . GLU B 1 168 ? -6.262 -33.312 -13.516 1 98.62 168 GLU B O 1
ATOM 2935 N N . HIS B 1 169 ? -6.926 -32.344 -11.617 1 98.69 169 HIS B N 1
ATOM 2936 C CA . HIS B 1 169 ? -8.156 -31.812 -12.195 1 98.69 169 HIS B CA 1
ATOM 2937 C C . HIS B 1 169 ? -7.867 -30.812 -13.297 1 98.69 169 HIS B C 1
ATOM 2939 O O . HIS B 1 169 ? -8.547 -30.797 -14.328 1 98.69 169 HIS B O 1
ATOM 2945 N N . ALA B 1 170 ? -6.914 -29.906 -13.086 1 98.38 170 ALA B N 1
ATOM 2946 C CA . ALA B 1 170 ? -6.539 -28.891 -14.055 1 98.38 170 ALA B CA 1
ATOM 2947 C C . ALA B 1 170 ? -6.117 -29.516 -15.383 1 98.38 170 ALA B C 1
ATOM 2949 O O . ALA B 1 170 ? -6.441 -29 -16.453 1 98.38 170 ALA B O 1
ATOM 2950 N N . ALA B 1 171 ? -5.277 -30.609 -15.258 1 98 171 ALA B N 1
ATOM 2951 C CA . ALA B 1 171 ? -4.852 -31.359 -16.422 1 98 171 ALA B CA 1
ATOM 2952 C C . ALA B 1 171 ? -4.215 -30.453 -17.469 1 98 171 ALA B C 1
ATOM 2954 O O . ALA B 1 171 ? -4.496 -30.578 -18.672 1 98 171 ALA B O 1
ATOM 2955 N N . GLY B 1 172 ? -3.537 -29.5 -17.016 1 97.75 172 GLY B N 1
ATOM 2956 C CA . GLY B 1 172 ? -2.756 -28.656 -17.906 1 97.75 172 GLY B CA 1
ATOM 2957 C C . GLY B 1 172 ? -3.553 -27.5 -18.484 1 97.75 172 GLY B C 1
ATOM 2958 O O . GLY B 1 172 ? -3.004 -26.656 -19.203 1 97.75 172 GLY B O 1
ATOM 2959 N N . ARG B 1 173 ? -4.805 -27.328 -18.203 1 98.44 173 ARG B N 1
ATOM 2960 C CA . ARG B 1 173 ? -5.648 -26.297 -18.781 1 98.44 173 ARG B CA 1
ATOM 2961 C C . ARG B 1 173 ? -5.43 -24.953 -18.078 1 98.44 173 ARG B C 1
ATOM 2963 O O . ARG B 1 173 ? -5.773 -23.906 -18.625 1 98.44 173 ARG B O 1
ATOM 2970 N N . ILE B 1 174 ? -4.953 -25.016 -16.875 1 98.69 174 ILE B N 1
ATOM 2971 C CA . ILE B 1 174 ? -4.605 -23.875 -16.031 1 98.69 174 ILE B CA 1
ATOM 2972 C C . ILE B 1 174 ? -3.414 -24.234 -15.148 1 98.69 174 ILE B C 1
ATOM 2974 O O . ILE B 1 174 ? -3.283 -25.375 -14.711 1 98.69 174 ILE B O 1
ATOM 2978 N N . GLN B 1 175 ? -2.518 -23.297 -14.906 1 98.88 175 GLN B N 1
ATOM 2979 C CA . GLN B 1 175 ? -1.361 -23.578 -14.062 1 98.88 175 GLN B CA 1
ATOM 2980 C C . GLN B 1 175 ? -1.74 -23.562 -12.586 1 98.88 175 GLN B C 1
ATOM 2982 O O . GLN B 1 175 ? -2.516 -22.703 -12.156 1 98.88 175 GLN B O 1
ATOM 2987 N N . ILE B 1 176 ? -1.178 -24.469 -11.828 1 98.88 176 ILE B N 1
ATOM 2988 C CA . ILE B 1 176 ? -1.335 -24.5 -10.383 1 98.88 176 ILE B CA 1
ATOM 2989 C C . ILE B 1 176 ? -0.031 -24.078 -9.711 1 98.88 176 ILE B C 1
ATOM 2991 O O . ILE B 1 176 ? 1.01 -24.703 -9.906 1 98.88 176 ILE B O 1
ATOM 2995 N N . MET B 1 177 ? -0.076 -23.047 -8.992 1 98.81 177 MET B N 1
ATOM 2996 C CA . MET B 1 177 ? 1.061 -22.531 -8.234 1 98.81 177 MET B CA 1
ATOM 2997 C C . MET B 1 177 ? 0.838 -22.719 -6.734 1 98.81 177 MET B C 1
ATOM 2999 O O . MET B 1 177 ? -0.166 -22.25 -6.195 1 98.81 177 MET B O 1
ATOM 3003 N N . ALA B 1 178 ? 1.774 -23.375 -6.086 1 98.56 178 ALA B N 1
ATOM 3004 C CA . ALA B 1 178 ? 1.689 -23.594 -4.641 1 98.56 178 ALA B CA 1
ATOM 3005 C C . ALA B 1 178 ? 2.246 -22.406 -3.877 1 98.56 178 ALA B C 1
ATOM 3007 O O . ALA B 1 178 ? 3.352 -21.938 -4.16 1 98.56 178 ALA B O 1
ATOM 3008 N N . GLY B 1 179 ? 1.493 -21.938 -2.969 1 97.5 179 GLY B N 1
ATOM 3009 C CA . GLY B 1 179 ? 1.926 -20.859 -2.094 1 97.5 179 GLY B CA 1
ATOM 3010 C C . GLY B 1 179 ? 1.188 -20.828 -0.768 1 97.5 179 GLY B C 1
ATOM 3011 O O . GLY B 1 179 ? 0.017 -21.219 -0.696 1 97.5 179 GLY B O 1
ATOM 3012 N N . GLY B 1 180 ? 1.79 -20.297 0.166 1 95.31 180 GLY B N 1
ATOM 3013 C CA . GLY B 1 180 ? 1.281 -20.234 1.526 1 95.31 180 GLY B CA 1
ATOM 3014 C C . GLY B 1 180 ? 2.23 -20.828 2.549 1 95.31 180 GLY B C 1
ATOM 3015 O O . GLY B 1 180 ? 2.271 -22.047 2.732 1 95.31 180 GLY B O 1
ATOM 3016 N N . GLY B 1 181 ? 2.98 -20.031 3.184 1 93.81 181 GLY B N 1
ATOM 3017 C CA . GLY B 1 181 ? 3.859 -20.438 4.266 1 93.81 181 GLY B CA 1
ATOM 3018 C C . GLY B 1 181 ? 4.898 -21.453 3.838 1 93.81 181 GLY B C 1
ATOM 3019 O O . GLY B 1 181 ? 5.234 -22.359 4.602 1 93.81 181 GLY B O 1
ATOM 3020 N N . ILE B 1 182 ? 5.367 -21.438 2.695 1 96.38 182 ILE B N 1
ATOM 3021 C CA . ILE B 1 182 ? 6.324 -22.406 2.176 1 96.38 182 ILE B CA 1
ATOM 3022 C C . ILE B 1 182 ? 7.719 -22.094 2.719 1 96.38 182 ILE B C 1
ATOM 3024 O O . ILE B 1 182 ? 8.164 -20.938 2.697 1 96.38 182 ILE B O 1
ATOM 3028 N N . THR B 1 183 ? 8.367 -23.125 3.221 1 95.75 183 THR B N 1
ATOM 3029 C CA . THR B 1 183 ? 9.781 -23.078 3.57 1 95.75 183 THR B CA 1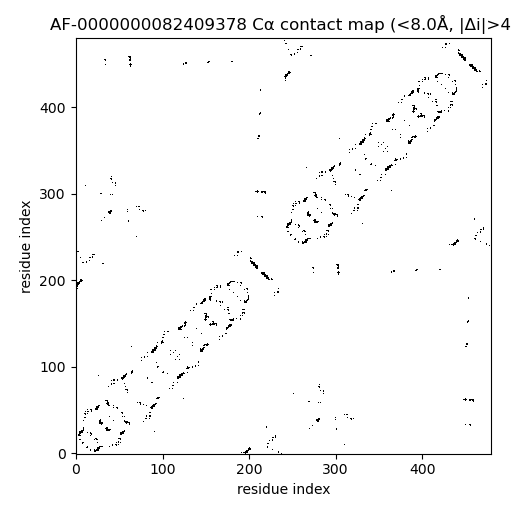
ATOM 3030 C C . THR B 1 183 ? 10.617 -23.828 2.539 1 95.75 183 THR B C 1
ATOM 3032 O O . THR B 1 183 ? 10.078 -24.594 1.736 1 95.75 183 THR B O 1
ATOM 3035 N N . VAL B 1 184 ? 11.891 -23.578 2.602 1 96.88 184 VAL B N 1
ATOM 3036 C CA . VAL B 1 184 ? 12.797 -24.234 1.67 1 96.88 184 VAL B CA 1
ATOM 3037 C C . VAL B 1 184 ? 12.656 -25.75 1.791 1 96.88 184 VAL B C 1
ATOM 3039 O O . VAL B 1 184 ? 12.641 -26.469 0.784 1 96.88 184 VAL B O 1
ATOM 3042 N N . ASP B 1 185 ? 12.461 -26.25 2.975 1 96.31 185 ASP B N 1
ATOM 3043 C CA . ASP B 1 185 ? 12.391 -27.688 3.244 1 96.31 185 ASP B CA 1
ATOM 3044 C C . ASP B 1 185 ? 11.133 -28.297 2.633 1 96.31 185 ASP B C 1
ATOM 3046 O O . ASP B 1 185 ? 11.062 -29.5 2.408 1 96.31 185 ASP B O 1
ATOM 3050 N N . ASP B 1 186 ? 10.117 -27.5 2.309 1 96.94 186 ASP B N 1
ATOM 3051 C CA . ASP B 1 186 ? 8.844 -27.984 1.766 1 96.94 186 ASP B CA 1
ATOM 3052 C C . ASP B 1 186 ? 8.938 -28.203 0.258 1 96.94 186 ASP B C 1
ATOM 3054 O O . ASP B 1 186 ? 8.102 -28.891 -0.329 1 96.94 186 ASP B O 1
ATOM 3058 N N . ILE B 1 187 ? 9.875 -27.641 -0.351 1 97.38 187 ILE B N 1
ATOM 3059 C CA . ILE B 1 187 ? 9.883 -27.422 -1.793 1 97.38 187 ILE B CA 1
ATOM 3060 C C . ILE B 1 187 ? 9.938 -28.766 -2.516 1 97.38 187 ILE B C 1
ATOM 3062 O O . ILE B 1 187 ? 9.18 -29 -3.461 1 97.38 187 ILE B O 1
ATOM 3066 N N . PRO B 1 188 ? 10.789 -29.75 -2.068 1 96.38 188 PRO B N 1
ATOM 3067 C CA . PRO B 1 188 ? 10.82 -31.016 -2.803 1 96.38 188 PRO B CA 1
ATOM 3068 C C . PRO B 1 188 ? 9.477 -31.734 -2.809 1 96.38 188 PRO B C 1
ATOM 3070 O O . PRO B 1 188 ? 9.023 -32.188 -3.857 1 96.38 188 PRO B O 1
ATOM 3073 N N . ALA B 1 189 ? 8.828 -31.781 -1.704 1 96.62 189 ALA B N 1
ATOM 3074 C CA . ALA B 1 189 ? 7.531 -32.438 -1.604 1 96.62 189 ALA B CA 1
ATOM 3075 C C . ALA B 1 189 ? 6.477 -31.719 -2.439 1 96.62 189 ALA B C 1
ATOM 3077 O O . ALA B 1 189 ? 5.645 -32.375 -3.084 1 96.62 189 ALA B O 1
ATOM 3078 N N . ILE B 1 190 ? 6.484 -30.422 -2.441 1 97.31 190 ILE B N 1
ATOM 3079 C CA . ILE B 1 190 ? 5.523 -29.609 -3.182 1 97.31 190 ILE B CA 1
ATOM 3080 C C . ILE B 1 190 ? 5.73 -29.812 -4.684 1 97.31 190 ILE B C 1
ATOM 3082 O O . ILE B 1 190 ? 4.77 -30 -5.43 1 97.31 190 ILE B O 1
ATOM 3086 N N . ALA B 1 191 ? 6.996 -29.766 -5.082 1 96.62 191 ALA B N 1
ATOM 3087 C CA . ALA B 1 191 ? 7.312 -29.953 -6.492 1 96.62 191 ALA B CA 1
ATOM 3088 C C . ALA B 1 191 ? 6.883 -31.344 -6.965 1 96.62 191 ALA B C 1
ATOM 3090 O O . ALA B 1 191 ? 6.445 -31.516 -8.109 1 96.62 191 ALA B O 1
ATOM 3091 N N . ALA B 1 192 ? 6.977 -32.312 -6.105 1 95.38 192 ALA B N 1
ATOM 3092 C CA . ALA B 1 192 ? 6.676 -33.688 -6.445 1 95.38 192 ALA B CA 1
ATOM 3093 C C . ALA B 1 192 ? 5.195 -33.875 -6.773 1 95.38 192 ALA B C 1
ATOM 3095 O O . ALA B 1 192 ? 4.82 -34.812 -7.496 1 95.38 192 ALA B O 1
ATOM 3096 N N . VAL B 1 193 ? 4.336 -32.969 -6.281 1 96.06 193 VAL B N 1
ATOM 3097 C CA . VAL B 1 193 ? 2.896 -33.031 -6.52 1 96.06 193 VAL B CA 1
ATOM 3098 C C . VAL B 1 193 ? 2.59 -32.625 -7.957 1 96.06 193 VAL B C 1
ATOM 3100 O O . VAL B 1 193 ? 1.515 -32.938 -8.477 1 96.06 193 VAL B O 1
ATOM 3103 N N . GLY B 1 194 ? 3.545 -31.891 -8.609 1 96.94 194 GLY B N 1
ATOM 3104 C CA . GLY B 1 194 ? 3.402 -31.547 -10.016 1 96.94 194 GLY B CA 1
ATOM 3105 C C . GLY B 1 194 ? 2.879 -30.141 -10.242 1 96.94 194 GLY B C 1
ATOM 3106 O O . GLY B 1 194 ? 2.256 -29.875 -11.273 1 96.94 194 GLY B O 1
ATOM 3107 N N . VAL B 1 195 ? 3.055 -29.297 -9.32 1 98.25 195 VAL B N 1
ATOM 3108 C CA . VAL B 1 195 ? 2.643 -27.906 -9.492 1 98.25 195 VAL B CA 1
ATOM 3109 C C . VAL B 1 195 ? 3.504 -27.25 -10.562 1 98.25 195 VAL B C 1
ATOM 3111 O O . VAL B 1 195 ? 4.621 -27.703 -10.836 1 98.25 195 VAL B O 1
ATOM 3114 N N . ASP B 1 196 ? 2.975 -26.234 -11.141 1 98.31 196 ASP B N 1
ATOM 3115 C CA . ASP B 1 196 ? 3.68 -25.516 -12.195 1 98.31 196 ASP B CA 1
ATOM 3116 C C . ASP B 1 196 ? 4.676 -24.516 -11.609 1 98.31 196 ASP B C 1
ATOM 3118 O O . ASP B 1 196 ? 5.664 -24.172 -12.266 1 98.31 196 ASP B O 1
ATOM 3122 N N . ALA B 1 197 ? 4.406 -24.094 -10.406 1 98.5 197 ALA B N 1
ATOM 3123 C CA . ALA B 1 197 ? 5.266 -23.094 -9.773 1 98.5 197 ALA B CA 1
ATOM 3124 C C . ALA B 1 197 ? 5.191 -23.188 -8.25 1 98.5 197 ALA B C 1
ATOM 3126 O O . ALA B 1 197 ? 4.203 -23.688 -7.703 1 98.5 197 ALA B O 1
ATOM 3127 N N . VAL B 1 198 ? 6.227 -22.75 -7.633 1 98.5 198 VAL B N 1
ATOM 3128 C CA . VAL B 1 198 ? 6.301 -22.531 -6.191 1 98.5 198 VAL B CA 1
ATOM 3129 C C . VAL B 1 198 ? 6.449 -21.047 -5.891 1 98.5 198 VAL B C 1
ATOM 3131 O O . VAL B 1 198 ? 7.262 -20.359 -6.516 1 98.5 198 VAL B O 1
ATOM 3134 N N . HIS B 1 199 ? 5.695 -20.609 -4.961 1 98.44 199 HIS B N 1
ATOM 3135 C CA . HIS B 1 199 ? 5.613 -19.203 -4.594 1 98.44 199 HIS B CA 1
ATOM 3136 C C . HIS B 1 199 ? 5.945 -19 -3.123 1 98.44 199 HIS B C 1
ATOM 3138 O O . HIS B 1 199 ? 5.312 -19.594 -2.246 1 98.44 199 HIS B O 1
ATOM 3144 N N . LEU B 1 200 ? 6.895 -18.203 -2.826 1 97.12 200 LEU B N 1
ATOM 3145 C CA . LEU B 1 200 ? 7.195 -17.859 -1.441 1 97.12 200 LEU B CA 1
ATOM 3146 C C . LEU B 1 200 ? 7.777 -16.453 -1.345 1 97.12 200 LEU B C 1
ATOM 3148 O O . LEU B 1 200 ? 8.195 -15.875 -2.352 1 97.12 200 LEU B O 1
ATOM 3152 N N . SER B 1 201 ? 7.844 -15.828 -0.209 1 94.75 201 SER B N 1
ATOM 3153 C CA . SER B 1 201 ? 8.266 -14.438 -0.047 1 94.75 201 SER B CA 1
ATOM 3154 C C . SER B 1 201 ? 9.742 -14.352 0.334 1 94.75 201 SER B C 1
ATOM 3156 O O . SER B 1 201 ? 10.367 -13.305 0.155 1 94.75 201 SER B O 1
ATOM 3158 N N . ALA B 1 202 ? 10.312 -15.422 0.845 1 95.06 202 ALA B N 1
ATOM 3159 C CA . ALA B 1 202 ? 11.703 -15.391 1.293 1 95.06 202 ALA B CA 1
ATOM 3160 C C . ALA B 1 202 ? 11.992 -14.109 2.078 1 95.06 202 ALA B C 1
ATOM 3162 O O . ALA B 1 202 ? 12.969 -13.406 1.793 1 95.06 202 ALA B O 1
ATOM 3163 N N . ARG B 1 203 ? 11.219 -13.758 3.045 1 92.5 203 ARG B N 1
ATOM 3164 C CA . ARG B 1 203 ? 11.281 -12.438 3.668 1 92.5 203 ARG B CA 1
ATOM 3165 C C . ARG B 1 203 ? 12.055 -12.492 4.984 1 92.5 203 ARG B C 1
ATOM 3167 O O . ARG B 1 203 ? 12.086 -13.523 5.652 1 92.5 203 ARG B O 1
ATOM 3174 N N . LYS B 1 204 ? 12.617 -11.477 5.312 1 89.81 204 LYS B N 1
ATOM 3175 C CA . LYS B 1 204 ? 13.156 -11.188 6.641 1 89.81 204 LYS B CA 1
ATOM 3176 C C . LYS B 1 204 ? 12.805 -9.766 7.082 1 89.81 204 LYS B C 1
ATOM 3178 O O . LYS B 1 204 ? 12.492 -8.914 6.25 1 89.81 204 LYS B O 1
ATOM 3183 N N . VAL B 1 205 ? 12.805 -9.445 8.391 1 85.31 205 VAL B N 1
ATOM 3184 C CA . VAL B 1 205 ? 12.438 -8.148 8.945 1 85.31 205 VAL B CA 1
ATOM 3185 C C . VAL B 1 205 ? 13.688 -7.316 9.195 1 85.31 205 VAL B C 1
ATOM 3187 O O . VAL B 1 205 ? 14.68 -7.816 9.727 1 85.31 205 VAL B O 1
ATOM 3190 N N . VAL B 1 206 ? 13.695 -6.148 8.656 1 84.06 206 VAL B N 1
ATOM 3191 C CA . VAL B 1 206 ? 14.695 -5.152 9.023 1 84.06 206 VAL B CA 1
ATOM 3192 C C . VAL B 1 206 ? 14.156 -4.254 10.133 1 84.06 206 VAL B C 1
ATOM 3194 O O . VAL B 1 206 ? 13.109 -3.621 9.969 1 84.06 206 VAL B O 1
ATOM 3197 N N . ALA B 1 207 ? 14.797 -4.172 11.172 1 83.69 207 ALA B N 1
ATOM 3198 C CA . ALA B 1 207 ? 14.359 -3.398 12.336 1 83.69 207 ALA B CA 1
ATOM 3199 C C . ALA B 1 207 ? 14.758 -1.931 12.195 1 83.69 207 ALA B C 1
ATOM 3201 O O . ALA B 1 207 ? 15.945 -1.597 12.227 1 83.69 207 ALA B O 1
ATOM 3202 N N . VAL B 1 208 ? 13.891 -1.048 11.906 1 81.06 208 VAL B N 1
ATOM 3203 C CA . VAL B 1 208 ? 14.094 0.397 11.867 1 81.06 208 VAL B CA 1
ATOM 3204 C C . VAL B 1 208 ? 12.812 1.111 12.297 1 81.06 208 VAL B C 1
ATOM 3206 O O . VAL B 1 208 ? 11.734 0.821 11.789 1 81.06 208 VAL B O 1
ATOM 3209 N N . SER B 1 209 ? 12.977 2.066 13.242 1 77.44 209 SER B N 1
ATOM 3210 C CA . SER B 1 209 ? 11.812 2.723 13.828 1 77.44 209 SER B CA 1
ATOM 3211 C C . SER B 1 209 ? 11.25 3.783 12.883 1 77.44 209 SER B C 1
ATOM 3213 O O . SER B 1 209 ? 12.008 4.527 12.258 1 77.44 209 SER B O 1
ATOM 3215 N N . GLY B 1 210 ? 9.891 3.824 12.727 1 76.75 210 GLY B N 1
ATOM 3216 C CA . GLY B 1 210 ? 9.211 4.875 11.984 1 76.75 210 GLY B CA 1
ATOM 3217 C C . GLY B 1 210 ? 8.906 6.098 12.828 1 76.75 210 GLY B C 1
ATOM 3218 O O . GLY B 1 210 ? 8.164 6.988 12.398 1 76.75 210 GLY B O 1
ATOM 3219 N N . GLY B 1 211 ? 9.43 6.09 13.914 1 75.31 211 GLY B N 1
ATOM 3220 C CA . GLY B 1 211 ? 9.188 7.238 14.781 1 75.31 211 GLY B CA 1
ATOM 3221 C C . GLY B 1 211 ? 8.195 6.953 15.891 1 75.31 211 GLY B C 1
ATOM 3222 O O . GLY B 1 211 ? 7.617 5.863 15.945 1 75.31 211 GLY B O 1
ATOM 3223 N N . PRO B 1 212 ? 8.016 7.945 16.688 1 73.94 212 PRO B N 1
ATOM 3224 C CA . PRO B 1 212 ? 7.129 7.742 17.828 1 73.94 212 PRO B CA 1
ATOM 3225 C C . PRO B 1 212 ? 5.656 7.637 17.438 1 73.94 212 PRO B C 1
ATOM 3227 O O . PRO B 1 212 ? 5.219 8.312 16.5 1 73.94 212 PRO B O 1
ATOM 3230 N N . GLY B 1 213 ? 4.82 6.812 17.891 1 61.66 213 GLY B N 1
ATOM 3231 C CA . GLY B 1 213 ? 3.365 6.773 17.859 1 61.66 213 GLY B CA 1
ATOM 3232 C C . GLY B 1 213 ? 2.807 6.172 16.578 1 61.66 213 GLY B C 1
ATOM 3233 O O . GLY B 1 213 ? 1.607 6.273 16.312 1 61.66 213 GLY B O 1
ATOM 3234 N N . GLY B 1 214 ? 3.596 5.738 15.727 1 60.06 214 GLY B N 1
ATOM 3235 C CA . GLY B 1 214 ? 2.791 5.23 14.625 1 60.06 214 GLY B CA 1
ATOM 3236 C C . GLY B 1 214 ? 3.619 4.605 13.516 1 60.06 214 GLY B C 1
ATOM 3237 O O . GLY B 1 214 ? 3.07 4.074 12.547 1 60.06 214 GLY B O 1
ATOM 3238 N N . GLY B 1 215 ? 4.82 4.578 13.82 1 63.5 215 GLY B N 1
ATOM 3239 C CA . GLY B 1 215 ? 5.625 3.961 12.773 1 63.5 215 GLY B CA 1
ATOM 3240 C C . GLY B 1 215 ? 5.945 2.504 13.047 1 63.5 215 GLY B C 1
ATOM 3241 O O . GLY B 1 215 ? 5.711 2.01 14.156 1 63.5 215 GLY B O 1
ATOM 3242 N N . SER B 1 216 ? 5.84 1.609 12 1 66.19 216 SER B N 1
ATOM 3243 C CA . SER B 1 216 ? 6.254 0.223 12.195 1 66.19 216 SER B CA 1
ATOM 3244 C C . SER B 1 216 ? 7.723 0.137 12.602 1 66.19 216 SER B C 1
ATOM 3246 O O . SER B 1 216 ? 8.531 0.974 12.195 1 66.19 216 SER B O 1
ATOM 3248 N N . ASP B 1 217 ? 7.918 -0.699 13.562 1 69.12 217 ASP B N 1
ATOM 3249 C CA . ASP B 1 217 ? 9.281 -0.906 14.047 1 69.12 217 ASP B CA 1
ATOM 3250 C C . ASP B 1 217 ? 10.102 -1.703 13.039 1 69.12 217 ASP B C 1
ATOM 3252 O O . ASP B 1 217 ? 11.125 -2.295 13.398 1 69.12 217 ASP B O 1
ATOM 3256 N N . GLY B 1 218 ? 9.617 -1.637 11.852 1 77.5 218 GLY B N 1
ATOM 3257 C CA . GLY B 1 218 ? 10.375 -2.369 10.844 1 77.5 218 GLY B CA 1
ATOM 3258 C C . GLY B 1 218 ? 9.562 -2.676 9.602 1 77.5 218 GLY B C 1
ATOM 3259 O O . GLY B 1 218 ? 8.422 -2.23 9.469 1 77.5 218 GLY B O 1
ATOM 3260 N N . TYR B 1 219 ? 10.359 -3.281 8.625 1 82.38 219 TYR B N 1
ATOM 3261 C CA . TYR B 1 219 ? 9.68 -3.684 7.402 1 82.38 219 TYR B CA 1
ATOM 3262 C C . TYR B 1 219 ? 10.336 -4.914 6.789 1 82.38 219 TYR B C 1
ATOM 3264 O O . TYR B 1 219 ? 11.469 -5.254 7.137 1 82.38 219 TYR B O 1
ATOM 3272 N N . ASP B 1 220 ? 9.617 -5.578 5.988 1 88.69 220 ASP B N 1
ATOM 3273 C CA . ASP B 1 220 ? 10.078 -6.812 5.359 1 88.69 220 ASP B CA 1
ATOM 3274 C C . ASP B 1 220 ? 10.93 -6.516 4.129 1 88.69 220 ASP B C 1
ATOM 3276 O O . ASP B 1 220 ? 10.641 -5.59 3.369 1 88.69 220 ASP B O 1
ATOM 3280 N N . VAL B 1 221 ? 11.992 -7.281 4.035 1 92.19 221 VAL B N 1
ATOM 3281 C CA . VAL B 1 221 ? 12.766 -7.277 2.799 1 92.19 221 VAL B CA 1
ATOM 3282 C C . VAL B 1 221 ? 12.977 -8.711 2.314 1 92.19 221 VAL B C 1
ATOM 3284 O O . VAL B 1 221 ? 12.844 -9.656 3.09 1 92.19 221 VAL B O 1
ATOM 3287 N N . THR B 1 222 ? 13.289 -8.828 1.065 1 96.56 222 THR B N 1
ATOM 3288 C CA . THR B 1 222 ? 13.625 -10.133 0.514 1 96.56 222 THR B CA 1
ATOM 3289 C C . THR B 1 222 ? 15.008 -10.586 0.989 1 96.56 222 THR B C 1
ATOM 3291 O O . THR B 1 222 ? 15.977 -9.828 0.884 1 96.56 222 THR B O 1
ATOM 3294 N N . ASP B 1 223 ? 15.055 -11.773 1.511 1 97.44 223 ASP B N 1
ATOM 3295 C CA . ASP B 1 223 ? 16.312 -12.359 1.957 1 97.44 223 ASP B CA 1
ATOM 3296 C C . ASP B 1 223 ? 17 -13.117 0.82 1 97.44 223 ASP B C 1
ATOM 3298 O O . ASP B 1 223 ? 16.531 -14.172 0.397 1 97.44 223 ASP B O 1
ATOM 3302 N N . ALA B 1 224 ? 18.125 -12.625 0.412 1 97.5 224 ALA B N 1
ATOM 3303 C CA . ALA B 1 224 ? 18.828 -13.18 -0.739 1 97.5 224 ALA B CA 1
ATOM 3304 C C . ALA B 1 224 ? 19.266 -14.617 -0.475 1 97.5 224 ALA B C 1
ATOM 3306 O O . ALA B 1 224 ? 19.25 -15.453 -1.385 1 97.5 224 ALA B O 1
ATOM 3307 N N . VAL B 1 225 ? 19.641 -14.914 0.744 1 97.88 225 VAL B N 1
ATOM 3308 C CA . VAL B 1 225 ? 20.109 -16.25 1.096 1 97.88 225 VAL B CA 1
ATOM 3309 C C . VAL B 1 225 ? 18.969 -17.25 0.99 1 97.88 225 VAL B C 1
ATOM 3311 O O . VAL B 1 225 ? 19.094 -18.297 0.353 1 97.88 225 VAL B O 1
ATOM 3314 N N . VAL B 1 226 ? 17.828 -16.906 1.562 1 97.88 226 VAL B N 1
ATOM 3315 C CA . VAL B 1 226 ? 16.672 -17.781 1.518 1 97.88 226 VAL B CA 1
ATOM 3316 C C . VAL B 1 226 ? 16.203 -17.953 0.073 1 97.88 226 VAL B C 1
ATOM 3318 O O . VAL B 1 226 ? 15.836 -19.062 -0.341 1 97.88 226 VAL B O 1
ATOM 3321 N N . ALA B 1 227 ? 16.203 -16.859 -0.68 1 98.5 227 ALA B N 1
ATOM 3322 C CA . ALA B 1 227 ? 15.828 -16.922 -2.09 1 98.5 227 ALA B CA 1
ATOM 3323 C C . ALA B 1 227 ? 16.719 -17.891 -2.855 1 98.5 227 ALA B C 1
ATOM 3325 O O . ALA B 1 227 ? 16.234 -18.703 -3.641 1 98.5 227 ALA B O 1
ATOM 3326 N N . GLN B 1 228 ? 17.984 -17.797 -2.619 1 98.38 228 GLN B N 1
ATOM 3327 C CA . GLN B 1 228 ? 18.953 -18.672 -3.281 1 98.38 228 GLN B CA 1
ATOM 3328 C C . GLN B 1 228 ? 18.734 -20.125 -2.881 1 98.38 228 GLN B C 1
ATOM 3330 O O . GLN B 1 228 ? 18.828 -21.016 -3.721 1 98.38 228 GLN B O 1
ATOM 3335 N N . GLU B 1 229 ? 18.484 -20.344 -1.617 1 98.38 229 GLU B N 1
ATOM 3336 C CA . GLU B 1 229 ? 18.234 -21.703 -1.136 1 98.38 229 GLU B CA 1
ATOM 3337 C C . GLU B 1 229 ? 16.984 -22.297 -1.781 1 98.38 229 GLU B C 1
ATOM 3339 O O . GLU B 1 229 ? 16.969 -23.469 -2.143 1 98.38 229 GLU B O 1
ATOM 3344 N N . ALA B 1 230 ? 15.969 -21.5 -1.9 1 98.12 230 ALA B N 1
ATOM 3345 C CA . ALA B 1 230 ? 14.734 -21.938 -2.545 1 98.12 230 ALA B CA 1
ATOM 3346 C C . ALA B 1 230 ? 14.984 -22.312 -4.004 1 98.12 230 ALA B C 1
ATOM 3348 O O . ALA B 1 230 ? 14.539 -23.359 -4.469 1 98.12 230 ALA B O 1
ATOM 3349 N N . ALA B 1 231 ? 15.695 -21.469 -4.715 1 98 231 ALA B N 1
ATOM 3350 C CA . ALA B 1 231 ? 16.031 -21.719 -6.113 1 98 231 ALA B CA 1
ATOM 3351 C C . ALA B 1 231 ? 16.828 -23 -6.27 1 98 231 ALA B C 1
ATOM 3353 O O . ALA B 1 231 ? 16.562 -23.797 -7.168 1 98 231 ALA B O 1
ATOM 3354 N N . SER B 1 232 ? 17.766 -23.188 -5.375 1 97.44 232 SER B N 1
ATOM 3355 C CA . SER B 1 232 ? 18.609 -24.375 -5.414 1 97.44 232 SER B CA 1
ATOM 3356 C C . SER B 1 232 ? 17.797 -25.641 -5.145 1 97.44 232 SER B C 1
ATOM 3358 O O . SER B 1 232 ? 18.016 -26.672 -5.781 1 97.44 232 SER B O 1
ATOM 3360 N N . ALA B 1 233 ? 16.906 -25.516 -4.184 1 96.88 233 ALA B N 1
ATOM 3361 C CA . ALA B 1 233 ? 16.062 -26.656 -3.865 1 96.88 233 ALA B CA 1
ATOM 3362 C C . ALA B 1 233 ? 15.211 -27.062 -5.07 1 96.88 233 ALA B C 1
ATOM 3364 O O . ALA B 1 233 ? 15.039 -28.266 -5.344 1 96.88 233 ALA B O 1
ATOM 3365 N N . LEU B 1 234 ? 14.711 -26.125 -5.777 1 96.31 234 LEU B N 1
ATOM 3366 C CA . LEU B 1 234 ? 13.883 -26.406 -6.945 1 96.31 234 LEU B CA 1
ATOM 3367 C C . LEU B 1 234 ? 14.711 -27 -8.078 1 96.31 234 LEU B C 1
ATOM 3369 O O . LEU B 1 234 ? 14.258 -27.922 -8.766 1 96.31 234 LEU B O 1
ATOM 3373 N N . ARG B 1 235 ? 15.906 -26.5 -8.281 1 94.06 235 ARG B N 1
ATOM 3374 C CA . ARG B 1 235 ? 16.812 -27.031 -9.305 1 94.06 235 ARG B CA 1
ATOM 3375 C C . ARG B 1 235 ? 17.172 -28.484 -9.023 1 94.06 235 ARG B C 1
ATOM 3377 O O . ARG B 1 235 ? 17.297 -29.281 -9.953 1 94.06 235 ARG B O 1
ATOM 3384 N N . ALA B 1 236 ? 17.297 -28.766 -7.805 1 92 236 ALA B N 1
ATOM 3385 C CA . ALA B 1 236 ? 17.672 -30.125 -7.402 1 92 236 ALA B CA 1
ATOM 3386 C C . ALA B 1 236 ? 16.578 -31.125 -7.734 1 92 236 ALA B C 1
ATOM 3388 O O . ALA B 1 236 ? 16.859 -32.281 -8.016 1 92 236 ALA B O 1
ATOM 3389 N N . VAL B 1 237 ? 15.359 -30.703 -7.625 1 87.81 237 VAL B N 1
ATOM 3390 C CA . VAL B 1 237 ? 14.227 -31.578 -7.926 1 87.81 237 VAL B CA 1
ATOM 3391 C C . VAL B 1 237 ? 14.18 -31.859 -9.43 1 87.81 237 VAL B C 1
ATOM 3393 O O . VAL B 1 237 ? 13.727 -32.906 -9.852 1 87.81 237 VAL B O 1
ATOM 3396 N N . ARG B 1 238 ? 14.594 -30.922 -10.273 1 79.25 238 ARG B N 1
ATOM 3397 C CA . ARG B 1 238 ? 14.562 -31.062 -11.727 1 79.25 238 ARG B CA 1
ATOM 3398 C C . ARG B 1 238 ? 15.586 -32.094 -12.195 1 79.25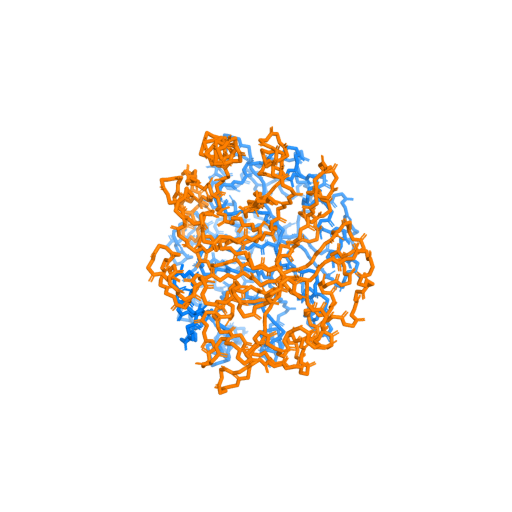 238 ARG B C 1
ATOM 3400 O O . ARG B 1 238 ? 15.414 -32.719 -13.25 1 79.25 238 ARG B O 1
ATOM 3407 N N . LEU B 1 239 ? 16.656 -32.094 -11.531 1 67.75 239 LEU B N 1
ATOM 3408 C CA . LEU B 1 239 ? 17.75 -33 -11.914 1 67.75 239 LEU B CA 1
ATOM 3409 C C . LEU B 1 239 ? 17.406 -34.438 -11.602 1 67.75 239 LEU B C 1
ATOM 3411 O O . LEU B 1 239 ? 17.969 -35.375 -12.18 1 67.75 239 LEU B O 1
ATOM 3415 N N . TYR B 1 240 ? 16.406 -34.625 -10.828 1 59.12 240 TYR B N 1
ATOM 3416 C CA . TYR B 1 240 ? 16.062 -36 -10.562 1 59.12 240 TYR B CA 1
ATOM 3417 C C . TYR B 1 240 ? 14.766 -36.375 -11.266 1 59.12 240 TYR B C 1
ATOM 3419 O O . TYR B 1 240 ? 13.867 -35.562 -11.422 1 59.12 240 TYR B O 1
#

Radius of gyration: 22.8 Å; Cα contacts (8 Å, |Δi|>4): 1172; chains: 2; bounding box: 43×69×50 Å

Secondary structure (DSSP, 8-state):
--EEEEEESSHHHHHHHHHTT-SEEEE-BSHHHHS-BPPPHHHHHHHHTSSSEEEEB--SSSS-S---HHHHHHHHHHHHHHHHTT-SEEEE--B-TTSSB-HHHHHHHHTTS-TTT-EEEE-GGGGTSS-HHHHHHHHHHHT--EEEE-TTSSSTGGGHHHHHHHHHHHTTSSEEEEESS--GGGHHHHHHTT-SEEEE--EEEEE----TTT--SEEEEE-HHHHHHHHHHHHHHH--/--EEEEEESSHHHHHHHHHTT-SEEEE-BSHHHHS-BPPPHHHHHHHHTSSSEEEEB--SSSS-S---HHHHHHHHHHHHHHHHTT-SEEEE--B-TTSSB-HHHHHHHHTTS-TTT-EEEE-GGGGTSS-HHHHHHHHHHHT--EEEE-TTSSSTGGGHHHHHHHHHHHTTSSEEEEESS--GGGHHHHHHTT-SEEEE--EEEEE----TTT--SEEEEE-HHHHHHHHHHHHHHHH-